Protein AF-A0A9E1IBL6-F1 (afdb_monomer)

Secondary structure (DSSP, 8-state):
-------------PEEEEESSS-HHHHHHHHHHHHT--GGGEEEEEHHHHHHHSPPEEETS-EEEE--S--B-HHHHHHHHHHHHHHHHTT-HHHHHHHHHHHHHHGGGBSSPPPTTHHHHHHHHHHHHHHHTT-HHHHHHHHHHHHHH-TTPPPPTTS-TTTHHHHHHT-S-PPPEEEEEES----EETTEE---EE-SEEEEEEETTTEEEEEEEPSSSEEEEE-GGG---GGG--TTSHHHHHHHHHHH-TT-EEEEEETTEEEEEETTSS--EEEE--------THHHHTSS-SS---------SSSTTTHHHHHHHHHHHHHTTTSTTTTTTSSS--SS--------------------------------------------

Foldseek 3Di:
DDDDPPPPPPPLQQFEEEEADDDQVVSLVLCCVQVVNDSVSYDYDYLVNLLVPFAWDKPPDWDKDADPDAADELVQLVVLLVVLLVCVVVVVLVSSVVSLVVSLNNLNRHQDQADLQRQLSSLQSQLLSCVVVVNNVSSLVSLLRSCQSPVPDDDDPSGDPVCVVSSVVSNDDAQKAQEAEPPDDQKDKSNHTDDRIGHAAWIWIDDPVRGIMIIRHHDDRYMYIANSNPPPDLVPLDCLDQNNLQSCCSRSNAQGWHWYHGPQWIWTDGRNDNRIDIDRRPPPPPVCPVVVCVVPPDDDDDDDDDDPDPCPVPVVVVVVVVVVVVVVPPVVVVVVVVPPPPPDDDDDDDDDDDDDDDDDDDDDDDDDDDDDDDDDDDDDDDDDDDDD

Nearest PDB structures (foldseek):
  4u1c-assembly1_A  TM=7.882E-01  e=8.160E-02  Saccharomyces cerevisiae S288C
  4uer-assembly1_a  TM=8.030E-01  e=2.248E-01  Lachancea kluyveri
  4u1d-assembly3_A  TM=7.664E-01  e=2.815E-01  Saccharomyces cerevisiae S288C
  4u1d-assembly1_C  TM=7.126E-01  e=3.333E-01  Saccharomyces cerevisiae S288C
  7v1k-assembly1_A-2  TM=4.783E-01  e=1.440E+00  Homo sapiens

Solvent-accessible surface area (backbone atoms only — not comparable to full-atom values): 23566 Å² total; per-residue (Å²): 138,84,84,82,78,79,76,76,75,77,74,76,80,51,35,44,33,36,28,72,63,84,55,60,67,60,52,41,51,51,48,20,68,76,67,76,43,66,56,88,50,47,37,70,41,53,41,69,59,50,31,69,71,42,74,63,49,47,50,71,75,38,52,75,44,67,53,88,69,75,73,36,50,66,67,62,37,50,49,27,48,54,50,20,54,50,22,55,77,73,68,38,50,72,60,18,50,50,30,48,49,54,33,57,63,43,54,17,19,30,62,58,85,55,58,62,66,52,61,27,48,50,26,42,52,50,12,47,48,29,43,74,74,67,36,55,68,60,12,33,55,24,26,29,50,13,35,68,75,30,80,81,69,72,88,62,84,91,44,64,78,82,51,48,65,46,50,58,61,31,75,59,91,72,70,60,16,35,45,44,61,24,64,83,70,82,38,23,47,60,53,35,76,75,63,54,61,42,56,58,42,85,43,42,40,32,42,86,87,58,48,32,29,31,34,34,39,44,81,55,73,55,34,41,36,38,38,41,76,64,62,76,56,78,86,70,77,48,52,67,41,68,52,44,11,45,51,41,12,77,71,79,40,68,75,34,63,35,34,36,39,46,95,68,29,38,34,41,31,36,24,61,40,70,68,48,42,82,46,71,63,74,66,78,74,73,72,65,67,64,76,61,51,78,78,75,65,86,87,79,87,90,85,84,85,90,88,85,79,83,62,75,76,61,52,55,61,53,50,53,50,53,52,56,57,62,54,69,71,59,65,70,65,61,66,65,61,72,72,74,72,81,83,75,82,89,85,90,88,85,88,90,84,84,92,82,92,83,90,87,88,84,89,90,89,88,83,90,87,86,88,89,87,85,91,82,90,80,84,89,85,88,87,82,88,85,88,132

Radius of gyration: 34.28 Å; Cα contacts (8 Å, |Δi|>4): 501; chains: 1; bounding box: 72×93×102 Å

Sequence (388 aa):
MQAIVLLSALAFATDPVVHGEGDAGAALQAVSTAMNVPADSLASEPLETLLTKTPLFLEGGGSITQCTASPVSNRTIEQKVEEAAGALVYQEFERGHQLLDEASDDLACLDELLQFDLLPQLHLLRGGLYFLDGHESDASTSFERALTLNGNLSWDEALPKKAKPIFEAAKGKMEEVELVVWPTDAYLLDGRLRVSRTTPGQHVLQHPHGQTWVLDVPDGPKATLVIPSLFTDKKTLEPTDMGTTSFLAATVGEGRLAYMVHKRTIWRGTTGRTDWEKERLRLPVLNLLGRHALAYGSVAALSGGVATAVLYGQTKSFADLASSTTTATHDDTEAEWATKAKQFKTVRWVPIGGTAVALVGGILMLQSPIKVAPLTQGRGIAVTVRTR

Mean predicted aligned error: 15.36 Å

pLDDT: mean 75.6, std 25.79, range [22.69, 98.5]

Structure (mmCIF, N/CA/C/O backbone):
data_AF-A0A9E1IBL6-F1
#
_entry.id   AF-A0A9E1IBL6-F1
#
loop_
_atom_site.group_PDB
_atom_site.id
_atom_site.type_symbol
_atom_site.label_atom_id
_atom_site.label_alt_id
_atom_site.label_comp_id
_atom_site.label_asym_id
_atom_site.label_entity_id
_atom_site.label_seq_id
_atom_site.pdbx_PDB_ins_code
_atom_site.Cartn_x
_atom_site.Cartn_y
_atom_site.Cartn_z
_atom_site.occupancy
_atom_site.B_iso_or_equiv
_atom_site.auth_seq_id
_atom_site.auth_comp_id
_atom_site.auth_asym_id
_atom_site.auth_atom_id
_atom_site.pdbx_PDB_model_num
ATOM 1 N N . MET A 1 1 ? -21.125 -31.666 -45.780 1.00 41.78 1 MET A N 1
ATOM 2 C CA . MET A 1 1 ? -20.470 -31.454 -44.471 1.00 41.78 1 MET A CA 1
ATOM 3 C C . MET A 1 1 ? -19.097 -30.852 -44.731 1.00 41.78 1 MET A C 1
ATOM 5 O O . MET A 1 1 ? -18.240 -31.553 -45.246 1.00 41.78 1 MET A O 1
ATOM 9 N N . GLN A 1 2 ? -18.926 -29.548 -44.502 1.00 41.72 2 GLN A N 1
ATOM 10 C CA . GLN A 1 2 ? -17.643 -28.845 -44.642 1.00 41.72 2 GLN A CA 1
ATOM 11 C C . GLN A 1 2 ? -16.982 -28.756 -43.264 1.00 41.72 2 GLN A C 1
ATOM 13 O O . GLN A 1 2 ? -17.597 -28.263 -42.322 1.00 41.72 2 GLN A O 1
ATOM 18 N N . ALA A 1 3 ? -15.754 -29.261 -43.150 1.00 41.88 3 ALA A N 1
ATOM 19 C CA . ALA A 1 3 ? -14.930 -29.110 -41.960 1.00 41.88 3 ALA A CA 1
ATOM 20 C C . ALA A 1 3 ? -14.307 -27.707 -41.966 1.00 41.88 3 ALA A C 1
ATOM 22 O O . ALA A 1 3 ? -13.481 -27.392 -42.822 1.00 41.88 3 ALA A O 1
ATOM 23 N N . ILE A 1 4 ? -14.730 -26.860 -41.028 1.00 49.25 4 ILE A N 1
ATOM 24 C CA . ILE A 1 4 ? -14.086 -25.576 -40.749 1.00 49.25 4 ILE A CA 1
ATOM 25 C C . ILE A 1 4 ? -12.827 -25.889 -39.937 1.00 49.25 4 ILE A C 1
ATOM 27 O O . ILE A 1 4 ? -12.904 -26.227 -38.758 1.00 49.25 4 ILE A O 1
ATOM 31 N N . VAL A 1 5 ? -11.666 -25.818 -40.587 1.00 49.16 5 VAL A N 1
ATOM 32 C CA . VAL A 1 5 ? -10.365 -25.838 -39.913 1.00 49.16 5 VAL A CA 1
ATOM 33 C C . VAL A 1 5 ? -10.129 -24.433 -39.362 1.00 49.16 5 VAL A C 1
ATOM 35 O O . VAL A 1 5 ? -9.732 -23.528 -40.093 1.00 49.16 5 VAL A O 1
ATOM 38 N N . LEU A 1 6 ? -10.411 -24.240 -38.075 1.00 50.19 6 LEU A N 1
ATOM 39 C CA . LEU A 1 6 ? -9.927 -23.088 -37.316 1.00 50.19 6 LEU A CA 1
ATOM 40 C C . LEU A 1 6 ? -8.406 -23.241 -37.173 1.00 50.19 6 LEU A C 1
ATOM 42 O O . LEU A 1 6 ? -7.926 -23.923 -36.271 1.00 50.19 6 LEU A O 1
ATOM 46 N N . LEU A 1 7 ? -7.641 -22.646 -38.095 1.00 45.66 7 LEU A N 1
ATOM 47 C CA . LEU A 1 7 ? -6.233 -22.354 -37.840 1.00 45.66 7 LEU A CA 1
ATOM 48 C C . LEU A 1 7 ? -6.195 -21.330 -36.705 1.00 45.66 7 LEU A C 1
ATOM 50 O O . LEU A 1 7 ? -6.381 -20.135 -36.930 1.00 45.66 7 LEU A O 1
ATOM 54 N N . SER A 1 8 ? -5.954 -21.801 -35.487 1.00 45.69 8 SER A N 1
ATOM 55 C CA . SER A 1 8 ? -5.432 -20.962 -34.418 1.00 45.69 8 SER A CA 1
ATOM 56 C C . SER A 1 8 ? -4.106 -20.400 -34.918 1.00 45.69 8 SER A C 1
ATOM 58 O O . SER A 1 8 ? -3.097 -21.106 -34.935 1.00 45.69 8 SER A O 1
ATOM 60 N N . ALA A 1 9 ? -4.115 -19.162 -35.413 1.00 45.25 9 ALA A N 1
ATOM 61 C CA . ALA A 1 9 ? -2.887 -18.431 -35.657 1.00 45.25 9 ALA A CA 1
ATOM 62 C C . ALA A 1 9 ? -2.143 -18.404 -34.321 1.00 45.25 9 ALA A C 1
ATOM 64 O O . ALA A 1 9 ? -2.599 -17.780 -33.364 1.00 45.25 9 ALA A O 1
ATOM 65 N N . LEU A 1 10 ? -1.046 -19.155 -34.238 1.00 43.22 10 LEU A N 1
ATOM 66 C CA . LEU A 1 10 ? -0.077 -19.009 -33.168 1.00 43.22 10 LEU A CA 1
ATOM 67 C C . LEU A 1 10 ? 0.410 -17.568 -33.282 1.00 43.22 10 LEU A C 1
ATOM 69 O O . LEU A 1 10 ? 1.212 -17.247 -34.158 1.00 43.22 10 LEU A O 1
ATOM 73 N N . ALA A 1 11 ? -0.159 -16.678 -32.472 1.00 50.00 11 ALA A N 1
ATOM 74 C CA . ALA A 1 11 ? 0.393 -15.357 -32.275 1.00 50.00 11 ALA A CA 1
ATOM 75 C C . ALA A 1 11 ? 1.778 -15.596 -31.678 1.00 50.00 11 ALA A C 1
ATOM 77 O O . ALA A 1 11 ? 1.900 -15.935 -30.502 1.00 50.00 11 ALA A O 1
ATOM 78 N N . PHE A 1 12 ? 2.813 -15.542 -32.518 1.00 53.41 12 PHE A N 1
ATOM 79 C CA . PHE A 1 12 ? 4.183 -15.547 -32.041 1.00 53.41 12 PHE A CA 1
ATOM 80 C C . PHE A 1 12 ? 4.298 -14.344 -31.116 1.00 53.41 12 PHE A C 1
ATOM 82 O O . PHE A 1 12 ? 4.162 -13.203 -31.556 1.00 53.41 12 PHE A O 1
ATOM 89 N N . ALA A 1 13 ? 4.428 -14.618 -29.822 1.00 64.81 13 ALA A N 1
ATOM 90 C CA . ALA A 1 13 ? 4.592 -13.586 -28.825 1.00 64.81 13 ALA A CA 1
ATOM 91 C C . ALA A 1 13 ? 5.932 -12.909 -29.120 1.00 64.81 13 ALA A C 1
ATOM 93 O O . ALA A 1 13 ? 6.982 -13.482 -28.856 1.00 64.81 13 ALA A O 1
ATOM 94 N N . THR A 1 14 ? 5.890 -11.731 -29.737 1.00 88.81 14 THR A N 1
ATOM 95 C CA . THR A 1 14 ? 7.077 -10.913 -29.995 1.00 88.81 14 THR A CA 1
ATOM 96 C C . THR A 1 14 ? 7.745 -10.584 -28.668 1.00 88.81 14 THR A C 1
ATOM 98 O O . THR A 1 14 ? 7.060 -10.137 -27.738 1.00 88.81 14 THR A O 1
ATOM 101 N N . ASP A 1 15 ? 9.052 -10.821 -28.568 1.00 93.56 15 ASP A N 1
ATOM 102 C CA . ASP A 1 15 ? 9.794 -10.611 -27.327 1.00 93.56 15 ASP A CA 1
ATOM 103 C C . ASP A 1 15 ? 9.865 -9.103 -27.026 1.00 93.56 15 ASP A C 1
ATOM 105 O O . ASP A 1 15 ? 10.272 -8.316 -27.892 1.00 93.56 15 ASP A O 1
ATOM 109 N N . PRO A 1 16 ? 9.443 -8.662 -25.829 1.00 95.94 16 PRO A N 1
ATOM 110 C CA . PRO A 1 16 ? 9.423 -7.251 -25.481 1.00 95.94 16 PRO A CA 1
ATOM 111 C C . PRO A 1 16 ? 10.842 -6.685 -25.325 1.00 95.94 16 PRO A C 1
ATOM 113 O O . PRO A 1 16 ? 11.716 -7.282 -24.693 1.00 95.94 16 PRO A O 1
ATOM 116 N N . VAL A 1 17 ? 11.041 -5.486 -25.864 1.00 96.00 17 VAL A N 1
ATOM 117 C CA . VAL A 1 17 ? 12.232 -4.648 -25.727 1.00 96.00 17 VAL A CA 1
ATOM 118 C C . VAL A 1 17 ? 11.829 -3.365 -25.010 1.00 96.00 17 VAL A C 1
ATOM 120 O O . VAL A 1 17 ? 11.302 -2.435 -25.619 1.00 96.00 17 VAL A O 1
ATOM 123 N N . VAL A 1 18 ? 12.087 -3.308 -23.707 1.00 94.56 18 VAL A N 1
ATOM 124 C CA . VAL A 1 18 ? 11.821 -2.129 -22.879 1.00 94.56 18 VAL A CA 1
ATOM 125 C C . VAL A 1 18 ? 12.977 -1.148 -23.008 1.00 94.56 18 VAL A C 1
ATOM 127 O O . VAL A 1 18 ? 14.121 -1.510 -22.744 1.00 94.56 18 VAL A O 1
ATOM 130 N N . HIS A 1 19 ? 12.721 0.102 -23.392 1.00 92.62 19 HIS A N 1
ATOM 131 C CA . HIS A 1 19 ? 13.790 1.089 -23.583 1.00 92.62 19 HIS A CA 1
ATOM 132 C C . HIS A 1 19 ? 13.576 2.367 -22.767 1.00 92.62 19 HIS A C 1
ATOM 134 O O . HIS A 1 19 ? 12.499 2.961 -22.768 1.00 92.62 19 HIS A O 1
ATOM 140 N N . GLY A 1 20 ? 14.620 2.797 -22.051 1.00 87.75 20 GLY A N 1
ATOM 141 C CA . GLY A 1 20 ? 14.581 4.010 -21.221 1.00 87.75 20 GLY A CA 1
ATOM 142 C C . GLY A 1 20 ? 14.919 5.308 -21.965 1.00 87.75 20 GLY A C 1
ATOM 143 O O . GLY A 1 20 ? 14.503 6.385 -21.538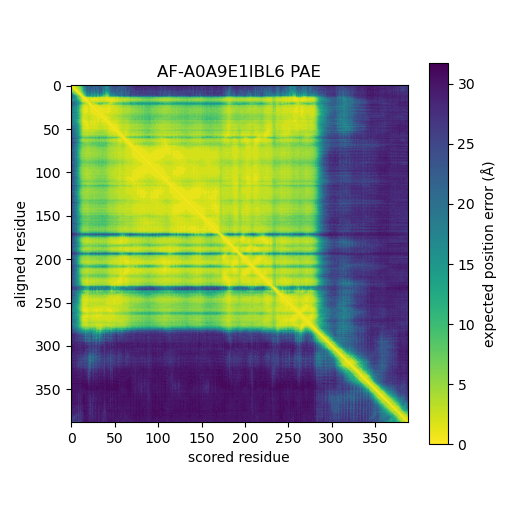 1.00 87.75 20 GLY A O 1
ATOM 144 N N . GLU A 1 21 ? 15.675 5.205 -23.060 1.00 83.88 21 GLU A N 1
ATOM 145 C CA . GLU A 1 21 ? 16.185 6.318 -23.871 1.00 83.88 21 GLU A CA 1
ATOM 146 C C . GLU A 1 21 ? 16.152 5.944 -25.363 1.00 83.88 21 GLU A C 1
ATOM 148 O O . GLU A 1 21 ? 16.167 4.761 -25.708 1.00 83.88 21 GLU A O 1
ATOM 1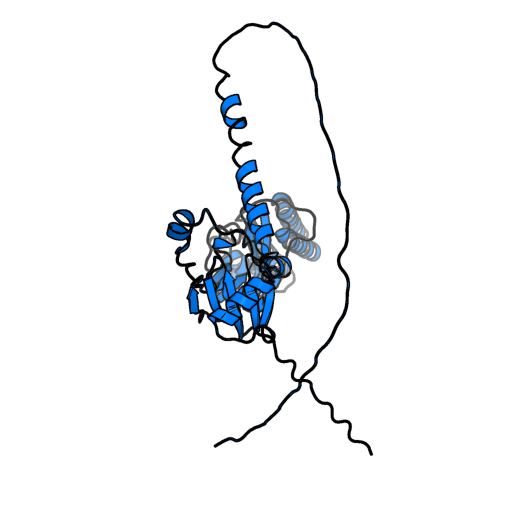53 N N . GLY A 1 22 ? 16.165 6.952 -26.242 1.00 82.94 22 GLY A N 1
ATOM 154 C CA . GLY A 1 22 ? 16.219 6.767 -27.697 1.00 82.94 22 GLY A CA 1
ATOM 155 C C . GLY A 1 22 ? 14.878 6.402 -28.342 1.00 82.94 22 GLY A C 1
ATOM 156 O O . GLY A 1 22 ? 13.867 6.216 -27.665 1.00 82.94 22 GLY A O 1
ATOM 157 N N . ASP A 1 23 ? 14.871 6.335 -29.675 1.00 90.50 23 ASP A N 1
ATOM 158 C CA . ASP A 1 23 ? 13.711 5.893 -30.445 1.00 90.50 23 ASP A CA 1
ATOM 159 C C . ASP A 1 23 ? 13.599 4.359 -30.481 1.00 90.50 23 ASP A C 1
ATOM 161 O O . ASP A 1 23 ? 14.589 3.633 -30.350 1.00 90.50 23 ASP A O 1
ATOM 165 N N . ALA A 1 24 ? 12.376 3.866 -30.688 1.00 93.88 24 ALA A N 1
ATOM 166 C CA . ALA A 1 24 ? 12.072 2.438 -30.751 1.00 93.88 24 ALA A CA 1
ATOM 167 C C . ALA A 1 24 ? 12.923 1.693 -31.797 1.00 93.88 24 ALA A C 1
ATOM 169 O O . ALA A 1 24 ? 13.406 0.593 -31.539 1.00 93.88 24 ALA A O 1
ATOM 170 N N . GLY A 1 25 ? 13.164 2.299 -32.966 1.00 94.25 25 GLY A N 1
ATOM 171 C CA . GLY A 1 25 ? 13.954 1.684 -34.033 1.00 94.25 25 GLY A CA 1
ATOM 172 C C . GLY A 1 25 ? 15.411 1.468 -33.623 1.00 94.25 25 GLY A C 1
ATOM 173 O O . GLY A 1 25 ? 15.962 0.387 -33.837 1.00 94.25 25 GLY A O 1
ATOM 174 N N . ALA A 1 26 ? 16.020 2.460 -32.972 1.00 92.88 26 ALA A N 1
ATOM 175 C CA . ALA A 1 26 ? 17.372 2.348 -32.435 1.00 92.88 26 ALA A CA 1
ATOM 176 C C . ALA A 1 26 ? 17.483 1.266 -31.350 1.00 92.88 26 ALA A C 1
ATOM 178 O O . ALA A 1 26 ? 18.454 0.505 -31.355 1.00 92.88 26 ALA A O 1
ATOM 179 N N . ALA A 1 27 ? 16.498 1.158 -30.451 1.00 94.06 27 ALA A N 1
ATOM 180 C CA . ALA A 1 27 ? 16.476 0.128 -29.413 1.00 94.06 27 ALA A CA 1
ATOM 181 C C . ALA A 1 27 ? 16.368 -1.288 -30.008 1.00 94.06 27 ALA A C 1
ATOM 183 O O . ALA A 1 27 ? 17.173 -2.160 -29.673 1.00 94.06 27 ALA A O 1
ATOM 184 N N . LEU A 1 28 ? 15.437 -1.498 -30.946 1.00 95.75 28 LEU A N 1
ATOM 185 C CA . LEU A 1 28 ? 15.257 -2.777 -31.641 1.00 95.75 28 LEU A CA 1
ATOM 186 C C . LEU A 1 28 ? 16.510 -3.178 -32.425 1.00 95.75 28 LEU A C 1
ATOM 188 O O . LEU A 1 28 ? 16.971 -4.313 -32.315 1.00 95.75 28 LEU A O 1
ATOM 192 N N . GLN A 1 29 ? 17.112 -2.244 -33.168 1.00 94.38 29 GLN A N 1
ATOM 193 C CA . GLN A 1 29 ? 18.341 -2.507 -33.918 1.00 94.38 29 GLN A CA 1
ATOM 194 C C . GLN A 1 29 ? 19.516 -2.840 -32.989 1.00 94.38 29 GLN A C 1
ATOM 196 O O . GLN A 1 29 ? 20.322 -3.721 -33.306 1.00 94.38 29 GLN A O 1
ATOM 201 N N . ALA A 1 30 ? 19.624 -2.155 -31.847 1.00 93.19 30 ALA A N 1
ATOM 202 C CA . ALA A 1 30 ? 20.661 -2.409 -30.853 1.00 93.19 30 ALA A CA 1
ATOM 203 C C . ALA A 1 30 ? 20.546 -3.826 -30.271 1.00 93.19 30 ALA A C 1
ATOM 205 O O . ALA A 1 30 ? 21.544 -4.547 -30.245 1.00 93.19 30 ALA A O 1
ATOM 206 N N . VAL A 1 31 ? 19.339 -4.246 -29.874 1.00 95.12 31 VAL A N 1
ATOM 207 C CA . VAL A 1 31 ? 19.079 -5.614 -29.393 1.00 95.12 31 VAL A CA 1
ATOM 208 C C . VAL A 1 31 ? 19.319 -6.634 -30.497 1.00 95.12 31 VAL A C 1
ATOM 210 O O . VAL A 1 31 ? 20.057 -7.589 -30.278 1.00 95.12 31 VAL A O 1
ATOM 213 N N . SER A 1 32 ? 18.780 -6.405 -31.696 1.00 95.75 32 SER A N 1
ATOM 214 C CA . SER A 1 32 ? 18.939 -7.313 -32.835 1.00 95.75 32 SER A CA 1
ATOM 215 C C . SER A 1 32 ? 20.412 -7.580 -33.155 1.00 95.75 32 SER A C 1
ATOM 217 O O . SER A 1 32 ? 20.825 -8.731 -33.297 1.00 95.75 32 SER A O 1
ATOM 219 N N . THR A 1 33 ? 21.227 -6.522 -33.174 1.00 93.62 33 THR A N 1
ATOM 220 C CA . THR A 1 33 ? 22.663 -6.612 -33.471 1.00 93.62 33 THR A CA 1
ATOM 221 C C . THR A 1 33 ? 23.441 -7.277 -32.334 1.00 93.62 33 THR A C 1
ATOM 223 O O . THR A 1 33 ? 24.289 -8.127 -32.594 1.00 93.62 33 THR A O 1
ATOM 226 N N . ALA A 1 34 ? 23.179 -6.895 -31.080 1.00 93.25 34 ALA A N 1
ATOM 227 C CA . ALA A 1 34 ? 23.931 -7.400 -29.930 1.00 93.25 34 ALA A CA 1
ATOM 228 C C . ALA A 1 34 ? 23.574 -8.850 -29.574 1.00 93.25 34 ALA A C 1
ATOM 230 O O . ALA A 1 34 ? 24.448 -9.618 -29.187 1.00 93.25 34 ALA A O 1
ATOM 231 N N . MET A 1 35 ? 22.300 -9.223 -29.720 1.00 94.06 35 MET A N 1
ATOM 232 C CA . MET A 1 35 ? 21.767 -10.523 -29.300 1.00 94.06 35 MET A CA 1
ATOM 233 C C . MET A 1 35 ? 21.589 -11.507 -30.460 1.00 94.06 35 MET A C 1
ATOM 235 O O . MET A 1 35 ? 21.222 -12.655 -30.223 1.00 94.06 35 MET A O 1
ATOM 239 N N . ASN A 1 36 ? 21.857 -11.078 -31.700 1.00 94.06 36 ASN A N 1
ATOM 240 C CA . ASN A 1 36 ? 21.654 -11.868 -32.916 1.00 94.06 36 ASN A CA 1
ATOM 241 C C . ASN A 1 36 ? 20.211 -12.405 -33.034 1.00 94.06 36 ASN A C 1
ATOM 243 O O . ASN A 1 36 ? 19.987 -13.578 -33.335 1.00 94.06 36 ASN A O 1
ATOM 247 N N . VAL A 1 37 ? 19.235 -11.531 -32.764 1.00 94.25 37 VAL A N 1
ATOM 248 C CA . VAL A 1 37 ? 17.792 -11.819 -32.837 1.00 94.25 37 VAL A CA 1
ATOM 249 C C . VAL A 1 37 ? 17.174 -11.003 -33.980 1.00 94.25 37 VAL A C 1
ATOM 251 O O . VAL A 1 37 ? 17.535 -9.834 -34.136 1.00 94.25 37 VAL A O 1
ATOM 254 N N . PRO A 1 38 ? 16.272 -11.564 -34.804 1.00 94.88 38 PRO A N 1
ATOM 255 C CA . PRO A 1 38 ? 15.606 -10.809 -35.864 1.00 94.88 38 PRO A CA 1
ATOM 256 C C . PRO A 1 38 ? 14.821 -9.607 -35.315 1.00 94.88 38 PRO A C 1
ATOM 258 O O . PRO A 1 38 ? 14.092 -9.724 -34.337 1.00 94.88 38 PRO A O 1
ATOM 261 N N . ALA A 1 39 ? 14.965 -8.427 -35.926 1.00 93.31 39 ALA A N 1
ATOM 262 C CA . ALA A 1 39 ? 14.290 -7.218 -35.440 1.00 93.31 39 ALA A CA 1
ATOM 263 C C . ALA A 1 39 ? 12.753 -7.298 -35.546 1.00 93.31 39 ALA A C 1
ATOM 265 O O . ALA A 1 39 ? 12.052 -6.641 -34.785 1.00 93.31 39 ALA A O 1
ATOM 266 N N . ASP A 1 40 ? 12.233 -8.109 -36.467 1.00 93.44 40 ASP A N 1
ATOM 267 C CA . ASP A 1 40 ? 10.807 -8.370 -36.676 1.00 93.44 40 ASP A CA 1
ATOM 268 C C . ASP A 1 40 ? 10.193 -9.320 -35.634 1.00 93.44 40 ASP A C 1
ATOM 270 O O . ASP A 1 40 ? 8.970 -9.374 -35.518 1.00 93.44 40 ASP A O 1
ATOM 274 N N . SER A 1 41 ? 11.008 -10.027 -34.840 1.00 94.69 41 SER A N 1
ATOM 275 C CA . SER A 1 41 ? 10.527 -10.830 -33.706 1.00 94.69 41 SER A CA 1
ATOM 276 C C . SER A 1 41 ? 10.476 -10.055 -32.384 1.00 94.69 41 SER A C 1
ATOM 278 O O . SER A 1 41 ? 10.121 -10.628 -31.354 1.00 94.69 41 SER A O 1
ATOM 280 N N . LEU A 1 42 ? 10.842 -8.772 -32.397 1.00 96.06 42 LEU A N 1
ATOM 281 C CA . LEU A 1 42 ? 10.945 -7.917 -31.219 1.00 96.06 42 LEU A CA 1
ATOM 282 C C . LEU A 1 42 ? 9.830 -6.861 -31.214 1.00 96.06 42 LEU A C 1
ATOM 284 O O . LEU A 1 42 ? 9.488 -6.299 -32.254 1.00 96.06 42 LEU A O 1
ATOM 288 N N . ALA A 1 43 ? 9.295 -6.547 -30.034 1.00 96.00 43 ALA A N 1
ATOM 289 C CA . ALA A 1 43 ? 8.319 -5.472 -29.844 1.00 96.00 43 ALA A CA 1
ATOM 290 C C . ALA A 1 43 ? 8.875 -4.405 -28.900 1.00 96.00 43 ALA A C 1
ATOM 292 O O . ALA A 1 43 ? 9.258 -4.712 -27.778 1.00 96.00 43 ALA A O 1
ATOM 293 N N . SER A 1 44 ? 8.936 -3.150 -29.347 1.00 95.31 44 SER A N 1
ATOM 294 C CA . SER A 1 44 ? 9.502 -2.054 -28.552 1.00 95.31 44 SER A CA 1
ATOM 295 C C . SER A 1 44 ? 8.456 -1.427 -27.638 1.00 95.31 44 SER A C 1
ATOM 297 O O . SER A 1 44 ? 7.408 -1.009 -28.121 1.00 95.31 44 SER A O 1
ATOM 299 N N . GLU A 1 45 ? 8.792 -1.263 -26.360 1.00 94.62 45 GLU A N 1
ATOM 300 C CA . GLU A 1 45 ? 7.956 -0.589 -25.363 1.00 94.62 45 GLU A CA 1
ATOM 301 C C . GLU A 1 45 ? 8.760 0.504 -24.634 1.00 94.62 45 GLU A C 1
ATOM 303 O O . GLU A 1 45 ? 9.777 0.210 -23.992 1.00 94.62 45 GLU A O 1
ATOM 308 N N . PRO A 1 46 ? 8.347 1.783 -24.697 1.00 93.44 46 PRO A N 1
ATOM 309 C CA . PRO A 1 46 ? 9.017 2.839 -23.950 1.00 93.44 46 PRO A CA 1
ATOM 310 C C . PRO A 1 46 ? 8.806 2.649 -22.446 1.00 93.44 46 PRO A C 1
ATOM 312 O O . PRO A 1 46 ? 7.671 2.594 -21.972 1.00 93.44 46 PRO A O 1
ATOM 315 N N . LEU A 1 47 ? 9.889 2.640 -21.668 1.00 91.38 47 LEU A N 1
ATOM 316 C CA . LEU A 1 47 ? 9.844 2.476 -20.210 1.00 91.38 47 LEU A CA 1
ATOM 317 C C . LEU A 1 47 ? 8.916 3.498 -19.543 1.00 91.38 47 LEU A C 1
ATOM 319 O O . LEU A 1 47 ? 8.143 3.154 -18.662 1.00 91.38 47 LEU A O 1
ATOM 323 N N . GLU A 1 48 ? 8.933 4.743 -20.010 1.00 90.12 48 GLU A N 1
ATOM 324 C CA . GLU A 1 48 ? 8.055 5.813 -19.519 1.00 90.12 48 GLU A CA 1
ATOM 325 C C . GLU A 1 48 ? 6.566 5.522 -19.757 1.00 90.12 48 GLU A C 1
ATOM 327 O O . GLU A 1 48 ? 5.721 5.824 -18.915 1.00 90.12 48 GLU A O 1
ATOM 332 N N . THR A 1 49 ? 6.237 4.874 -20.878 1.00 91.88 49 THR A N 1
ATOM 333 C CA . THR A 1 49 ? 4.868 4.421 -21.155 1.00 91.88 49 THR A CA 1
ATOM 334 C C . THR A 1 49 ? 4.458 3.309 -20.195 1.00 91.88 49 THR A C 1
ATOM 336 O O . THR A 1 49 ? 3.324 3.305 -19.723 1.00 91.88 49 THR A O 1
ATOM 339 N N . LEU A 1 50 ? 5.372 2.395 -19.859 1.00 92.38 50 LEU A N 1
ATOM 340 C CA . LEU A 1 50 ? 5.099 1.350 -18.874 1.00 92.38 50 LEU A CA 1
ATOM 341 C C . LEU A 1 50 ? 4.921 1.947 -17.471 1.00 92.38 50 LEU A C 1
ATOM 343 O O . LEU A 1 50 ? 3.918 1.668 -16.825 1.00 92.38 50 LEU A O 1
ATOM 347 N N . LEU A 1 51 ? 5.814 2.829 -17.018 1.00 91.25 51 LEU A N 1
ATOM 348 C CA . LEU A 1 51 ? 5.727 3.441 -15.682 1.00 91.25 51 LEU A CA 1
ATOM 349 C C . LEU A 1 51 ? 4.429 4.235 -15.466 1.00 91.25 51 LEU A C 1
ATOM 351 O O . LEU A 1 51 ? 3.921 4.287 -14.351 1.00 91.25 51 LEU A O 1
ATOM 355 N N . THR A 1 52 ? 3.881 4.836 -16.525 1.00 89.69 52 THR A N 1
ATOM 356 C CA . THR A 1 52 ? 2.646 5.636 -16.459 1.00 89.69 52 THR A CA 1
ATOM 357 C C . THR A 1 52 ? 1.370 4.811 -16.599 1.00 89.69 52 THR A C 1
ATOM 359 O O . THR A 1 52 ? 0.365 5.142 -15.975 1.00 89.69 52 THR A O 1
ATOM 362 N N . LYS A 1 53 ? 1.375 3.752 -17.418 1.00 91.69 53 LYS A N 1
ATOM 363 C CA . LYS A 1 53 ? 0.186 2.910 -17.638 1.00 91.69 53 LYS A CA 1
ATOM 364 C C . LYS A 1 53 ? -0.009 1.836 -16.578 1.00 91.69 53 LYS A C 1
ATOM 366 O O . LYS A 1 53 ? -1.111 1.307 -16.457 1.00 91.69 53 LYS A O 1
ATOM 371 N N . THR A 1 54 ? 1.051 1.478 -15.867 1.00 91.75 54 THR A N 1
ATOM 372 C CA . THR A 1 54 ? 1.010 0.366 -14.921 1.00 91.75 54 THR A CA 1
ATOM 373 C C . THR A 1 54 ? 0.493 0.869 -13.587 1.00 91.75 54 THR A C 1
ATOM 375 O O . THR A 1 54 ? 1.152 1.717 -12.978 1.00 91.75 54 THR A O 1
ATOM 378 N N . PRO A 1 55 ? -0.666 0.380 -13.117 1.00 92.00 55 PRO A N 1
ATOM 379 C CA . PRO A 1 55 ? -1.113 0.698 -11.773 1.00 92.00 55 PRO A CA 1
ATOM 380 C C . PRO A 1 55 ? -0.111 0.132 -10.764 1.00 92.00 55 PRO A C 1
ATOM 382 O O . PRO A 1 55 ? 0.592 -0.837 -11.044 1.00 92.00 55 PRO A O 1
ATOM 385 N N . LEU A 1 56 ? -0.043 0.730 -9.581 1.00 93.44 56 LEU A N 1
ATOM 386 C CA . LEU A 1 56 ? 0.688 0.118 -8.478 1.00 93.44 56 LEU A CA 1
ATOM 387 C C . LEU A 1 56 ? -0.006 -1.185 -8.042 1.00 93.44 56 LEU A C 1
ATOM 389 O O . LEU A 1 56 ? -1.223 -1.317 -8.177 1.00 93.44 56 LEU A O 1
ATOM 393 N N . PHE A 1 57 ? 0.764 -2.159 -7.569 1.00 94.12 57 PHE A N 1
ATOM 394 C CA . PHE A 1 57 ? 0.251 -3.501 -7.289 1.00 94.12 57 PHE A CA 1
ATOM 395 C C . PHE A 1 57 ? 1.009 -4.180 -6.151 1.00 94.12 57 PHE A C 1
ATOM 397 O O . PHE A 1 57 ? 2.171 -3.868 -5.888 1.00 94.12 57 PHE A O 1
ATOM 404 N N . LEU A 1 58 ? 0.336 -5.124 -5.491 1.00 94.25 58 LEU A N 1
ATOM 405 C CA . LEU A 1 58 ? 0.875 -5.917 -4.393 1.00 94.25 58 LEU A CA 1
ATOM 406 C C . LEU A 1 58 ? 0.967 -7.381 -4.829 1.00 94.25 58 LEU A C 1
ATOM 408 O O . LEU A 1 58 ? -0.044 -8.060 -5.009 1.00 94.25 58 LEU A O 1
ATOM 412 N N . GLU A 1 59 ? 2.186 -7.876 -5.010 1.00 90.69 59 GLU A N 1
ATOM 413 C CA . GLU A 1 59 ? 2.422 -9.293 -5.275 1.00 90.69 59 GLU A CA 1
ATOM 414 C C . GLU A 1 59 ? 2.083 -10.125 -4.035 1.00 90.69 59 GLU A C 1
ATOM 416 O O . GLU A 1 59 ? 2.461 -9.764 -2.918 1.00 90.69 59 GLU A O 1
ATOM 421 N N . GLY A 1 60 ? 1.392 -11.250 -4.241 1.00 83.75 60 GLY A N 1
ATOM 422 C CA . GLY A 1 60 ? 0.918 -12.131 -3.166 1.00 83.75 60 GLY A CA 1
ATOM 423 C C . GLY A 1 60 ? -0.600 -12.135 -2.959 1.00 83.75 60 GLY A C 1
ATOM 424 O O . GLY A 1 60 ? -1.085 -12.942 -2.178 1.00 83.75 60 GLY A O 1
ATOM 425 N N . GLY A 1 61 ? -1.362 -11.301 -3.682 1.00 83.12 61 GLY A N 1
ATOM 426 C CA . GLY A 1 61 ? -2.832 -11.380 -3.705 1.00 83.12 61 GLY A CA 1
ATOM 427 C C . GLY A 1 61 ? -3.570 -10.471 -2.718 1.00 83.12 61 GLY A C 1
ATOM 428 O O . GLY A 1 61 ? -4.722 -10.750 -2.402 1.00 83.12 61 GLY A O 1
ATOM 429 N N . GLY A 1 62 ? -2.931 -9.397 -2.248 1.00 91.25 62 GLY A N 1
ATOM 430 C CA . GLY A 1 62 ? -3.593 -8.356 -1.458 1.00 91.25 62 GLY A CA 1
ATOM 431 C C . GLY A 1 62 ? -4.237 -7.256 -2.304 1.00 91.25 62 GLY A C 1
ATOM 432 O O . GLY A 1 62 ? -4.221 -7.304 -3.538 1.00 91.25 62 GLY A O 1
ATOM 433 N N . SER A 1 63 ? -4.791 -6.243 -1.639 1.00 95.38 63 SER A N 1
ATOM 434 C CA . SER A 1 63 ? -5.457 -5.114 -2.298 1.00 95.38 63 SER A CA 1
ATOM 435 C C . SER A 1 63 ? -4.835 -3.776 -1.918 1.00 95.38 63 SER A C 1
ATOM 437 O O . SER A 1 63 ? -4.098 -3.664 -0.937 1.00 95.38 63 SER A O 1
ATOM 439 N N . ILE A 1 64 ? -5.080 -2.761 -2.747 1.00 96.50 64 ILE A N 1
ATOM 440 C CA . ILE A 1 64 ? -4.571 -1.416 -2.508 1.00 96.50 64 ILE A CA 1
ATOM 441 C C . ILE A 1 64 ? -5.660 -0.405 -2.810 1.00 96.50 64 ILE A C 1
ATOM 443 O O . ILE A 1 64 ? -6.184 -0.358 -3.924 1.00 96.50 64 ILE A O 1
ATOM 447 N N . THR A 1 65 ? -5.941 0.439 -1.830 1.00 96.44 65 THR A N 1
ATOM 448 C CA . THR A 1 65 ? -6.882 1.543 -1.948 1.00 96.44 65 THR A CA 1
ATOM 449 C C . THR A 1 65 ? -6.104 2.845 -2.068 1.00 96.44 65 THR A C 1
ATOM 451 O O . THR A 1 65 ? -5.263 3.179 -1.229 1.00 96.44 65 THR A O 1
ATOM 454 N N . GLN A 1 66 ? -6.380 3.578 -3.145 1.00 93.75 66 GLN A N 1
ATOM 455 C CA . GLN A 1 66 ? -5.881 4.933 -3.371 1.00 93.75 66 GLN A CA 1
ATOM 456 C C . GLN A 1 66 ? -6.959 5.945 -2.985 1.00 93.75 66 GLN A C 1
ATOM 458 O O . GLN A 1 66 ? -8.148 5.662 -3.130 1.00 93.75 66 GLN A O 1
ATOM 463 N N . CYS A 1 67 ? -6.555 7.147 -2.571 1.00 94.81 67 CYS A N 1
ATOM 464 C CA . CYS A 1 67 ? -7.512 8.227 -2.370 1.00 94.81 67 CYS A CA 1
ATOM 465 C C . CYS A 1 67 ? -8.236 8.588 -3.673 1.00 94.81 67 CYS A C 1
ATOM 467 O O . CYS A 1 67 ? -7.604 8.945 -4.669 1.00 94.81 67 CYS A O 1
ATOM 469 N N . THR A 1 68 ? -9.566 8.565 -3.639 1.00 93.12 68 THR A N 1
ATOM 470 C CA . THR A 1 68 ? -10.428 9.085 -4.713 1.00 93.12 68 THR A CA 1
ATOM 471 C C . THR A 1 68 ? -11.243 10.305 -4.283 1.00 93.12 68 THR A C 1
ATOM 473 O O . THR A 1 68 ? -11.992 10.852 -5.093 1.00 93.12 68 THR A O 1
ATOM 476 N N . ALA A 1 69 ? -11.135 10.712 -3.017 1.00 94.62 69 ALA A N 1
ATOM 477 C CA . ALA A 1 69 ? -11.905 11.795 -2.414 1.00 94.62 69 ALA A CA 1
ATOM 478 C C . ALA A 1 69 ? -11.037 13.035 -2.137 1.00 94.62 69 ALA A C 1
ATOM 480 O O . ALA A 1 69 ? -9.872 13.115 -2.531 1.00 94.62 69 ALA A O 1
ATOM 481 N N . SER A 1 70 ? -11.635 14.040 -1.496 1.00 95.25 70 SER A N 1
ATOM 482 C CA . SER A 1 70 ? -10.895 15.207 -1.016 1.00 95.25 70 SER A CA 1
ATOM 483 C C . SER A 1 70 ? -9.916 14.801 0.089 1.00 95.25 70 SER A C 1
ATOM 485 O O . SER A 1 70 ? -10.249 13.916 0.878 1.00 95.25 70 SER A O 1
ATOM 487 N N . PRO A 1 71 ? -8.750 15.459 0.190 1.00 96.56 71 PRO A N 1
ATOM 488 C CA . PRO A 1 71 ? -7.806 15.164 1.256 1.00 96.56 71 PRO A CA 1
ATOM 489 C C . PRO A 1 71 ? -8.398 15.446 2.646 1.00 96.56 71 PRO A C 1
ATOM 491 O O . PRO A 1 71 ? -9.195 16.377 2.808 1.00 96.56 71 PRO A O 1
ATOM 494 N N . VAL A 1 72 ? -8.005 14.642 3.634 1.00 97.25 72 VAL A N 1
ATOM 495 C CA . VAL A 1 72 ? -8.475 14.711 5.026 1.00 97.25 72 VAL A CA 1
ATOM 496 C C . VAL A 1 72 ? -7.302 14.794 5.998 1.00 97.25 72 VAL A C 1
ATOM 498 O O . VAL A 1 72 ? -6.223 14.275 5.730 1.00 97.25 72 VAL A O 1
ATOM 501 N N . SER A 1 73 ? -7.538 15.403 7.159 1.00 97.25 73 SER A N 1
ATOM 502 C CA . SER A 1 73 ? -6.563 15.485 8.251 1.00 97.25 73 SER A CA 1
ATOM 503 C C . SER A 1 73 ? -6.769 14.378 9.288 1.00 97.25 73 SER A C 1
ATOM 505 O O . SER A 1 73 ? -7.882 13.865 9.442 1.00 97.25 73 SER A O 1
ATOM 507 N N . ASN A 1 74 ? -5.747 14.086 10.099 1.00 97.31 74 ASN A N 1
ATOM 508 C CA . ASN A 1 74 ? -5.868 13.214 11.272 1.00 97.31 74 ASN A CA 1
ATOM 509 C C . ASN A 1 74 ? -7.007 13.675 12.182 1.00 97.31 74 ASN A C 1
ATOM 511 O O . ASN A 1 74 ? -7.771 12.845 12.659 1.00 97.31 74 ASN A O 1
ATOM 515 N N . ARG A 1 75 ? -7.184 14.994 12.368 1.00 97.94 75 ARG A N 1
ATOM 516 C CA . ARG A 1 75 ? -8.265 15.533 13.210 1.00 97.94 75 ARG A CA 1
ATOM 517 C C . ARG A 1 75 ? -9.651 15.105 12.725 1.00 97.94 75 ARG A C 1
ATOM 519 O O . ARG A 1 75 ? -10.534 14.886 13.546 1.00 97.94 75 ARG A O 1
ATOM 526 N N . THR A 1 76 ? -9.847 14.985 11.413 1.00 97.88 76 THR A N 1
ATOM 527 C CA . THR A 1 76 ? -11.125 14.543 10.831 1.00 97.88 76 THR A CA 1
ATOM 528 C C . THR A 1 76 ? -11.410 13.080 11.172 1.00 97.88 76 THR A C 1
ATOM 530 O O . THR A 1 76 ? -12.543 12.727 11.494 1.00 97.88 76 THR A O 1
ATOM 533 N N . ILE A 1 77 ? -10.378 12.237 11.146 1.00 97.88 77 ILE A N 1
ATOM 534 C CA . ILE A 1 77 ? -10.472 10.819 11.507 1.00 97.88 77 ILE A CA 1
ATOM 535 C C . ILE A 1 77 ? -10.650 10.666 13.026 1.00 97.88 77 ILE A C 1
ATOM 537 O O . ILE A 1 77 ? -11.535 9.940 13.468 1.00 97.88 77 ILE A O 1
ATOM 541 N N . GLU A 1 78 ? -9.885 11.410 13.831 1.00 98.19 78 GLU A N 1
ATOM 542 C CA . GLU A 1 78 ? -10.037 11.477 15.292 1.00 98.19 78 GLU A CA 1
ATOM 543 C C . GLU A 1 78 ? -11.466 11.846 15.697 1.00 98.19 78 GLU A C 1
ATOM 545 O O . GLU A 1 78 ? -12.029 11.202 16.573 1.00 98.19 78 GLU A O 1
ATOM 550 N N . GLN A 1 79 ? -12.081 12.839 15.042 1.00 98.38 79 GLN A N 1
ATOM 551 C CA . GLN A 1 79 ? -13.472 13.222 15.309 1.00 98.38 79 GLN A CA 1
ATOM 552 C C . GLN A 1 79 ? -14.437 12.058 15.091 1.00 98.38 79 GLN A C 1
ATOM 554 O O . GLN A 1 79 ? -15.297 11.823 15.934 1.00 98.38 79 GLN A O 1
ATOM 559 N N . LYS A 1 80 ? -14.277 11.289 14.009 1.00 98.44 80 LYS A N 1
ATOM 560 C CA . LYS A 1 80 ? -15.114 10.106 13.762 1.00 98.44 80 LYS A CA 1
ATOM 561 C C . LYS A 1 80 ? -14.910 9.026 14.824 1.00 98.44 80 LYS A C 1
ATOM 563 O O . LYS A 1 80 ? -15.884 8.430 15.273 1.00 98.44 80 LYS A O 1
ATOM 568 N N . VAL A 1 81 ? -13.670 8.806 15.267 1.00 98.12 81 VAL A N 1
ATOM 569 C CA . VAL A 1 81 ? -13.359 7.865 16.358 1.00 98.12 81 VAL A CA 1
ATOM 570 C C . VAL A 1 81 ? -13.970 8.338 17.687 1.00 98.12 81 VAL A C 1
ATOM 572 O O . VAL A 1 81 ? -14.584 7.540 18.396 1.00 98.12 81 VAL A O 1
ATOM 575 N N . GLU A 1 82 ? -13.879 9.632 18.007 1.00 97.81 82 GLU A N 1
ATOM 576 C CA . GLU A 1 82 ? -14.514 10.250 19.182 1.00 97.81 82 GLU A CA 1
ATOM 577 C C . GLU A 1 82 ? -16.048 10.120 19.131 1.00 97.81 82 GLU A C 1
ATOM 579 O O . GLU A 1 82 ? -16.682 9.752 20.124 1.00 97.81 82 GLU A O 1
ATOM 584 N N . GLU A 1 83 ? -16.661 10.379 17.973 1.00 98.25 83 GLU A N 1
ATOM 585 C CA . GLU A 1 83 ? -18.105 10.234 17.768 1.00 98.25 83 GLU A CA 1
ATOM 586 C C . GLU A 1 83 ? -18.556 8.771 17.861 1.00 98.25 83 GLU A C 1
ATOM 588 O O . GLU A 1 83 ? -19.594 8.493 18.465 1.00 98.25 83 GLU A O 1
ATOM 593 N N . ALA A 1 84 ? -17.767 7.826 17.342 1.00 98.06 84 ALA A N 1
ATOM 594 C CA . ALA A 1 84 ? -18.034 6.396 17.469 1.00 98.06 84 ALA A CA 1
ATOM 595 C C . ALA A 1 84 ? -17.953 5.933 18.933 1.00 98.06 84 ALA A C 1
ATOM 597 O O . ALA A 1 84 ? -18.774 5.128 19.380 1.00 98.06 84 ALA A O 1
ATOM 598 N N . ALA A 1 85 ? -17.017 6.480 19.717 1.00 97.25 85 ALA A N 1
ATOM 599 C CA . ALA A 1 85 ? -16.944 6.223 21.154 1.00 97.25 85 ALA A CA 1
ATOM 600 C C . ALA A 1 85 ? -18.187 6.772 21.873 1.00 97.25 85 ALA A C 1
ATOM 602 O O . ALA A 1 85 ? -18.751 6.113 22.748 1.00 97.25 85 ALA A O 1
ATOM 603 N N . GLY A 1 86 ? -18.668 7.950 21.462 1.00 96.88 86 GLY A N 1
ATOM 604 C CA . GLY A 1 86 ? -19.948 8.495 21.912 1.00 96.88 86 GLY A CA 1
ATOM 605 C C . GLY A 1 86 ? -21.130 7.583 21.570 1.00 96.88 86 GLY A C 1
ATOM 606 O O . GLY A 1 86 ? -21.959 7.307 22.438 1.00 96.88 86 GLY A O 1
ATOM 607 N N . ALA A 1 87 ? -21.182 7.058 20.344 1.00 96.50 87 ALA A N 1
ATOM 608 C CA . ALA A 1 87 ? -22.216 6.124 19.900 1.00 96.50 87 ALA A CA 1
ATOM 609 C C . ALA A 1 87 ? -22.251 4.852 20.768 1.00 96.50 87 ALA A C 1
ATOM 611 O O . ALA A 1 87 ? -23.330 4.399 21.150 1.00 96.50 87 ALA A O 1
ATOM 612 N N . LEU A 1 88 ? -21.087 4.336 21.186 1.00 94.31 88 LEU A N 1
ATOM 613 C CA . LEU A 1 88 ? -20.993 3.217 22.132 1.00 94.31 88 LEU A CA 1
ATOM 614 C C . LEU A 1 88 ? -21.657 3.538 23.484 1.00 94.31 88 LEU A C 1
ATOM 616 O O . LEU A 1 88 ? -22.388 2.703 24.019 1.00 94.31 88 LEU A O 1
ATOM 620 N N . VAL A 1 89 ? -21.461 4.748 24.022 1.00 94.56 89 VAL A N 1
ATOM 621 C CA . VAL A 1 89 ? -22.078 5.183 25.293 1.00 94.56 89 VAL A CA 1
ATOM 622 C C . VAL A 1 89 ? -23.605 5.241 25.194 1.00 94.56 89 VAL A C 1
ATOM 624 O O . VAL A 1 89 ? -24.298 4.867 26.143 1.00 94.56 89 VAL A O 1
ATOM 627 N N . TYR A 1 90 ? -24.135 5.675 24.049 1.00 95.50 90 TYR A N 1
ATOM 628 C CA . TYR A 1 90 ? -25.577 5.773 23.798 1.00 95.50 90 TYR A CA 1
ATOM 629 C C . TYR A 1 90 ? -26.200 4.498 23.209 1.00 95.50 90 TYR A C 1
ATOM 631 O O . TYR A 1 90 ? -27.394 4.494 22.921 1.00 95.50 90 TYR A O 1
ATOM 639 N N . GLN A 1 91 ? -25.431 3.409 23.092 1.00 95.25 91 GLN A N 1
ATOM 640 C CA . GLN A 1 91 ? -25.864 2.131 22.508 1.00 95.25 91 GLN A CA 1
ATOM 641 C C . GLN A 1 91 ? -26.308 2.241 21.033 1.00 95.25 91 GLN A C 1
ATOM 643 O O . GLN A 1 91 ? -27.124 1.457 20.557 1.00 95.25 91 GLN A O 1
ATOM 648 N N . GLU A 1 92 ? -25.758 3.208 20.294 1.00 96.69 92 GLU A N 1
ATOM 649 C CA . GLU A 1 92 ? -25.976 3.415 18.857 1.00 96.69 92 GLU A CA 1
ATOM 650 C C . GLU A 1 92 ? -24.940 2.612 18.035 1.00 96.69 92 GLU A C 1
ATOM 652 O O . GLU A 1 92 ? -24.133 3.185 17.304 1.00 96.69 92 GLU A O 1
ATOM 657 N N . PHE A 1 93 ? -24.908 1.280 18.176 1.00 95.69 93 PHE A N 1
ATOM 658 C CA . PHE A 1 93 ? -23.813 0.443 17.646 1.00 95.69 93 PHE A CA 1
ATOM 659 C C . PHE A 1 93 ? -23.657 0.504 16.121 1.00 95.69 93 PHE A C 1
ATOM 661 O O . PHE A 1 93 ? -22.541 0.678 15.637 1.00 95.69 93 PHE A O 1
ATOM 668 N N . GLU A 1 94 ? -24.764 0.479 15.369 1.00 96.69 94 GLU A N 1
ATOM 669 C CA . GLU A 1 94 ? -24.749 0.623 13.903 1.00 96.69 94 GLU A CA 1
ATOM 670 C C . GLU A 1 94 ? -24.083 1.935 13.467 1.00 96.69 94 GLU A C 1
ATOM 672 O O . GLU A 1 94 ? -23.255 1.954 12.556 1.00 96.69 94 GLU A O 1
ATOM 677 N N . ARG A 1 95 ? -24.391 3.035 14.165 1.00 97.94 95 ARG A N 1
ATOM 678 C CA . ARG A 1 95 ? -23.769 4.339 13.916 1.00 97.94 95 ARG A CA 1
ATOM 679 C C . ARG A 1 95 ? -22.283 4.318 14.265 1.00 97.94 95 ARG A C 1
ATOM 681 O O . ARG A 1 95 ? -21.483 4.894 13.536 1.00 97.94 95 ARG A O 1
ATOM 688 N N . GLY A 1 96 ? -21.916 3.661 15.366 1.00 97.94 96 GLY A N 1
ATOM 689 C CA . GLY A 1 96 ? -20.521 3.457 15.747 1.00 97.94 96 GLY A CA 1
ATOM 690 C C . GLY A 1 96 ? -19.735 2.738 14.650 1.00 97.94 96 GLY A C 1
ATOM 691 O O . GLY A 1 96 ? -18.677 3.214 14.252 1.00 97.94 96 GLY A O 1
ATOM 692 N N . HIS A 1 97 ? -20.278 1.644 14.111 1.00 97.81 97 HIS A N 1
ATOM 693 C CA . HIS A 1 97 ? -19.675 0.918 12.993 1.00 97.81 97 HIS A CA 1
ATOM 694 C C . HIS A 1 97 ? -19.534 1.792 11.746 1.00 97.81 97 HIS A C 1
ATOM 696 O O . HIS A 1 97 ? -18.433 1.895 11.210 1.00 97.81 97 HIS A O 1
ATOM 702 N N . GLN A 1 98 ? -20.601 2.493 11.353 1.00 98.25 98 GLN A N 1
ATOM 703 C CA . GLN A 1 98 ? -20.574 3.396 10.203 1.00 98.25 98 GLN A CA 1
ATOM 704 C C . GLN A 1 98 ? -19.477 4.465 10.335 1.00 98.25 98 GLN A C 1
ATOM 706 O O . GLN A 1 98 ? -18.701 4.665 9.406 1.00 98.25 98 GLN A O 1
ATOM 711 N N . LEU A 1 99 ? -19.371 5.124 11.492 1.00 98.50 99 LEU A N 1
ATOM 712 C CA . LEU A 1 99 ? -18.353 6.150 11.733 1.00 98.50 99 LEU A CA 1
ATOM 713 C C . LEU A 1 99 ? -16.928 5.590 11.645 1.00 98.50 99 LEU A C 1
ATOM 715 O O . LEU A 1 99 ? -16.036 6.266 11.136 1.00 98.50 99 LEU A O 1
ATOM 719 N N . LEU A 1 100 ? -16.700 4.364 12.127 1.00 98.19 100 LEU A N 1
ATOM 720 C CA . LEU A 1 100 ? -15.388 3.720 12.034 1.00 98.19 100 LEU A CA 1
ATOM 721 C C . LEU A 1 100 ? -15.062 3.231 10.623 1.00 98.19 100 LEU A C 1
ATOM 723 O O . LEU A 1 100 ? -13.885 3.197 10.275 1.00 98.19 100 LEU A O 1
ATOM 727 N N . ASP A 1 101 ? -16.057 2.843 9.828 1.00 97.38 101 ASP A N 1
ATOM 728 C CA . ASP A 1 101 ? -15.870 2.513 8.412 1.00 97.38 101 ASP A CA 1
ATOM 729 C C . ASP A 1 101 ? -15.546 3.768 7.600 1.00 97.38 101 ASP A C 1
ATOM 731 O O . ASP A 1 101 ? -14.549 3.783 6.886 1.00 97.38 101 ASP A O 1
ATOM 735 N N . GLU A 1 102 ? -16.279 4.863 7.814 1.00 97.31 102 GLU A N 1
ATOM 736 C CA . GLU A 1 102 ? -15.955 6.166 7.223 1.00 97.31 102 GLU A CA 1
ATOM 737 C C . GLU A 1 102 ? -14.551 6.645 7.634 1.00 97.31 102 GLU A C 1
ATOM 739 O O . GLU A 1 102 ? -13.802 7.165 6.811 1.00 97.31 102 GLU A O 1
ATOM 744 N N . ALA A 1 103 ? -14.159 6.442 8.898 1.00 97.69 103 ALA A N 1
ATOM 745 C CA . ALA A 1 103 ? -12.810 6.748 9.373 1.00 97.69 103 ALA A CA 1
ATOM 746 C C . ALA A 1 103 ? -11.736 5.894 8.679 1.00 97.69 103 ALA A C 1
ATOM 748 O O . ALA A 1 103 ? -10.659 6.406 8.379 1.00 97.69 103 ALA A O 1
ATOM 749 N N . SER A 1 104 ? -12.019 4.613 8.422 1.00 96.50 104 SER A N 1
ATOM 750 C CA . SER A 1 104 ? -11.126 3.706 7.694 1.00 96.50 104 SER A CA 1
ATOM 751 C C . SER A 1 104 ? -11.001 4.071 6.211 1.00 96.50 104 SER A C 1
ATOM 753 O O . SER A 1 104 ? -9.894 4.034 5.675 1.00 96.50 104 SER A O 1
ATOM 755 N N . ASP A 1 105 ? -12.097 4.461 5.560 1.00 96.00 105 ASP A N 1
ATOM 756 C CA . ASP A 1 105 ? -12.101 4.903 4.159 1.00 96.00 105 ASP A CA 1
ATOM 757 C C . ASP A 1 105 ? -11.299 6.202 3.975 1.00 96.00 105 ASP A C 1
ATOM 759 O O . ASP A 1 105 ? -10.528 6.351 3.021 1.00 96.00 105 ASP A O 1
ATOM 763 N N . ASP A 1 106 ? -11.408 7.113 4.943 1.00 97.31 106 ASP A N 1
ATOM 764 C CA . ASP A 1 106 ? -10.681 8.381 4.986 1.00 97.31 106 ASP A CA 1
ATOM 765 C C . ASP A 1 106 ? -9.153 8.207 5.090 1.00 97.31 106 ASP A C 1
ATOM 767 O O . ASP A 1 106 ? -8.406 9.084 4.646 1.00 97.31 106 ASP A O 1
ATOM 771 N N . LEU A 1 107 ? -8.654 7.076 5.611 1.00 97.25 107 LEU A N 1
ATOM 772 C CA . LEU A 1 107 ? -7.212 6.831 5.780 1.00 97.25 107 LEU A CA 1
ATOM 773 C C . LEU A 1 107 ? -6.438 6.943 4.466 1.00 97.25 107 LEU A C 1
ATOM 775 O O . LEU A 1 107 ? -5.323 7.465 4.456 1.00 97.25 107 LEU A O 1
ATOM 779 N N . ALA A 1 108 ? -7.015 6.483 3.352 1.00 97.00 108 ALA A N 1
ATOM 780 C CA . ALA A 1 108 ? -6.362 6.565 2.047 1.00 97.00 108 ALA A CA 1
ATOM 781 C C . ALA A 1 108 ? -6.156 8.019 1.598 1.00 97.00 108 ALA A C 1
ATOM 783 O O . ALA A 1 108 ? -5.234 8.292 0.833 1.00 97.00 108 ALA A O 1
ATOM 784 N N . CYS A 1 109 ? -6.989 8.941 2.088 1.00 97.19 109 CYS A N 1
ATOM 785 C CA . CYS A 1 109 ? -7.015 10.353 1.725 1.00 97.19 109 CYS A CA 1
ATOM 786 C C . CYS A 1 109 ? -6.280 11.276 2.703 1.00 97.19 109 CYS A C 1
ATOM 788 O O . CYS A 1 109 ? -6.398 12.495 2.577 1.00 97.19 109 CYS A O 1
ATOM 790 N N . LEU A 1 110 ? -5.503 10.732 3.644 1.00 96.44 110 LEU A N 1
ATOM 791 C CA . LEU A 1 110 ? -4.711 11.544 4.568 1.00 96.44 110 LEU A CA 1
ATOM 792 C C . LEU A 1 110 ? -3.697 12.433 3.834 1.00 96.44 110 LEU A C 1
ATOM 794 O O . LEU A 1 110 ? -2.860 11.927 3.078 1.00 96.44 110 LEU A O 1
ATOM 798 N N . ASP A 1 111 ? -3.750 13.741 4.104 1.00 95.00 111 ASP A N 1
ATOM 799 C CA . ASP A 1 111 ? -2.841 14.762 3.552 1.00 95.00 111 ASP A CA 1
ATOM 800 C C . ASP A 1 111 ? -1.644 15.096 4.451 1.00 95.00 111 ASP A C 1
ATOM 802 O O . ASP A 1 111 ? -0.727 15.821 4.057 1.00 95.00 111 ASP A O 1
ATOM 806 N N . GLU A 1 112 ? -1.625 14.517 5.645 1.00 94.94 112 GLU A N 1
ATOM 807 C CA . GLU A 1 112 ? -0.573 14.651 6.639 1.00 94.94 112 GLU A CA 1
ATOM 808 C C . GLU A 1 112 ? -0.120 13.281 7.157 1.00 94.94 112 GLU A C 1
ATOM 810 O O . GLU A 1 112 ? -0.744 12.247 6.907 1.00 94.94 112 GLU A O 1
ATOM 815 N N . LEU A 1 113 ? 1.009 13.252 7.869 1.00 94.56 113 LEU A N 1
ATOM 816 C CA . LEU A 1 113 ? 1.519 12.011 8.447 1.00 94.56 113 LEU A CA 1
ATOM 817 C C . LEU A 1 113 ? 0.530 11.469 9.481 1.00 94.56 113 LEU A C 1
ATOM 819 O O . LEU A 1 113 ? 0.097 12.200 10.372 1.00 94.56 113 LEU A O 1
ATOM 823 N N . LEU A 1 114 ? 0.215 10.184 9.369 1.00 95.56 114 LEU A N 1
ATOM 824 C CA . LEU A 1 114 ? -0.682 9.479 10.267 1.00 95.56 114 LEU A CA 1
ATOM 825 C C . LEU A 1 114 ? -0.137 9.529 11.697 1.00 95.56 114 LEU A C 1
ATOM 827 O O . LEU A 1 114 ? 1.010 9.150 11.960 1.00 95.56 114 LEU A O 1
ATOM 831 N N . GLN A 1 115 ? -0.984 9.948 12.633 1.00 94.50 115 GLN A N 1
ATOM 832 C CA . GLN A 1 115 ? -0.666 9.853 14.050 1.00 94.50 115 GLN A CA 1
ATOM 833 C C 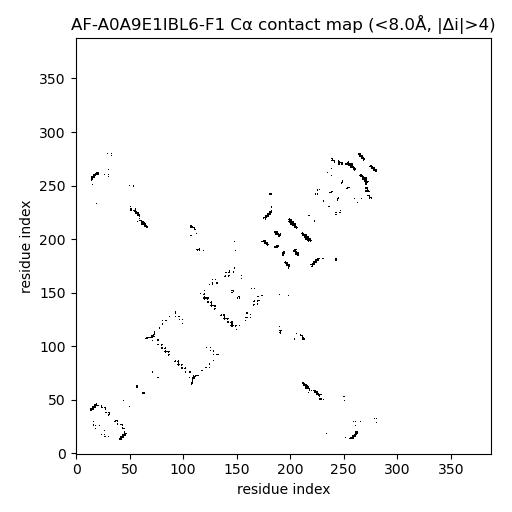. GLN A 1 115 ? -0.646 8.391 14.501 1.00 94.50 115 GLN A C 1
ATOM 835 O O . GLN A 1 115 ? -1.614 7.651 14.333 1.00 94.50 115 GLN A O 1
ATOM 840 N N . PHE A 1 116 ? 0.464 7.991 15.120 1.00 90.50 116 PHE A N 1
ATOM 841 C CA . PHE A 1 116 ? 0.751 6.600 15.470 1.00 90.50 116 PHE A CA 1
ATOM 842 C C . PHE A 1 116 ? -0.346 5.918 16.318 1.00 90.50 116 PHE A C 1
ATOM 844 O O . PHE A 1 116 ? -0.625 4.735 16.126 1.00 90.50 116 PHE A O 1
ATOM 851 N N . ASP A 1 117 ? -0.992 6.649 17.229 1.00 93.50 117 ASP A N 1
ATOM 852 C CA . ASP A 1 117 ? -1.987 6.076 18.145 1.00 93.50 117 ASP A CA 1
ATOM 853 C C . ASP A 1 117 ? -3.394 5.939 17.537 1.00 93.50 117 ASP A C 1
ATOM 855 O O . ASP A 1 117 ? -4.239 5.247 18.107 1.00 93.50 117 ASP A O 1
ATOM 859 N N . LEU A 1 118 ? -3.649 6.539 16.370 1.00 95.62 118 LEU A N 1
ATOM 860 C CA . LEU A 1 118 ? -4.991 6.639 15.798 1.00 95.62 118 LEU A CA 1
ATOM 861 C C . LEU A 1 118 ? -5.529 5.292 15.291 1.00 95.62 118 LEU A C 1
ATOM 863 O O . LEU A 1 118 ? -6.637 4.899 15.654 1.00 95.62 118 LEU A O 1
ATOM 867 N N . LEU A 1 119 ? -4.739 4.543 14.509 1.00 95.56 119 LEU A N 1
ATOM 868 C CA . LEU A 1 119 ? -5.148 3.217 14.020 1.00 95.56 119 LEU A CA 1
ATOM 869 C C . LEU A 1 119 ? -5.364 2.195 15.153 1.00 95.56 119 LEU A C 1
ATOM 871 O O . LEU A 1 119 ? -6.397 1.520 15.139 1.00 95.56 119 LEU A O 1
ATOM 875 N N . PRO A 1 120 ? -4.461 2.063 16.154 1.00 95.50 120 PRO A N 1
ATOM 876 C CA . PRO A 1 120 ? -4.723 1.213 17.312 1.00 95.50 120 PRO A CA 1
ATOM 877 C C . PRO A 1 120 ? -6.038 1.547 18.024 1.00 95.50 120 PRO A C 1
ATOM 879 O O . PRO A 1 120 ? -6.785 0.634 18.369 1.00 95.50 120 PRO A O 1
ATOM 882 N N . GLN A 1 121 ? -6.341 2.834 18.232 1.00 96.44 121 GLN A N 1
ATOM 883 C CA . GLN A 1 121 ? -7.577 3.263 18.896 1.00 96.44 121 GLN A CA 1
ATOM 884 C C . GLN A 1 121 ? -8.823 2.949 18.064 1.00 96.44 121 GLN A C 1
ATOM 886 O O . GLN A 1 121 ? -9.795 2.421 18.604 1.00 96.44 121 GLN A O 1
ATOM 891 N N . LEU A 1 122 ? -8.773 3.201 16.751 1.00 97.44 122 LEU A N 1
ATOM 892 C CA . LEU A 1 122 ? -9.841 2.847 15.815 1.00 97.44 122 LEU A CA 1
ATOM 893 C C . LEU A 1 122 ? -10.174 1.350 15.916 1.00 97.44 122 LEU A C 1
ATOM 895 O O . LEU A 1 122 ? -11.333 0.983 16.109 1.00 97.44 122 LEU A O 1
ATOM 899 N N . HIS A 1 123 ? -9.163 0.479 15.853 1.00 96.94 123 HIS A N 1
ATOM 900 C CA . HIS A 1 123 ? -9.364 -0.970 15.940 1.00 96.94 123 HIS A CA 1
ATOM 901 C C . HIS A 1 123 ? -9.790 -1.448 17.336 1.00 96.94 123 HIS A C 1
ATOM 903 O O . HIS A 1 123 ? -10.614 -2.357 17.441 1.00 96.94 123 HIS A O 1
ATOM 909 N N . LEU A 1 124 ? -9.288 -0.825 18.408 1.00 97.69 124 LEU A N 1
ATOM 910 C CA . LEU A 1 124 ? -9.717 -1.121 19.777 1.00 97.69 124 LEU A CA 1
ATOM 911 C C . LEU A 1 124 ? -11.215 -0.849 19.952 1.00 97.69 124 LEU A C 1
ATOM 913 O O . LEU A 1 124 ? -11.948 -1.697 20.462 1.00 97.69 124 LEU A O 1
ATOM 917 N N . LEU A 1 125 ? -11.681 0.310 19.485 1.00 98.00 125 LEU A N 1
ATOM 918 C CA . LEU A 1 125 ? -13.088 0.685 19.562 1.00 98.00 125 LEU A CA 1
ATOM 919 C C . LEU A 1 125 ? -13.963 -0.203 18.667 1.00 98.00 125 LEU A C 1
ATOM 921 O O . LEU A 1 125 ? -15.019 -0.658 19.108 1.00 98.00 125 LEU A O 1
ATOM 925 N N . ARG A 1 126 ? -13.491 -0.528 17.455 1.00 98.06 126 ARG A N 1
ATOM 926 C CA . ARG A 1 126 ? -14.156 -1.472 16.543 1.00 98.06 126 ARG A CA 1
ATOM 927 C C . ARG A 1 126 ? -14.355 -2.843 17.198 1.00 98.06 126 ARG A C 1
ATOM 929 O O . ARG A 1 126 ? -15.445 -3.401 17.119 1.00 98.06 126 ARG A O 1
ATOM 936 N N . GLY A 1 127 ? -13.345 -3.352 17.909 1.00 97.38 127 GLY A N 1
ATOM 937 C CA . GLY A 1 127 ? -13.461 -4.605 18.660 1.00 97.38 127 GLY A CA 1
ATOM 938 C C . GLY A 1 127 ? -14.479 -4.533 19.801 1.00 97.38 127 GLY A C 1
ATOM 939 O O . GLY A 1 127 ? -15.244 -5.473 20.017 1.00 97.38 127 GLY A O 1
ATOM 940 N N . GLY A 1 128 ? -14.545 -3.394 20.495 1.00 97.62 128 GLY A N 1
ATOM 941 C CA . GLY A 1 128 ? -15.559 -3.131 21.514 1.00 97.62 128 GLY A CA 1
ATOM 942 C C . GLY A 1 128 ? -16.992 -3.153 20.973 1.00 97.62 128 GLY A C 1
ATOM 943 O O . GLY A 1 128 ? -17.863 -3.761 21.597 1.00 97.62 128 GLY A O 1
ATOM 944 N N . LEU A 1 129 ? -17.223 -2.528 19.814 1.00 97.69 129 LEU A N 1
ATOM 945 C CA . LEU A 1 129 ? -18.526 -2.512 19.141 1.00 97.69 129 LEU A CA 1
ATOM 946 C C . LEU A 1 129 ? -18.937 -3.910 18.660 1.00 97.69 129 LEU A C 1
ATOM 948 O O . LEU A 1 129 ? -20.015 -4.374 19.025 1.00 97.69 129 LEU A O 1
ATOM 952 N N . TYR A 1 130 ? -18.046 -4.641 17.978 1.00 97.81 130 TYR A N 1
ATOM 953 C CA . TYR A 1 130 ? -18.334 -6.016 17.550 1.00 97.81 130 TYR A CA 1
ATOM 954 C C . TYR A 1 130 ? -18.701 -6.934 18.717 1.00 97.81 130 TYR A C 1
ATOM 956 O O . TYR A 1 130 ? -19.624 -7.740 18.610 1.00 97.81 130 TYR A O 1
ATOM 964 N N . PHE A 1 131 ? -18.016 -6.799 19.857 1.00 97.75 131 PHE A N 1
ATOM 965 C CA . PHE A 1 131 ? -18.347 -7.578 21.046 1.00 97.75 131 PHE A CA 1
ATOM 966 C C . PHE A 1 131 ? -19.760 -7.274 21.564 1.00 97.75 131 PHE A C 1
ATOM 968 O O . PHE A 1 131 ? -20.479 -8.189 21.966 1.00 97.75 131 PHE A O 1
ATOM 975 N N . LEU A 1 132 ? -20.159 -5.999 21.569 1.00 96.38 132 LEU A N 1
ATOM 976 C CA . LEU A 1 132 ? -21.487 -5.572 22.015 1.00 96.38 132 LEU A CA 1
ATOM 977 C C . LEU A 1 132 ? -22.605 -6.085 21.101 1.00 96.38 132 LEU A C 1
ATOM 979 O O . LEU A 1 132 ? -23.663 -6.454 21.611 1.00 96.38 132 LEU A O 1
ATOM 983 N N . ASP A 1 133 ? -22.330 -6.208 19.804 1.00 95.81 133 ASP A N 1
ATOM 984 C CA . ASP A 1 133 ? -23.238 -6.800 18.815 1.00 95.81 133 ASP A CA 1
ATOM 985 C C . ASP A 1 133 ? -23.224 -8.343 18.804 1.00 95.81 133 ASP A C 1
ATOM 987 O O . ASP A 1 133 ? -23.953 -8.974 18.040 1.00 95.81 133 ASP A O 1
ATOM 991 N N . GLY A 1 134 ? -22.430 -8.982 19.673 1.00 95.88 134 GLY A N 1
ATOM 992 C CA . GLY A 1 134 ? -22.343 -10.443 19.784 1.00 95.88 134 GLY A CA 1
ATOM 993 C C . GLY A 1 134 ? -21.423 -11.110 18.755 1.00 95.88 134 GLY A C 1
ATOM 994 O O . GLY A 1 134 ? -21.382 -12.340 18.675 1.00 95.88 134 GLY A O 1
ATOM 995 N N . HIS A 1 135 ? -20.650 -10.329 18.002 1.00 97.38 135 HIS A N 1
ATOM 996 C CA . HIS A 1 135 ? -19.667 -10.796 17.026 1.00 97.38 135 HIS A CA 1
ATOM 997 C C . HIS A 1 135 ? -18.290 -10.992 17.683 1.00 97.38 135 HIS A C 1
ATOM 999 O O . HIS A 1 135 ? -17.326 -10.283 17.398 1.00 97.38 135 HIS A O 1
ATOM 1005 N N . GLU A 1 136 ? -18.175 -11.963 18.597 1.00 96.12 136 GLU A N 1
ATOM 1006 C CA . GLU A 1 136 ? -16.937 -12.184 19.371 1.00 96.12 136 GLU A CA 1
ATOM 1007 C C . GLU A 1 136 ? -15.704 -12.486 18.496 1.00 96.12 136 GLU A C 1
ATOM 1009 O O . GLU A 1 136 ? -14.593 -12.089 18.848 1.00 96.12 136 GLU A O 1
ATOM 1014 N N . SER A 1 137 ? -15.887 -13.150 17.348 1.00 95.00 137 SER A N 1
ATOM 1015 C CA . SER A 1 137 ? -14.794 -13.430 16.403 1.00 95.00 137 SER A CA 1
ATOM 1016 C C . SER A 1 137 ? -14.232 -12.142 15.798 1.00 95.00 137 SER A C 1
ATOM 1018 O O . SER A 1 137 ? -13.024 -11.920 15.839 1.00 95.00 137 SER A O 1
ATOM 1020 N N . ASP A 1 138 ? -15.106 -11.265 15.301 1.00 95.69 138 ASP A N 1
ATOM 1021 C CA . ASP A 1 138 ? -14.711 -9.989 14.691 1.00 95.69 138 ASP A CA 1
ATOM 1022 C C . ASP A 1 138 ? -14.125 -9.028 15.735 1.00 95.69 138 ASP A C 1
ATOM 1024 O O . ASP A 1 138 ? -13.199 -8.255 15.454 1.00 95.69 138 ASP A O 1
ATOM 1028 N N . ALA A 1 139 ? -14.611 -9.128 16.978 1.00 96.44 139 ALA A N 1
ATOM 1029 C CA . ALA A 1 139 ? -14.027 -8.448 18.123 1.00 96.44 139 ALA A CA 1
ATOM 1030 C C . ALA A 1 139 ? -12.584 -8.905 18.378 1.00 96.44 139 ALA A C 1
ATOM 1032 O O . ALA A 1 139 ? -11.703 -8.055 18.513 1.00 96.44 139 ALA A O 1
ATOM 1033 N N . SER A 1 140 ? -12.329 -10.222 18.395 1.00 95.25 140 SER A N 1
ATOM 1034 C CA . SER A 1 140 ? -10.976 -10.781 18.545 1.00 95.25 140 SER A CA 1
ATOM 1035 C C . SER A 1 140 ? -10.047 -10.252 17.459 1.00 95.25 140 SER A C 1
ATOM 1037 O O . SER A 1 140 ? -9.041 -9.629 17.784 1.00 95.25 140 SER A O 1
ATOM 1039 N N . THR A 1 141 ? -10.425 -10.382 16.184 1.00 92.50 141 THR A N 1
ATOM 1040 C CA . THR A 1 141 ? -9.614 -9.902 15.053 1.00 92.50 141 THR A CA 1
ATOM 1041 C C . THR A 1 141 ? -9.313 -8.405 15.152 1.00 92.50 141 THR A C 1
ATOM 1043 O O . THR A 1 141 ? -8.184 -7.974 14.914 1.00 92.50 141 THR A O 1
ATOM 1046 N N . SER A 1 142 ? -10.290 -7.594 15.566 1.00 95.44 142 SER A N 1
ATOM 1047 C CA . SER A 1 142 ? -10.089 -6.151 15.749 1.00 95.44 142 SER A CA 1
ATOM 1048 C C . SER A 1 142 ? -9.139 -5.837 16.913 1.00 95.44 142 SER A C 1
ATOM 1050 O O . SER A 1 142 ? -8.252 -4.995 16.774 1.00 95.44 142 SER A O 1
ATOM 1052 N N . PHE A 1 143 ? -9.259 -6.531 18.049 1.00 96.25 143 PHE A N 1
ATOM 1053 C CA . PHE A 1 143 ? -8.335 -6.363 19.176 1.00 96.25 143 PHE A CA 1
ATOM 1054 C C . PHE A 1 143 ? -6.915 -6.826 18.846 1.00 96.25 143 PHE A C 1
ATOM 1056 O O . PHE A 1 143 ? -5.951 -6.142 19.191 1.00 96.25 143 PHE A O 1
ATOM 1063 N N . GLU A 1 144 ? -6.779 -7.952 18.151 1.00 93.38 144 GLU A N 1
ATOM 1064 C CA . GLU A 1 144 ? -5.499 -8.470 17.669 1.00 93.38 144 GLU A CA 1
ATOM 1065 C C . GLU A 1 144 ? -4.813 -7.452 16.747 1.00 93.38 144 GLU A C 1
ATOM 1067 O O . GLU A 1 144 ? -3.618 -7.172 16.893 1.00 93.38 144 GLU A O 1
ATOM 1072 N N . ARG A 1 145 ? -5.580 -6.817 15.854 1.00 92.25 145 ARG A N 1
ATOM 1073 C CA . ARG A 1 145 ? -5.089 -5.746 14.981 1.00 92.25 145 ARG A CA 1
ATOM 1074 C C . ARG A 1 145 ? -4.611 -4.529 15.775 1.00 92.25 145 ARG A C 1
ATOM 1076 O O . ARG A 1 145 ? -3.506 -4.038 15.541 1.00 92.25 145 ARG A O 1
ATOM 1083 N N . ALA A 1 146 ? -5.399 -4.076 16.750 1.00 94.75 146 ALA A N 1
ATOM 1084 C CA . ALA A 1 146 ? -5.039 -2.951 17.613 1.00 94.75 146 ALA A CA 1
ATOM 1085 C C . ALA A 1 146 ? -3.722 -3.202 18.375 1.00 94.75 146 ALA A C 1
ATOM 1087 O O . ALA A 1 146 ? -2.836 -2.345 18.405 1.00 94.75 146 ALA A O 1
ATOM 1088 N N . LEU A 1 147 ? -3.572 -4.403 18.942 1.00 93.25 147 LEU A N 1
ATOM 1089 C CA . LEU A 1 147 ? -2.377 -4.835 19.674 1.00 93.25 147 LEU A CA 1
ATOM 1090 C C . LEU A 1 147 ? -1.157 -5.034 18.775 1.00 93.25 147 LEU A C 1
ATOM 1092 O O . LEU A 1 147 ? -0.028 -4.826 19.206 1.00 93.25 147 LEU A O 1
ATOM 1096 N N . THR A 1 148 ? -1.363 -5.409 17.520 1.00 89.75 148 THR A N 1
ATOM 1097 C CA . THR A 1 148 ? -0.275 -5.543 16.550 1.00 89.75 148 THR A CA 1
ATOM 1098 C C . THR A 1 148 ? 0.305 -4.187 16.169 1.00 89.75 148 THR A C 1
ATOM 1100 O O . THR A 1 148 ? 1.524 -3.996 16.154 1.00 89.75 148 THR A O 1
ATOM 1103 N N . LEU A 1 149 ? -0.569 -3.210 15.927 1.00 90.19 149 LEU A N 1
ATOM 1104 C CA . LEU A 1 149 ? -0.165 -1.837 15.642 1.00 90.19 149 LEU A CA 1
ATOM 1105 C C . LEU A 1 149 ? 0.509 -1.204 16.870 1.00 90.19 149 LEU A C 1
ATOM 1107 O O . LEU A 1 149 ? 1.564 -0.573 16.754 1.00 90.19 149 LEU A O 1
ATOM 1111 N N . ASN A 1 150 ? -0.032 -1.436 18.070 1.00 91.81 150 ASN A N 1
ATOM 1112 C CA . ASN A 1 150 ? 0.552 -0.985 19.331 1.00 91.81 150 ASN A CA 1
ATOM 1113 C C . ASN A 1 150 ? 0.576 -2.100 20.392 1.00 91.81 150 ASN A C 1
ATOM 1115 O O . ASN A 1 150 ? -0.364 -2.271 21.165 1.00 91.81 150 ASN A O 1
ATOM 1119 N N . GLY A 1 151 ? 1.711 -2.801 20.503 1.00 88.81 151 GLY A N 1
ATOM 1120 C CA . GLY A 1 151 ? 1.890 -3.894 21.474 1.00 88.81 151 GLY A CA 1
ATOM 1121 C C . GLY A 1 151 ? 1.809 -3.478 22.947 1.00 88.81 151 GLY A C 1
ATOM 1122 O O . GLY A 1 151 ? 1.648 -4.332 23.817 1.00 88.81 151 GLY A O 1
ATOM 1123 N N . ASN A 1 152 ? 1.892 -2.176 23.234 1.00 91.06 152 ASN A N 1
ATOM 1124 C CA . ASN A 1 152 ? 1.756 -1.615 24.579 1.00 91.06 152 ASN A CA 1
ATOM 1125 C C . ASN A 1 152 ? 0.350 -1.055 24.846 1.00 91.06 152 ASN A C 1
ATOM 1127 O O . ASN A 1 152 ? 0.135 -0.414 25.879 1.00 91.06 152 ASN A O 1
ATOM 1131 N N . LEU A 1 153 ? -0.602 -1.273 23.933 1.00 93.75 153 LEU A N 1
ATOM 1132 C CA . LEU A 1 153 ? -1.970 -0.810 24.096 1.00 93.75 153 LEU A CA 1
ATOM 1133 C C . LEU A 1 153 ? -2.572 -1.398 25.378 1.00 93.75 153 LEU A C 1
ATOM 1135 O O . LEU A 1 153 ? -2.515 -2.604 25.645 1.00 93.75 153 LEU A O 1
ATOM 1139 N N . SER A 1 154 ? -3.114 -0.508 26.204 1.00 94.69 154 SER A N 1
ATOM 1140 C CA . SER A 1 154 ? -3.777 -0.864 27.454 1.00 94.69 154 SER A CA 1
ATOM 1141 C C . SER A 1 154 ? -5.274 -1.031 27.225 1.00 94.69 154 SER A C 1
ATOM 1143 O O . SER A 1 154 ? -5.837 -0.448 26.305 1.00 94.69 154 SER A O 1
ATOM 1145 N N . TRP A 1 155 ? -5.909 -1.835 28.076 1.00 96.19 155 TRP A N 1
ATOM 1146 C CA . TRP A 1 155 ? -7.362 -1.971 28.076 1.00 96.19 155 TRP A CA 1
ATOM 1147 C C . TRP A 1 155 ? -8.023 -0.622 28.390 1.00 96.19 155 TRP A C 1
ATOM 1149 O O . TRP A 1 155 ? -7.652 0.021 29.374 1.00 96.19 155 TRP A O 1
ATOM 1159 N N . ASP A 1 156 ? -9.005 -0.223 27.581 1.00 95.19 156 ASP A N 1
ATOM 1160 C CA . ASP A 1 156 ? -9.830 0.954 27.840 1.00 95.19 156 ASP A CA 1
ATOM 1161 C C . ASP A 1 156 ? -11.002 0.580 28.761 1.00 95.19 156 ASP A C 1
ATOM 1163 O O . ASP A 1 156 ? -11.858 -0.235 28.419 1.00 95.19 156 ASP A O 1
ATOM 1167 N N . GLU A 1 157 ? -11.048 1.181 29.950 1.00 95.25 157 GLU A N 1
ATOM 1168 C CA . GLU A 1 157 ? -12.098 0.935 30.944 1.00 95.25 157 GLU A CA 1
ATOM 1169 C C . GLU A 1 157 ? -13.477 1.485 30.527 1.00 95.25 157 GLU A C 1
ATOM 1171 O O . GLU A 1 157 ? -14.473 1.166 31.182 1.00 95.25 157 GLU A O 1
ATOM 1176 N N . ALA A 1 158 ? -13.564 2.270 29.444 1.00 91.88 158 ALA A N 1
ATOM 1177 C CA . ALA A 1 158 ? -14.832 2.641 28.816 1.00 91.88 158 ALA A CA 1
ATOM 1178 C C . ALA A 1 158 ? -15.496 1.462 28.081 1.00 91.88 158 ALA A C 1
ATOM 1180 O O . ALA A 1 158 ? -16.718 1.449 27.915 1.00 91.88 158 ALA A O 1
ATOM 1181 N N . LEU A 1 159 ? -14.721 0.451 27.671 1.00 95.56 159 LEU A N 1
ATOM 1182 C CA . LEU A 1 159 ? -15.242 -0.738 27.004 1.00 95.56 159 LEU A CA 1
ATOM 1183 C C . LEU A 1 159 ? -15.847 -1.747 28.002 1.00 95.56 159 LEU A C 1
ATOM 1185 O O . LEU A 1 159 ? -15.484 -1.786 29.185 1.00 95.56 159 LEU A O 1
ATOM 1189 N N . PRO A 1 160 ? -16.757 -2.634 27.554 1.00 94.25 160 PRO A N 1
ATOM 1190 C CA . PRO A 1 160 ? -17.373 -3.628 28.428 1.00 94.25 160 PRO A CA 1
ATOM 1191 C C . PRO A 1 160 ? -16.339 -4.554 29.075 1.00 94.25 160 PRO A C 1
ATOM 1193 O O . PRO A 1 160 ? -15.611 -5.267 28.392 1.00 94.25 160 PRO A O 1
ATOM 1196 N N . LYS A 1 161 ? -16.350 -4.660 30.410 1.00 96.62 161 LYS A N 1
ATOM 1197 C CA . LYS A 1 161 ? -15.419 -5.526 31.170 1.00 96.62 161 LYS A CA 1
ATOM 1198 C C . LYS A 1 161 ? -15.386 -6.988 30.707 1.00 96.62 161 LYS A C 1
ATOM 1200 O O . LYS A 1 161 ? -14.389 -7.668 30.920 1.00 96.62 161 LYS A O 1
ATOM 1205 N N . LYS A 1 162 ? -16.471 -7.478 30.098 1.00 97.19 162 LYS A N 1
ATOM 1206 C CA . LYS A 1 162 ? -16.563 -8.842 29.554 1.00 97.19 162 LYS A CA 1
ATOM 1207 C C . LYS A 1 162 ? -15.752 -9.053 28.268 1.00 97.19 162 LYS A C 1
ATOM 1209 O O . LYS A 1 162 ? -15.419 -10.195 27.993 1.00 97.19 162 LYS A O 1
ATOM 1214 N N . ALA A 1 163 ? -15.414 -7.996 27.530 1.00 96.81 163 ALA A N 1
ATOM 1215 C CA . ALA A 1 163 ? -14.547 -8.070 26.353 1.00 96.81 163 ALA A CA 1
ATOM 1216 C C . ALA A 1 163 ? -13.053 -8.109 26.720 1.00 96.81 163 ALA A C 1
ATOM 1218 O O . ALA A 1 163 ? -12.239 -8.579 25.929 1.00 96.81 163 ALA A O 1
ATOM 1219 N N . LYS A 1 164 ? -12.681 -7.683 27.937 1.00 97.62 164 LYS A N 1
ATOM 1220 C CA . LYS A 1 164 ? -11.285 -7.657 28.400 1.00 97.62 164 LYS A CA 1
ATOM 1221 C C . LYS A 1 164 ? -10.553 -9.001 28.255 1.00 97.62 164 LYS A C 1
ATOM 1223 O O . LYS A 1 164 ? -9.434 -8.981 27.754 1.00 97.62 164 LYS A O 1
ATOM 1228 N N . PRO A 1 165 ? -11.138 -10.163 28.612 1.00 96.75 165 PRO A N 1
ATOM 1229 C CA . PRO A 1 165 ? -10.487 -11.452 28.385 1.00 96.75 165 PRO A CA 1
ATOM 1230 C C . PRO A 1 165 ? -10.201 -11.747 26.905 1.00 96.75 165 PRO A C 1
ATOM 1232 O O . PRO A 1 165 ? -9.191 -12.377 26.614 1.00 96.75 165 PRO A O 1
ATOM 1235 N N . ILE A 1 166 ? -11.046 -11.278 25.977 1.00 96.00 166 ILE A N 1
ATOM 1236 C CA . ILE A 1 166 ? -10.839 -11.442 24.527 1.00 96.00 166 ILE A CA 1
ATOM 1237 C C . ILE A 1 166 ? -9.667 -10.565 24.075 1.00 96.00 166 ILE A C 1
ATOM 1239 O O . ILE A 1 166 ? -8.750 -11.052 23.424 1.00 96.00 166 ILE A O 1
ATOM 1243 N N . PHE A 1 167 ? -9.634 -9.300 24.503 1.00 96.12 167 PHE A N 1
ATOM 1244 C CA . PHE A 1 167 ? -8.497 -8.408 24.258 1.00 96.12 167 PHE A CA 1
ATOM 1245 C C . PHE A 1 167 ? -7.182 -8.950 24.843 1.00 96.12 167 PHE A C 1
ATOM 1247 O O . PHE A 1 167 ? -6.125 -8.852 24.228 1.00 96.12 167 PHE A O 1
ATOM 1254 N N . GLU A 1 168 ? -7.212 -9.540 26.038 1.00 94.62 168 GLU A N 1
ATOM 1255 C CA . GLU A 1 168 ? -6.023 -10.147 26.640 1.00 94.62 168 GLU A CA 1
ATOM 1256 C C . GLU A 1 168 ? -5.590 -11.424 25.906 1.00 94.62 168 GLU A C 1
ATOM 1258 O O . GLU A 1 168 ? -4.389 -11.644 25.750 1.00 94.62 168 GLU A O 1
ATOM 1263 N N . ALA A 1 169 ? -6.536 -12.231 25.416 1.00 93.06 169 ALA A N 1
ATOM 1264 C CA . ALA A 1 169 ? -6.255 -13.417 24.605 1.00 93.06 169 ALA A CA 1
ATOM 1265 C C . ALA A 1 169 ? -5.678 -13.064 23.223 1.00 93.06 169 ALA A C 1
ATOM 1267 O O . ALA A 1 169 ? -4.823 -13.791 22.719 1.00 93.06 169 ALA A O 1
ATOM 1268 N N . ALA A 1 170 ? -6.069 -11.915 22.667 1.00 90.88 170 ALA A N 1
ATOM 1269 C CA . ALA A 1 170 ? -5.540 -11.352 21.427 1.00 90.88 170 ALA A CA 1
ATOM 1270 C C . ALA A 1 170 ? -4.048 -10.959 21.504 1.00 90.88 170 ALA A C 1
ATOM 1272 O O . ALA A 1 170 ? -3.424 -10.670 20.483 1.00 90.88 170 ALA A O 1
ATOM 1273 N N . LYS A 1 171 ? -3.427 -10.985 22.696 1.00 82.19 171 LYS A N 1
ATOM 1274 C CA . LYS A 1 171 ? -1.969 -10.849 22.874 1.00 82.19 171 LYS A CA 1
ATOM 1275 C C . LYS A 1 171 ? -1.252 -12.143 22.456 1.00 82.19 171 LYS A C 1
ATOM 1277 O O . LYS A 1 171 ? -0.633 -12.823 23.273 1.00 82.19 171 LYS A O 1
ATOM 1282 N N . GLY A 1 172 ? -1.340 -12.496 21.177 1.00 70.31 172 GLY A N 1
ATOM 1283 C CA . GLY A 1 172 ? -0.746 -13.691 20.576 1.00 70.31 172 GLY A CA 1
ATOM 1284 C C . GLY A 1 172 ? 0.086 -13.344 19.343 1.00 70.31 172 GLY A C 1
ATOM 1285 O O . GLY A 1 172 ? -0.194 -12.374 18.651 1.00 70.31 172 GLY A O 1
ATOM 1286 N N . LYS A 1 173 ? 1.156 -14.110 19.090 1.00 59.62 173 LYS A N 1
ATOM 1287 C CA . LYS A 1 173 ? 2.098 -13.868 17.985 1.00 59.62 173 LYS A CA 1
ATOM 1288 C C . LYS A 1 173 ? 1.391 -14.023 16.638 1.00 59.62 173 LYS A C 1
ATOM 1290 O O . LYS A 1 173 ? 1.142 -15.152 16.223 1.00 59.62 173 LYS A O 1
ATOM 1295 N N . MET A 1 174 ? 1.127 -12.911 15.963 1.00 71.38 174 MET A N 1
ATOM 1296 C CA . MET A 1 174 ? 0.796 -12.941 14.545 1.00 71.38 174 MET A CA 1
ATOM 1297 C C . MET A 1 174 ? 2.007 -13.391 13.733 1.00 71.38 174 MET A C 1
ATOM 1299 O O . MET A 1 174 ? 3.156 -13.112 14.091 1.00 71.38 174 MET A O 1
ATOM 1303 N N . GLU A 1 175 ? 1.737 -14.106 12.646 1.00 84.50 175 GLU A N 1
ATOM 1304 C CA . GLU A 1 175 ? 2.753 -14.388 11.645 1.00 84.50 175 GLU A CA 1
ATOM 1305 C C . GLU A 1 175 ? 3.171 -13.066 10.992 1.00 84.50 175 GLU A C 1
ATOM 1307 O O . GLU A 1 175 ? 2.334 -12.284 10.543 1.00 84.50 175 GLU A O 1
ATOM 1312 N N . GLU A 1 176 ? 4.471 -12.780 11.015 1.00 90.81 176 GLU A N 1
ATOM 1313 C CA . GLU A 1 176 ? 5.008 -11.588 10.372 1.00 90.81 176 GLU A CA 1
ATOM 1314 C C . GLU A 1 176 ? 5.174 -11.844 8.870 1.00 90.81 176 GLU A C 1
ATOM 1316 O O . GLU A 1 176 ? 5.796 -12.826 8.463 1.00 90.81 176 GLU A O 1
ATOM 1321 N N . VAL A 1 177 ? 4.692 -10.907 8.062 1.00 92.88 177 VAL A N 1
ATOM 1322 C CA . VAL A 1 177 ? 4.890 -10.830 6.616 1.00 92.88 177 VAL A CA 1
ATOM 1323 C C . VAL A 1 177 ? 6.060 -9.892 6.338 1.00 92.88 177 VAL A C 1
ATOM 1325 O O . VAL A 1 177 ? 6.075 -8.750 6.804 1.00 92.88 177 VAL A O 1
ATOM 1328 N N . GLU A 1 178 ? 7.044 -10.328 5.553 1.00 93.69 178 GLU A N 1
ATOM 1329 C CA . GLU A 1 178 ? 8.054 -9.414 5.012 1.00 93.69 178 GLU A CA 1
ATOM 1330 C C . GLU A 1 178 ? 7.403 -8.504 3.955 1.00 93.69 178 GLU A C 1
ATOM 1332 O O . GLU A 1 178 ? 7.061 -8.968 2.868 1.00 93.69 178 GLU A O 1
ATOM 1337 N N . LEU A 1 179 ? 7.231 -7.214 4.254 1.00 93.31 179 LEU A N 1
ATOM 1338 C CA . LEU A 1 179 ? 6.725 -6.236 3.289 1.00 93.31 179 LEU A CA 1
ATOM 1339 C C . LEU A 1 179 ? 7.900 -5.525 2.620 1.00 93.31 179 LEU A C 1
ATOM 1341 O O . LEU A 1 179 ? 8.655 -4.793 3.264 1.00 93.31 179 LEU A O 1
ATOM 1345 N N . VAL A 1 180 ? 8.036 -5.717 1.310 1.00 92.56 180 VAL A N 1
ATOM 1346 C CA . VAL A 1 180 ? 9.058 -5.054 0.494 1.00 92.56 180 VAL A CA 1
ATOM 1347 C C . VAL A 1 180 ? 8.382 -4.042 -0.422 1.00 92.56 180 VAL A C 1
ATOM 1349 O O . VAL A 1 180 ? 7.511 -4.413 -1.201 1.00 92.56 180 VAL A O 1
ATOM 1352 N N . VAL A 1 181 ? 8.790 -2.774 -0.358 1.00 92.31 181 VAL A N 1
ATOM 1353 C CA . VAL A 1 181 ? 8.227 -1.697 -1.189 1.00 92.31 181 VAL A CA 1
ATOM 1354 C C . VAL A 1 181 ? 9.255 -1.231 -2.216 1.00 92.31 181 VAL A C 1
ATOM 1356 O O . VAL A 1 181 ? 10.379 -0.882 -1.853 1.00 92.31 181 VAL A O 1
ATOM 1359 N N . TRP A 1 182 ? 8.857 -1.205 -3.488 1.00 90.81 182 TRP A N 1
ATOM 1360 C CA . TRP A 1 182 ? 9.669 -0.766 -4.619 1.00 90.81 182 TRP A CA 1
ATOM 1361 C C . TRP A 1 182 ? 9.043 0.428 -5.354 1.00 90.81 182 TRP A C 1
ATOM 1363 O O . TRP A 1 182 ? 7.841 0.406 -5.618 1.00 90.81 182 TRP A O 1
ATOM 1373 N N . PRO A 1 183 ? 9.843 1.429 -5.762 1.00 88.69 183 PRO A N 1
ATOM 1374 C CA . PRO A 1 183 ? 11.274 1.563 -5.484 1.00 88.69 183 PRO A CA 1
ATOM 1375 C C . PRO A 1 183 ? 11.538 1.812 -3.994 1.00 88.69 183 PRO A C 1
ATOM 1377 O O . PRO A 1 183 ? 10.694 2.381 -3.306 1.00 88.69 183 PRO A O 1
ATOM 1380 N N . THR A 1 184 ? 12.700 1.375 -3.499 1.00 86.88 184 THR A N 1
ATOM 1381 C CA . THR A 1 184 ? 13.086 1.551 -2.093 1.00 86.88 184 THR A CA 1
ATOM 1382 C C . THR A 1 184 ? 13.230 3.035 -1.754 1.00 86.88 184 THR A C 1
ATOM 1384 O O . THR A 1 184 ? 14.105 3.709 -2.295 1.00 86.88 184 THR A O 1
ATOM 1387 N N . ASP A 1 185 ? 12.418 3.517 -0.816 1.00 85.06 185 ASP A N 1
ATOM 1388 C CA . ASP A 1 185 ? 12.411 4.899 -0.325 1.00 85.06 185 ASP A CA 1
ATOM 1389 C C . ASP A 1 185 ? 12.057 4.936 1.180 1.00 85.06 185 ASP A C 1
ATOM 1391 O O . ASP A 1 185 ? 11.865 3.899 1.825 1.00 85.06 185 ASP A O 1
ATOM 1395 N N . ALA A 1 186 ? 11.998 6.125 1.777 1.00 85.88 186 ALA A N 1
ATOM 1396 C CA . ALA A 1 186 ? 11.664 6.371 3.173 1.00 85.88 186 ALA A CA 1
ATOM 1397 C C . ALA A 1 186 ? 10.145 6.354 3.427 1.00 85.88 186 ALA A C 1
ATOM 1399 O O . ALA A 1 186 ? 9.583 7.328 3.920 1.00 85.88 186 ALA A O 1
ATOM 1400 N N . TYR A 1 187 ? 9.478 5.241 3.122 1.00 91.44 187 TYR A N 1
ATOM 1401 C CA . TYR A 1 187 ? 8.056 5.078 3.429 1.00 91.44 187 TYR A CA 1
ATOM 1402 C C . TYR A 1 187 ? 7.798 4.986 4.939 1.00 91.44 187 TYR A C 1
ATOM 1404 O O . TYR A 1 187 ? 8.615 4.452 5.706 1.00 91.44 187 TYR A O 1
ATOM 1412 N N . LEU A 1 188 ? 6.626 5.470 5.345 1.00 93.81 188 LEU A N 1
ATOM 1413 C CA . LEU A 1 188 ? 6.056 5.217 6.660 1.00 93.81 188 LEU A CA 1
ATOM 1414 C C . LEU A 1 188 ? 4.961 4.159 6.530 1.00 93.81 188 LEU A C 1
ATOM 1416 O O . LEU A 1 188 ? 4.091 4.290 5.677 1.00 93.81 188 LEU A O 1
ATOM 1420 N N . LEU A 1 189 ? 5.001 3.138 7.379 1.00 94.81 189 LEU A N 1
ATOM 1421 C CA . LEU A 1 189 ? 3.940 2.145 7.525 1.00 94.81 189 LEU A CA 1
ATOM 1422 C C . LEU A 1 189 ? 3.278 2.362 8.885 1.00 94.81 189 LEU A C 1
ATOM 1424 O O . LEU A 1 189 ? 3.967 2.347 9.905 1.00 94.81 189 LEU A O 1
ATOM 1428 N N . ASP A 1 190 ? 1.976 2.621 8.896 1.00 94.56 190 ASP A N 1
ATOM 1429 C CA . ASP A 1 190 ? 1.181 2.914 10.094 1.00 94.56 190 ASP A CA 1
ATOM 1430 C C . ASP A 1 190 ? 1.802 4.028 10.963 1.00 94.56 190 ASP A C 1
ATOM 1432 O O . ASP A 1 190 ? 1.911 3.925 12.186 1.00 94.56 190 ASP A O 1
ATOM 1436 N N . GLY A 1 191 ? 2.308 5.081 10.312 1.00 91.56 191 GLY A N 1
ATOM 1437 C CA . GLY A 1 191 ? 2.983 6.202 10.976 1.00 91.56 191 GLY A CA 1
ATOM 1438 C C . GLY A 1 191 ? 4.409 5.903 11.471 1.00 91.56 191 GLY A C 1
ATOM 1439 O O . GLY A 1 191 ? 5.018 6.747 12.130 1.00 91.56 191 GLY A O 1
ATOM 1440 N N . ARG A 1 192 ? 4.988 4.733 11.159 1.00 90.00 192 ARG A N 1
ATOM 1441 C CA . ARG A 1 192 ? 6.353 4.338 11.559 1.00 90.00 192 ARG A CA 1
ATOM 1442 C C . ARG A 1 192 ? 7.309 4.258 10.372 1.00 90.00 192 ARG A C 1
ATOM 1444 O O . ARG A 1 192 ? 7.005 3.659 9.348 1.00 90.00 192 ARG A O 1
ATOM 1451 N N . LEU A 1 193 ? 8.516 4.801 10.529 1.00 86.12 193 LEU A N 1
ATOM 1452 C CA . LEU A 1 193 ? 9.573 4.708 9.516 1.00 86.12 193 LEU A CA 1
ATOM 1453 C C . LEU A 1 193 ? 10.165 3.293 9.431 1.00 86.12 193 LEU A C 1
ATOM 1455 O O . LEU A 1 193 ? 10.496 2.699 10.455 1.00 86.12 193 LEU A O 1
ATOM 1459 N N . ARG A 1 194 ? 10.437 2.835 8.199 1.00 69.44 194 ARG A N 1
ATOM 1460 C CA . ARG A 1 194 ? 11.279 1.656 7.895 1.00 69.44 194 ARG A CA 1
ATOM 1461 C C . ARG A 1 194 ? 10.815 0.349 8.545 1.00 69.44 194 ARG A C 1
ATOM 1463 O O . ARG A 1 194 ? 11.585 -0.330 9.226 1.00 69.44 194 ARG A O 1
ATOM 1470 N N . VAL A 1 195 ? 9.575 -0.035 8.279 1.00 72.69 195 VAL A N 1
ATOM 1471 C CA . VAL A 1 195 ? 9.038 -1.326 8.709 1.00 72.69 195 VAL A CA 1
ATOM 1472 C C . VAL A 1 195 ? 9.210 -2.339 7.572 1.00 72.69 195 VAL A C 1
ATOM 1474 O O . VAL A 1 195 ? 8.544 -2.238 6.551 1.00 72.69 195 VAL A O 1
ATOM 1477 N N . SER A 1 196 ? 10.140 -3.289 7.723 1.00 81.62 196 SER A N 1
ATOM 1478 C CA . SER A 1 196 ? 10.338 -4.394 6.763 1.00 81.62 196 SER A CA 1
ATOM 1479 C C . SER A 1 196 ? 9.458 -5.609 7.055 1.00 81.62 196 SER A C 1
ATOM 1481 O O . SER A 1 196 ? 9.398 -6.542 6.257 1.00 81.62 196 SER A O 1
ATOM 1483 N N . ARG A 1 197 ? 8.809 -5.624 8.221 1.00 90.12 197 ARG A N 1
ATOM 1484 C CA . ARG A 1 197 ? 7.958 -6.714 8.681 1.00 90.12 197 ARG A CA 1
ATOM 1485 C C . ARG A 1 197 ? 6.672 -6.173 9.245 1.00 90.12 197 ARG A C 1
ATOM 1487 O O . ARG A 1 197 ? 6.695 -5.310 10.115 1.00 90.12 197 ARG A O 1
ATOM 1494 N N . THR A 1 198 ? 5.579 -6.710 8.755 1.00 91.50 198 THR A N 1
ATOM 1495 C CA . THR A 1 198 ? 4.235 -6.313 9.129 1.00 91.50 198 THR A CA 1
ATOM 1496 C C . THR A 1 198 ? 3.412 -7.557 9.421 1.00 91.50 198 THR A C 1
ATOM 1498 O O . THR A 1 198 ? 3.952 -8.657 9.431 1.00 91.50 198 THR A O 1
ATOM 1501 N N . THR A 1 199 ? 2.124 -7.417 9.672 1.00 91.81 199 THR A N 1
ATOM 1502 C CA . THR A 1 199 ? 1.203 -8.553 9.760 1.00 91.81 199 THR A CA 1
ATOM 1503 C C . THR A 1 199 ? 0.252 -8.554 8.571 1.00 91.81 199 THR A C 1
ATOM 1505 O O . THR A 1 199 ? 0.172 -7.561 7.851 1.00 91.81 199 THR A O 1
ATOM 1508 N N . PRO A 1 200 ? -0.505 -9.632 8.353 1.00 91.75 200 PRO A N 1
ATOM 1509 C CA . PRO A 1 200 ? -1.610 -9.601 7.409 1.00 91.75 200 PRO A CA 1
ATOM 1510 C C . PRO A 1 200 ? -2.673 -8.563 7.817 1.00 91.75 200 PRO A C 1
ATOM 1512 O O . PRO A 1 200 ? -2.835 -8.246 9.005 1.00 91.75 200 PRO A O 1
ATOM 1515 N N . GLY A 1 201 ? -3.393 -8.027 6.832 1.00 91.50 201 GLY A N 1
ATOM 1516 C CA . GLY A 1 201 ? -4.500 -7.080 6.989 1.00 91.50 201 GLY A CA 1
ATOM 1517 C C . GLY A 1 201 ? -4.190 -5.631 6.588 1.00 91.50 201 GLY A C 1
ATOM 1518 O O . GLY A 1 201 ? -3.201 -5.337 5.917 1.00 91.50 201 GLY A O 1
ATOM 1519 N N . GLN A 1 202 ? -5.058 -4.709 7.016 1.00 93.44 202 GLN A N 1
ATOM 1520 C CA . GLN A 1 202 ? -5.125 -3.328 6.516 1.00 93.44 202 GLN A CA 1
ATOM 1521 C C . GLN A 1 202 ? -4.086 -2.366 7.125 1.00 93.44 202 GLN A C 1
ATOM 1523 O O . GLN A 1 202 ? -4.270 -1.882 8.242 1.00 93.44 202 GLN A O 1
ATOM 1528 N N . HIS A 1 203 ? -3.034 -2.023 6.388 1.00 95.50 203 HIS A N 1
ATOM 1529 C CA . HIS A 1 203 ? -1.986 -1.071 6.770 1.00 95.50 203 HIS A CA 1
ATOM 1530 C C . HIS A 1 203 ? -2.080 0.253 6.008 1.00 95.50 203 HIS A C 1
ATOM 1532 O O . HIS A 1 203 ? -2.510 0.287 4.859 1.00 95.50 203 HIS A O 1
ATOM 1538 N N . VAL A 1 204 ? -1.604 1.342 6.607 1.00 96.69 204 VAL A N 1
ATOM 1539 C CA . VAL A 1 204 ? -1.489 2.649 5.944 1.00 96.69 204 VAL A CA 1
ATOM 1540 C C . VAL A 1 204 ? -0.040 2.876 5.537 1.00 96.69 204 VAL A C 1
ATOM 1542 O O . VAL A 1 204 ? 0.842 2.980 6.386 1.00 96.69 204 VAL A O 1
ATOM 1545 N N . LEU A 1 205 ? 0.220 2.983 4.236 1.00 96.12 205 LEU A N 1
ATOM 1546 C CA . LEU A 1 205 ? 1.527 3.337 3.697 1.00 96.12 205 LEU A CA 1
ATOM 1547 C C . LEU A 1 205 ? 1.534 4.802 3.265 1.00 96.12 205 LEU A C 1
ATOM 1549 O O . LEU A 1 205 ? 0.702 5.217 2.463 1.00 96.12 205 LEU A O 1
ATOM 1553 N N . GLN A 1 206 ? 2.513 5.571 3.733 1.00 95.25 206 GLN A N 1
ATOM 1554 C CA . GLN A 1 206 ? 2.683 6.971 3.359 1.00 95.25 206 GLN A CA 1
ATOM 1555 C C . GLN A 1 206 ? 4.048 7.220 2.726 1.00 95.25 206 GLN A C 1
ATOM 1557 O O . GLN A 1 206 ? 5.092 6.825 3.255 1.00 95.25 206 GLN A O 1
ATOM 1562 N N . HIS A 1 207 ? 4.033 7.919 1.595 1.00 92.00 207 HIS A N 1
ATOM 1563 C CA . HIS A 1 207 ? 5.218 8.477 0.966 1.00 92.00 207 HIS A CA 1
ATOM 1564 C C . HIS A 1 207 ? 5.554 9.848 1.574 1.00 92.00 207 HIS A C 1
ATOM 1566 O O . HIS A 1 207 ? 4.650 10.675 1.720 1.00 92.00 207 HIS A O 1
ATOM 1572 N N . PRO A 1 208 ? 6.838 10.183 1.804 1.00 84.50 208 PRO A N 1
ATOM 1573 C CA . PRO A 1 208 ? 7.253 11.508 2.286 1.00 84.50 208 PRO A CA 1
ATOM 1574 C C . PRO A 1 208 ? 6.814 12.696 1.417 1.00 84.50 208 PRO A C 1
ATOM 1576 O O . PRO A 1 208 ? 6.861 13.838 1.866 1.00 84.50 208 PRO A O 1
ATOM 1579 N N . HIS A 1 209 ? 6.415 12.451 0.167 1.00 83.25 209 HIS A N 1
ATOM 1580 C CA . HIS A 1 209 ? 5.899 13.477 -0.749 1.00 83.25 209 HIS A CA 1
ATOM 1581 C C . HIS A 1 209 ? 4.366 13.619 -0.723 1.00 83.25 209 HIS A C 1
ATOM 1583 O O . HIS A 1 209 ? 3.805 14.210 -1.641 1.00 83.25 209 HIS A O 1
ATOM 1589 N N . GLY A 1 210 ? 3.696 13.095 0.308 1.00 83.75 210 GLY A N 1
ATOM 1590 C CA . GLY A 1 210 ? 2.272 13.343 0.565 1.00 83.75 210 GLY A CA 1
ATOM 1591 C C . GLY A 1 210 ? 1.307 12.404 -0.159 1.00 83.75 210 GLY A C 1
ATOM 1592 O O . GLY A 1 210 ? 0.149 12.753 -0.350 1.00 83.75 210 GLY A O 1
ATOM 1593 N N . GLN A 1 211 ? 1.769 11.229 -0.593 1.00 91.69 211 GLN A N 1
ATOM 1594 C CA . GLN A 1 211 ? 0.884 10.185 -1.114 1.00 91.69 211 GLN A CA 1
ATOM 1595 C C . GLN A 1 211 ? 0.590 9.175 -0.009 1.00 91.69 211 GLN A C 1
ATOM 1597 O O . GLN A 1 211 ? 1.523 8.696 0.635 1.00 91.69 211 GLN A O 1
ATOM 1602 N N . THR A 1 212 ? -0.684 8.838 0.173 1.00 95.94 212 THR A N 1
ATOM 1603 C CA . THR A 1 212 ? -1.136 7.834 1.137 1.00 95.94 212 THR A CA 1
ATOM 1604 C C . THR A 1 212 ? -1.863 6.709 0.400 1.00 95.94 212 THR A C 1
ATOM 1606 O O . THR A 1 212 ? -2.619 6.945 -0.545 1.00 95.94 212 THR A O 1
ATOM 1609 N N . TRP A 1 213 ? -1.607 5.474 0.824 1.00 96.19 213 TRP A N 1
ATOM 1610 C CA . TRP A 1 213 ? -2.277 4.269 0.351 1.00 96.19 213 TRP A CA 1
ATOM 1611 C C . TRP A 1 213 ? -2.707 3.430 1.538 1.00 96.19 213 TRP A C 1
ATOM 1613 O O . TRP A 1 213 ? -1.992 3.344 2.536 1.00 96.19 213 TRP A O 1
ATOM 1623 N N . VAL A 1 214 ? -3.836 2.751 1.395 1.00 97.19 214 VAL A N 1
ATOM 1624 C CA . VAL A 1 214 ? -4.229 1.688 2.318 1.00 97.19 214 VAL A CA 1
ATOM 1625 C C . VAL A 1 214 ? -3.942 0.358 1.636 1.00 97.19 214 VAL A C 1
ATOM 1627 O O . VAL A 1 214 ? -4.432 0.101 0.539 1.00 97.19 214 VAL A O 1
ATOM 1630 N N . LEU A 1 215 ? -3.103 -0.458 2.260 1.00 96.38 215 LEU A N 1
ATOM 1631 C CA . LEU A 1 215 ? -2.697 -1.775 1.787 1.00 96.38 215 LEU A CA 1
ATOM 1632 C C . LEU A 1 215 ? -3.453 -2.833 2.576 1.00 96.38 215 LEU A C 1
ATOM 1634 O O . LEU A 1 215 ? -3.395 -2.821 3.798 1.00 96.38 215 LEU A O 1
ATOM 1638 N N . ASP A 1 216 ? -4.080 -3.785 1.907 1.00 95.81 216 ASP A N 1
ATOM 1639 C CA . ASP A 1 216 ? -4.514 -5.025 2.542 1.00 95.81 216 ASP A CA 1
ATOM 1640 C C . ASP A 1 216 ? -3.453 -6.095 2.278 1.00 95.81 216 ASP A C 1
ATOM 1642 O O . ASP A 1 216 ? -3.347 -6.624 1.168 1.00 95.81 216 ASP A O 1
ATOM 1646 N N . VAL A 1 217 ? -2.587 -6.324 3.266 1.00 95.12 217 VAL A N 1
ATOM 1647 C CA . VAL A 1 217 ? -1.443 -7.233 3.147 1.00 95.12 217 VAL A CA 1
ATOM 1648 C C . VAL A 1 217 ? -1.938 -8.675 3.294 1.00 95.12 217 VAL A C 1
ATOM 1650 O O . VAL A 1 217 ? -2.550 -8.992 4.314 1.00 95.12 217 VAL A O 1
ATOM 1653 N N . PRO A 1 218 ? -1.683 -9.561 2.316 1.00 93.94 218 PRO A N 1
ATOM 1654 C CA . PRO A 1 218 ? -2.168 -10.934 2.370 1.00 93.94 218 PRO A CA 1
ATOM 1655 C C . PRO A 1 218 ? -1.393 -11.760 3.403 1.00 93.94 218 PRO A C 1
ATOM 1657 O O . PRO A 1 218 ? -0.273 -11.414 3.789 1.00 93.94 218 PRO A O 1
ATOM 1660 N N . ASP A 1 219 ? -1.964 -12.898 3.794 1.00 92.12 219 ASP A N 1
ATOM 1661 C CA . ASP A 1 219 ? -1.240 -13.917 4.550 1.00 92.12 219 ASP A CA 1
ATOM 1662 C C . ASP A 1 219 ? -0.045 -14.460 3.751 1.00 92.12 219 ASP A C 1
ATOM 1664 O O . ASP A 1 219 ? -0.110 -14.648 2.532 1.00 92.12 219 ASP A O 1
ATOM 1668 N N . GLY A 1 220 ? 1.045 -14.778 4.451 1.00 91.81 220 GLY A N 1
ATOM 1669 C CA . GLY A 1 220 ? 2.205 -15.450 3.874 1.00 91.81 220 GLY A CA 1
ATOM 1670 C C . GLY A 1 220 ? 3.541 -14.887 4.350 1.00 91.81 220 GLY A C 1
ATOM 1671 O O . GLY A 1 220 ? 3.602 -13.923 5.105 1.00 91.81 220 GLY A O 1
ATOM 1672 N N . PRO A 1 221 ? 4.660 -15.466 3.889 1.00 92.88 221 PRO A N 1
ATOM 1673 C CA . PRO A 1 221 ? 5.976 -15.067 4.375 1.00 92.88 221 PRO A CA 1
ATOM 1674 C C . PRO A 1 221 ? 6.428 -13.703 3.834 1.00 92.88 221 PRO A C 1
ATOM 1676 O O . PRO A 1 221 ? 7.352 -13.106 4.387 1.00 92.88 221 PRO A O 1
ATOM 1679 N N . LYS A 1 222 ? 5.836 -13.227 2.727 1.00 93.06 222 LYS A N 1
ATOM 1680 C CA . LYS A 1 222 ? 6.290 -12.032 2.014 1.00 93.06 222 LYS A CA 1
ATOM 1681 C C . LYS A 1 222 ? 5.215 -11.434 1.109 1.00 93.06 222 LYS A C 1
ATOM 1683 O O . LYS A 1 222 ? 4.557 -12.167 0.377 1.00 93.06 222 LYS A O 1
ATOM 1688 N N . ALA A 1 223 ? 5.157 -10.106 1.074 1.00 93.81 223 ALA A N 1
ATOM 1689 C CA . ALA A 1 223 ? 4.392 -9.316 0.118 1.00 93.81 223 ALA A CA 1
ATOM 1690 C C . ALA A 1 223 ? 5.303 -8.257 -0.528 1.00 93.81 223 ALA A C 1
ATOM 1692 O O . ALA A 1 223 ? 6.125 -7.636 0.151 1.00 93.81 223 ALA A O 1
ATOM 1693 N N . THR A 1 224 ? 5.180 -8.053 -1.842 1.00 93.44 224 THR A N 1
ATOM 1694 C CA . THR A 1 224 ? 6.001 -7.067 -2.571 1.00 93.44 224 THR A CA 1
ATOM 1695 C C . THR A 1 224 ? 5.109 -6.015 -3.207 1.00 93.44 224 THR A C 1
ATOM 1697 O O . THR A 1 224 ? 4.363 -6.305 -4.136 1.00 93.44 224 THR A O 1
ATOM 1700 N N . LEU A 1 225 ? 5.178 -4.789 -2.697 1.00 94.38 225 LEU A N 1
ATOM 1701 C CA . LEU A 1 225 ? 4.492 -3.637 -3.260 1.00 94.38 225 LEU A CA 1
ATOM 1702 C C . LEU A 1 225 ? 5.381 -2.989 -4.314 1.00 94.38 225 LEU A C 1
ATOM 1704 O O . LEU A 1 225 ? 6.516 -2.613 -4.028 1.00 94.38 225 LEU A O 1
ATOM 1708 N N . VAL A 1 226 ? 4.848 -2.801 -5.513 1.00 93.38 226 VAL A N 1
ATOM 1709 C CA . VAL A 1 226 ? 5.516 -2.075 -6.590 1.00 93.38 226 VAL A CA 1
ATOM 1710 C C . VAL A 1 226 ? 4.703 -0.829 -6.911 1.00 93.38 226 VAL A C 1
ATOM 1712 O O . VAL A 1 226 ? 3.506 -0.918 -7.183 1.00 93.38 226 VAL A O 1
ATOM 1715 N N . ILE A 1 227 ? 5.360 0.333 -6.900 1.00 92.56 227 ILE A N 1
ATOM 1716 C CA . ILE A 1 227 ? 4.775 1.648 -7.182 1.00 92.56 227 ILE A CA 1
ATOM 1717 C C . ILE A 1 227 ? 5.455 2.236 -8.433 1.00 92.56 227 ILE A C 1
ATOM 1719 O O . ILE A 1 227 ? 6.411 3.010 -8.320 1.00 92.56 227 ILE A O 1
ATOM 1723 N N . PRO A 1 228 ? 4.987 1.883 -9.650 1.00 91.62 228 PRO A N 1
ATOM 1724 C CA . PRO A 1 228 ? 5.617 2.280 -10.913 1.00 91.62 228 PRO A CA 1
ATOM 1725 C C . PRO A 1 228 ? 5.823 3.792 -11.065 1.00 91.62 228 PRO A C 1
ATOM 1727 O O . PRO A 1 228 ? 6.861 4.241 -11.545 1.00 91.62 228 PRO A O 1
ATOM 1730 N N . SER A 1 229 ? 4.877 4.603 -10.594 1.00 88.44 229 SER A N 1
ATOM 1731 C CA . SER A 1 229 ? 4.957 6.064 -10.701 1.00 88.44 229 SER A CA 1
ATOM 1732 C C . SER A 1 229 ? 6.116 6.688 -9.916 1.00 88.44 229 SER A C 1
ATOM 1734 O O . SER A 1 229 ? 6.482 7.829 -10.191 1.00 88.44 229 SER A O 1
ATOM 1736 N N . LEU A 1 230 ? 6.685 5.974 -8.937 1.00 88.62 230 LEU A N 1
ATOM 1737 C CA . LEU A 1 230 ? 7.766 6.475 -8.085 1.00 88.62 230 LEU A CA 1
ATOM 1738 C C . LEU A 1 230 ? 9.167 6.141 -8.597 1.00 88.62 230 LEU A C 1
ATOM 1740 O O . LEU A 1 230 ? 10.149 6.596 -8.009 1.00 88.62 230 LEU A O 1
ATOM 1744 N N . PHE A 1 231 ? 9.300 5.408 -9.705 1.00 86.25 231 PHE A N 1
ATOM 1745 C CA . PHE A 1 231 ? 10.590 5.240 -10.375 1.00 86.25 231 PHE A CA 1
ATOM 1746 C C . PHE A 1 231 ? 10.983 6.553 -11.082 1.00 86.25 231 PHE A C 1
ATOM 1748 O O . PHE A 1 231 ? 10.896 6.700 -12.300 1.00 86.25 231 PHE A O 1
ATOM 1755 N N . THR A 1 232 ? 11.367 7.546 -10.279 1.00 69.50 232 THR A N 1
ATOM 1756 C CA . THR A 1 232 ? 11.640 8.933 -10.685 1.00 69.50 232 THR A CA 1
ATOM 1757 C C . THR A 1 232 ? 12.995 9.082 -11.359 1.00 69.50 232 THR A C 1
ATOM 1759 O O . THR A 1 232 ? 13.143 9.862 -12.301 1.00 69.50 232 THR A O 1
ATOM 1762 N N . ASP A 1 233 ? 13.986 8.306 -10.922 1.00 64.12 233 ASP A N 1
ATOM 1763 C CA . ASP A 1 233 ? 15.284 8.266 -11.568 1.00 64.12 233 ASP A CA 1
ATOM 1764 C C . ASP A 1 233 ? 15.331 7.074 -12.522 1.00 64.12 233 ASP A C 1
ATOM 1766 O O . ASP A 1 233 ? 15.516 5.928 -12.108 1.00 64.12 233 ASP A O 1
ATOM 1770 N N . LYS A 1 234 ? 15.238 7.344 -13.835 1.00 59.72 234 LYS A N 1
ATOM 1771 C CA . LYS A 1 234 ? 15.514 6.333 -14.872 1.00 59.72 234 LYS A CA 1
ATOM 1772 C C . LYS A 1 234 ? 16.836 5.610 -14.566 1.00 59.72 234 LYS A C 1
ATOM 1774 O O . LYS A 1 234 ? 16.990 4.466 -14.965 1.00 59.72 234 LYS A O 1
ATOM 1779 N N . LYS A 1 235 ? 17.765 6.232 -13.816 1.00 54.47 235 LYS A N 1
ATOM 1780 C CA . LYS A 1 235 ? 19.064 5.669 -13.453 1.00 54.47 235 LYS A CA 1
ATOM 1781 C C . LYS A 1 235 ? 19.056 4.418 -12.573 1.00 54.47 235 LYS A C 1
ATOM 1783 O O . LYS A 1 235 ? 20.104 3.766 -12.589 1.00 54.47 235 LYS A O 1
ATOM 1788 N N . THR A 1 236 ? 17.998 4.102 -11.832 1.00 59.69 236 THR A N 1
ATOM 1789 C CA . THR A 1 236 ? 18.003 3.001 -10.846 1.00 59.69 236 THR A CA 1
ATOM 1790 C C . THR A 1 236 ? 17.247 1.750 -11.277 1.00 59.69 236 THR A C 1
ATOM 1792 O O . THR A 1 236 ? 17.334 0.753 -10.572 1.00 59.69 236 THR A O 1
ATOM 1795 N N . LEU A 1 237 ? 16.578 1.753 -12.436 1.00 74.19 237 LEU A N 1
ATOM 1796 C CA . LEU A 1 237 ? 15.986 0.539 -13.004 1.00 74.19 237 LEU A CA 1
ATOM 1797 C C . LEU A 1 237 ? 17.091 -0.355 -13.585 1.00 74.19 237 LEU A C 1
ATOM 1799 O O . LEU A 1 237 ? 17.427 -0.287 -14.771 1.00 74.19 237 LEU A O 1
ATOM 1803 N N . GLU A 1 238 ? 17.692 -1.175 -12.727 1.00 81.94 238 GLU A N 1
ATOM 1804 C CA . GLU A 1 238 ? 18.514 -2.307 -13.140 1.00 81.94 238 GLU A CA 1
ATOM 1805 C C . GLU A 1 238 ? 17.694 -3.583 -12.930 1.00 81.94 238 GLU A C 1
ATOM 1807 O O . GLU A 1 238 ? 17.349 -3.903 -11.798 1.00 81.94 238 GLU A O 1
ATOM 1812 N N . PRO A 1 239 ? 17.405 -4.375 -13.975 1.00 78.12 239 PRO A N 1
ATOM 1813 C CA . PRO A 1 239 ? 16.491 -5.513 -13.868 1.0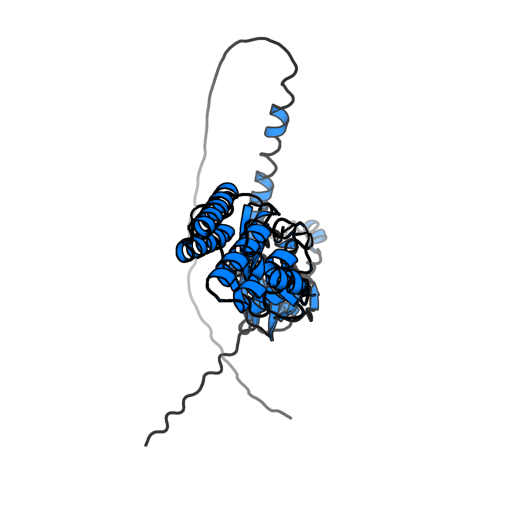0 78.12 239 PRO A CA 1
ATOM 1814 C C . PRO A 1 239 ? 17.037 -6.689 -13.041 1.00 78.12 239 PRO A C 1
ATOM 1816 O O . PRO A 1 239 ? 16.428 -7.748 -12.965 1.00 78.12 239 PRO A O 1
ATOM 1819 N N . THR A 1 240 ? 18.177 -6.505 -12.383 1.00 79.31 240 THR A N 1
ATOM 1820 C CA . THR A 1 240 ? 18.696 -7.397 -11.346 1.00 79.31 240 THR A CA 1
ATOM 1821 C C . THR A 1 240 ? 17.978 -7.251 -10.010 1.00 79.31 240 THR A C 1
ATOM 1823 O O . THR A 1 240 ? 18.063 -8.160 -9.185 1.00 79.31 240 THR A O 1
ATOM 1826 N N . ASP A 1 241 ? 17.319 -6.117 -9.761 1.00 83.88 241 ASP A N 1
ATOM 1827 C CA . ASP A 1 241 ? 16.521 -5.945 -8.555 1.00 83.88 241 ASP A CA 1
ATOM 1828 C C . ASP A 1 241 ? 15.131 -6.588 -8.709 1.00 83.88 241 ASP A C 1
ATOM 1830 O O . ASP A 1 241 ? 14.555 -6.677 -9.798 1.00 83.88 241 ASP A O 1
ATOM 1834 N N . MET A 1 242 ? 14.611 -7.092 -7.593 1.00 83.94 242 MET A N 1
ATOM 1835 C CA . MET A 1 242 ? 13.347 -7.820 -7.573 1.00 83.94 242 MET A CA 1
ATOM 1836 C C . MET A 1 242 ? 12.162 -6.913 -7.929 1.00 83.94 242 MET A C 1
ATOM 1838 O O . MET A 1 242 ? 11.254 -7.357 -8.614 1.00 83.94 242 MET A O 1
ATOM 1842 N N . GLY A 1 243 ? 12.192 -5.634 -7.543 1.00 85.81 243 GLY A N 1
ATOM 1843 C CA . GLY A 1 243 ? 11.129 -4.684 -7.871 1.00 85.81 243 GLY A CA 1
ATOM 1844 C C . GLY A 1 243 ? 11.001 -4.437 -9.369 1.00 85.81 243 GLY A C 1
ATOM 1845 O O . GLY A 1 243 ? 9.897 -4.434 -9.905 1.00 85.81 243 GLY A O 1
ATOM 1846 N N . THR A 1 244 ? 12.128 -4.289 -10.061 1.00 88.44 244 THR A N 1
ATOM 1847 C CA . THR A 1 244 ? 12.189 -4.106 -11.507 1.00 88.44 244 THR A CA 1
ATOM 1848 C C . THR A 1 244 ? 11.726 -5.366 -12.231 1.00 88.44 244 THR A C 1
ATOM 1850 O O . THR A 1 244 ? 10.952 -5.259 -13.179 1.00 88.44 244 THR A O 1
ATOM 1853 N N . THR A 1 245 ? 12.143 -6.566 -11.810 1.00 91.00 245 THR A N 1
ATOM 1854 C CA . THR A 1 245 ? 11.688 -7.792 -12.493 1.00 91.00 245 THR A CA 1
ATOM 1855 C C . THR A 1 245 ? 10.196 -8.064 -12.276 1.00 91.00 245 THR A C 1
ATOM 1857 O O . THR A 1 245 ? 9.512 -8.452 -13.224 1.00 91.00 245 THR A O 1
ATOM 1860 N N . SER A 1 246 ? 9.680 -7.784 -11.075 1.00 91.00 246 SER A N 1
ATOM 1861 C CA . SER A 1 246 ? 8.253 -7.807 -10.734 1.00 91.00 246 SER A CA 1
ATOM 1862 C C . SER A 1 246 ? 7.459 -6.798 -11.566 1.00 91.00 246 SER A C 1
ATOM 1864 O O . SER A 1 246 ? 6.465 -7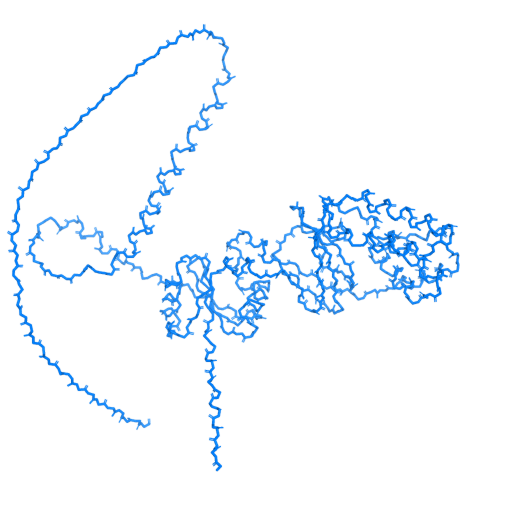.143 -12.206 1.00 91.00 246 SER A O 1
ATOM 1866 N N . PHE A 1 247 ? 7.948 -5.558 -11.663 1.00 92.69 247 PHE A N 1
ATOM 1867 C CA . PHE A 1 247 ? 7.387 -4.533 -12.545 1.00 92.69 247 PHE A CA 1
ATOM 1868 C C . PHE A 1 247 ? 7.340 -5.000 -14.006 1.00 92.69 247 PHE A C 1
ATOM 1870 O O . PHE A 1 247 ? 6.310 -4.889 -14.668 1.00 92.69 247 PHE A O 1
ATOM 1877 N N . LEU A 1 248 ? 8.429 -5.570 -14.524 1.00 93.00 248 LEU A N 1
ATOM 1878 C CA . LEU A 1 248 ? 8.465 -6.082 -15.893 1.00 93.00 248 LEU A CA 1
ATOM 1879 C C . LEU A 1 248 ? 7.490 -7.256 -16.087 1.00 93.00 248 LEU A C 1
ATOM 1881 O O . LEU A 1 248 ? 6.788 -7.295 -17.094 1.00 93.00 248 LEU A O 1
ATOM 1885 N N . ALA A 1 249 ? 7.369 -8.173 -15.126 1.00 93.50 249 ALA A N 1
ATOM 1886 C CA . ALA A 1 249 ? 6.385 -9.258 -15.186 1.00 93.50 249 ALA A CA 1
ATOM 1887 C C . ALA A 1 249 ? 4.948 -8.737 -15.270 1.00 93.50 249 ALA A C 1
ATOM 1889 O O . ALA A 1 249 ? 4.192 -9.166 -16.142 1.00 93.50 249 ALA A O 1
ATOM 1890 N N . ALA A 1 250 ? 4.594 -7.767 -14.426 1.00 91.69 250 ALA A N 1
ATOM 1891 C CA . ALA A 1 250 ? 3.262 -7.173 -14.415 1.00 91.69 250 ALA A CA 1
ATOM 1892 C C . ALA A 1 250 ? 2.930 -6.406 -15.708 1.00 91.69 250 ALA A C 1
ATOM 1894 O O . ALA A 1 250 ? 1.764 -6.298 -16.080 1.00 91.69 250 ALA A O 1
ATOM 1895 N N . THR A 1 251 ? 3.941 -5.877 -16.404 1.00 92.38 251 THR A N 1
ATOM 1896 C CA . THR A 1 251 ? 3.741 -4.988 -17.560 1.00 92.38 251 THR A CA 1
ATOM 1897 C C . THR A 1 251 ? 3.831 -5.672 -18.907 1.00 92.38 251 THR A C 1
ATOM 1899 O O . THR A 1 251 ? 2.989 -5.439 -19.772 1.00 92.38 251 THR A O 1
ATOM 1902 N N . VAL A 1 252 ? 4.850 -6.505 -19.107 1.00 92.75 252 VAL A N 1
ATOM 1903 C CA . VAL A 1 252 ? 5.083 -7.176 -20.390 1.00 92.75 252 VAL A CA 1
ATOM 1904 C C . VAL A 1 252 ? 4.675 -8.652 -20.366 1.00 92.75 252 VAL A C 1
ATOM 1906 O O . VAL A 1 252 ? 4.650 -9.295 -21.419 1.00 92.75 252 VAL A O 1
ATOM 1909 N N . GLY A 1 253 ? 4.282 -9.170 -19.199 1.00 92.62 253 GLY A N 1
ATOM 1910 C CA . GLY A 1 253 ? 3.817 -10.536 -18.956 1.00 92.62 253 GLY A CA 1
ATOM 1911 C C . GLY A 1 253 ? 4.849 -11.359 -18.186 1.00 92.62 253 GLY A C 1
ATOM 1912 O O . GLY A 1 253 ? 6.047 -11.207 -18.413 1.00 92.62 253 GLY A O 1
ATOM 1913 N N . GLU A 1 254 ? 4.387 -12.234 -17.294 1.00 92.69 254 GLU A N 1
ATOM 1914 C CA . GLU A 1 254 ? 5.218 -13.082 -16.427 1.00 92.69 254 GLU A CA 1
ATOM 1915 C C . GLU A 1 254 ? 5.915 -14.218 -17.197 1.00 92.69 254 GLU A C 1
ATOM 1917 O O . GLU A 1 254 ? 5.342 -14.807 -18.117 1.00 92.69 254 GLU A O 1
ATOM 1922 N N . GLY A 1 255 ? 7.158 -14.544 -16.821 1.00 94.44 255 GLY A N 1
ATOM 1923 C CA . GLY A 1 255 ? 7.879 -15.699 -17.362 1.00 94.44 255 GLY A CA 1
ATOM 1924 C C . GLY A 1 255 ? 8.327 -15.547 -18.819 1.00 94.44 255 GLY A C 1
ATOM 1925 O O . GLY A 1 255 ? 8.642 -16.542 -19.473 1.00 94.44 255 GLY A O 1
ATOM 1926 N N . ARG A 1 256 ? 8.350 -14.321 -19.351 1.00 93.94 256 ARG A N 1
ATOM 1927 C CA . ARG A 1 256 ? 8.694 -14.039 -20.749 1.00 93.94 256 ARG A CA 1
ATOM 1928 C C . ARG A 1 256 ? 10.157 -13.660 -20.885 1.00 93.94 256 ARG A C 1
ATOM 1930 O O . ARG A 1 256 ? 10.686 -12.923 -20.057 1.00 93.94 256 ARG A O 1
ATOM 1937 N N . LEU A 1 257 ? 10.792 -14.110 -21.967 1.00 94.88 257 LEU A N 1
ATOM 1938 C CA . LEU A 1 257 ? 12.085 -13.568 -22.367 1.00 94.88 257 LEU A CA 1
ATOM 1939 C C . LEU A 1 257 ? 11.895 -12.094 -22.735 1.00 94.88 257 LEU A C 1
ATOM 1941 O O . LEU A 1 257 ? 11.044 -11.767 -23.556 1.00 94.88 257 LEU A O 1
ATOM 1945 N N . ALA A 1 258 ? 12.672 -11.214 -22.118 1.00 95.88 258 ALA A N 1
ATOM 1946 C CA . ALA A 1 258 ? 12.591 -9.782 -22.340 1.00 95.88 258 ALA A CA 1
ATOM 1947 C C . ALA A 1 258 ? 13.985 -9.170 -22.451 1.00 95.88 258 ALA A C 1
ATOM 1949 O O . ALA A 1 258 ? 14.976 -9.681 -21.916 1.00 95.88 258 ALA A O 1
ATOM 1950 N N . TYR A 1 259 ? 14.041 -8.035 -23.137 1.00 95.69 259 TYR A N 1
ATOM 1951 C CA . TYR A 1 259 ? 15.238 -7.224 -23.265 1.00 95.69 259 TYR A CA 1
ATOM 1952 C C . TYR A 1 259 ? 14.978 -5.847 -22.669 1.00 95.69 259 TYR A C 1
ATOM 1954 O O . TYR A 1 259 ? 13.921 -5.262 -22.893 1.00 95.69 259 TYR A O 1
ATOM 1962 N N . MET A 1 260 ? 15.951 -5.300 -21.945 1.00 94.38 260 MET A N 1
ATOM 1963 C CA . MET A 1 260 ? 15.883 -3.931 -21.442 1.00 94.38 260 MET A CA 1
ATOM 1964 C C . MET A 1 260 ? 17.088 -3.133 -21.926 1.00 94.38 260 MET A C 1
ATOM 1966 O O . MET A 1 260 ? 18.231 -3.470 -21.622 1.00 94.38 260 MET A O 1
ATOM 1970 N N . VAL A 1 261 ? 16.843 -2.055 -22.665 1.00 92.88 261 VAL A N 1
ATOM 1971 C CA . VAL A 1 261 ? 17.870 -1.129 -23.145 1.00 92.88 261 VAL A CA 1
ATOM 1972 C C . VAL A 1 261 ? 17.869 0.117 -22.267 1.00 92.88 261 VAL A C 1
ATOM 1974 O O . VAL A 1 261 ? 16.958 0.947 -22.324 1.00 92.88 261 VAL A O 1
ATOM 1977 N N . HIS A 1 262 ? 18.910 0.277 -21.455 1.00 88.69 262 HIS A N 1
ATOM 1978 C CA . HIS A 1 262 ? 19.044 1.427 -20.565 1.00 88.69 262 HIS A CA 1
ATOM 1979 C C . HIS A 1 262 ? 20.515 1.827 -20.389 1.00 88.69 262 HIS A C 1
ATOM 1981 O O . HIS A 1 262 ? 21.377 0.965 -20.224 1.00 88.69 262 HIS A O 1
ATOM 1987 N N . LYS A 1 263 ? 20.838 3.130 -20.462 1.00 84.50 263 LYS A N 1
ATOM 1988 C CA . LYS A 1 263 ? 22.215 3.667 -20.339 1.00 84.50 263 LYS A CA 1
ATOM 1989 C C . LYS A 1 263 ? 23.269 2.896 -21.146 1.00 84.50 263 LYS A C 1
ATOM 1991 O O . LYS A 1 263 ? 24.321 2.514 -20.626 1.00 84.50 263 LYS A O 1
ATOM 1996 N N . ARG A 1 264 ? 22.994 2.632 -22.428 1.00 84.88 264 ARG A N 1
ATOM 1997 C CA . ARG A 1 264 ? 23.891 1.868 -23.330 1.00 84.88 264 ARG A CA 1
ATOM 1998 C C . ARG A 1 264 ? 24.209 0.443 -22.847 1.00 84.88 264 ARG A C 1
ATOM 2000 O O . ARG A 1 264 ? 25.203 -0.155 -23.253 1.00 84.88 264 ARG A O 1
ATOM 2007 N N . THR A 1 265 ? 23.383 -0.100 -21.970 1.00 90.25 265 THR A N 1
ATOM 2008 C CA . THR A 1 265 ? 23.429 -1.493 -21.547 1.00 90.25 265 THR A CA 1
ATOM 2009 C C . THR A 1 265 ? 22.195 -2.180 -22.100 1.00 90.25 265 THR A C 1
ATOM 2011 O O . THR A 1 265 ? 21.108 -1.603 -22.064 1.00 90.25 265 THR A O 1
ATOM 2014 N N . ILE A 1 266 ? 22.374 -3.391 -22.615 1.00 93.06 266 ILE A N 1
ATOM 2015 C CA . ILE A 1 266 ? 21.266 -4.288 -22.905 1.00 93.06 266 ILE A CA 1
ATOM 2016 C C . ILE A 1 266 ? 21.268 -5.345 -21.818 1.00 93.06 266 ILE A C 1
ATOM 2018 O O . ILE A 1 266 ? 22.267 -6.026 -21.597 1.00 93.06 266 ILE A O 1
ATOM 2022 N N . TRP A 1 267 ? 20.144 -5.470 -21.143 1.00 95.00 267 TRP A N 1
ATOM 2023 C CA . TRP A 1 267 ? 19.877 -6.578 -20.252 1.00 95.00 267 TRP A CA 1
ATOM 2024 C C . TRP A 1 267 ? 19.002 -7.589 -20.972 1.00 95.00 267 TRP A C 1
ATOM 2026 O O . TRP A 1 267 ? 18.121 -7.204 -21.743 1.00 95.00 267 TRP A O 1
ATOM 2036 N N . ARG A 1 268 ? 19.247 -8.869 -20.721 1.00 95.38 268 ARG A N 1
ATOM 2037 C CA . ARG A 1 268 ? 18.445 -9.982 -21.223 1.00 95.38 268 ARG A CA 1
ATOM 2038 C C . ARG A 1 268 ? 18.094 -10.879 -20.050 1.00 95.38 268 ARG A C 1
ATOM 2040 O O . ARG A 1 268 ? 18.993 -11.273 -19.322 1.00 95.38 268 ARG A O 1
ATOM 2047 N N . GLY A 1 269 ? 16.831 -11.231 -19.889 1.00 95.00 269 GLY A N 1
ATOM 2048 C CA . GLY A 1 269 ? 16.415 -12.112 -18.803 1.00 95.00 269 GLY A CA 1
ATOM 2049 C C . GLY A 1 269 ? 14.975 -12.558 -18.957 1.00 95.00 269 GLY A C 1
ATOM 2050 O O . GLY A 1 269 ? 14.328 -12.266 -19.967 1.00 95.00 269 GLY A O 1
ATOM 2051 N N . THR A 1 270 ? 14.482 -13.273 -17.954 1.00 95.00 270 THR A N 1
ATOM 2052 C CA . THR A 1 270 ? 13.082 -13.674 -17.879 1.00 95.00 270 THR A CA 1
ATOM 2053 C C . THR A 1 270 ? 12.345 -12.748 -16.910 1.00 95.00 270 THR A C 1
ATOM 2055 O O . THR A 1 270 ? 12.774 -12.562 -15.771 1.00 95.00 270 THR A O 1
ATOM 2058 N N . THR A 1 271 ? 11.218 -12.172 -17.324 1.00 93.12 271 THR A N 1
ATOM 2059 C CA . THR A 1 271 ? 10.392 -11.340 -16.439 1.00 93.12 271 THR A CA 1
ATOM 2060 C C . THR A 1 271 ? 9.904 -12.120 -15.218 1.00 93.12 271 THR A C 1
ATOM 2062 O O . THR A 1 271 ? 9.542 -13.295 -15.317 1.00 93.12 271 THR A O 1
ATOM 2065 N N . GLY A 1 272 ? 9.925 -11.477 -14.048 1.00 90.31 272 GLY A N 1
ATOM 2066 C CA . GLY A 1 272 ? 9.585 -12.108 -12.766 1.00 90.31 272 GLY A CA 1
ATOM 2067 C C . GLY A 1 272 ? 10.712 -12.964 -12.178 1.00 90.31 272 GLY A C 1
ATOM 2068 O O . GLY A 1 272 ? 10.551 -13.566 -11.120 1.00 90.31 272 GLY A O 1
ATOM 2069 N N . ARG A 1 273 ? 11.876 -13.036 -12.839 1.00 92.62 273 ARG A N 1
ATOM 2070 C CA . ARG A 1 273 ? 13.059 -13.771 -12.369 1.00 92.62 273 ARG A CA 1
ATOM 2071 C C . ARG A 1 273 ? 14.263 -12.841 -12.255 1.00 92.62 273 ARG A C 1
ATOM 2073 O O . ARG A 1 273 ? 14.288 -11.758 -12.829 1.00 92.62 273 ARG A O 1
ATOM 2080 N N . THR A 1 274 ? 15.270 -13.255 -11.495 1.00 89.81 274 THR A N 1
ATOM 2081 C CA . THR A 1 274 ? 16.516 -12.497 -11.282 1.00 89.81 274 THR A CA 1
ATOM 2082 C C . THR A 1 274 ? 17.658 -12.975 -12.188 1.00 89.81 274 THR A C 1
ATOM 2084 O O . THR A 1 274 ? 18.822 -12.676 -11.935 1.00 89.81 274 THR A O 1
ATOM 2087 N N . ASP A 1 275 ? 17.346 -13.711 -13.260 1.00 92.56 275 ASP A N 1
ATOM 2088 C CA . ASP A 1 275 ? 18.297 -14.311 -14.208 1.00 92.56 275 ASP A CA 1
ATOM 2089 C C . ASP A 1 275 ? 18.768 -13.332 -15.301 1.00 92.56 275 ASP A C 1
ATOM 2091 O O . ASP A 1 275 ? 19.062 -13.731 -16.427 1.00 92.56 275 ASP A O 1
ATOM 2095 N N . TRP A 1 276 ? 18.837 -12.039 -14.977 1.00 93.44 276 TRP A N 1
ATOM 2096 C CA . TRP A 1 276 ? 19.167 -10.992 -15.937 1.00 93.44 276 TRP A CA 1
ATOM 2097 C C . TRP A 1 276 ? 20.670 -10.908 -16.208 1.00 93.44 276 TRP A C 1
ATOM 2099 O O . TRP A 1 276 ? 21.479 -10.588 -15.336 1.00 93.44 276 TRP A O 1
ATOM 2109 N N . GLU A 1 277 ? 21.035 -11.138 -17.464 1.00 93.88 277 GLU A N 1
ATOM 2110 C CA . GLU A 1 277 ? 22.387 -11.034 -17.989 1.00 93.88 277 GLU A CA 1
ATOM 2111 C C . GLU A 1 277 ? 22.631 -9.654 -18.600 1.00 93.88 277 GLU A C 1
ATOM 2113 O O . GLU A 1 277 ? 21.781 -9.084 -19.292 1.00 93.88 277 GLU A O 1
ATOM 2118 N N . LYS A 1 278 ? 23.825 -9.112 -18.354 1.00 93.06 278 LYS A N 1
ATOM 2119 C CA . LYS A 1 278 ? 24.233 -7.781 -18.804 1.00 93.06 278 LYS A CA 1
ATOM 2120 C C . LYS A 1 278 ? 25.143 -7.878 -20.022 1.00 93.06 278 LYS A C 1
ATOM 2122 O O . LYS A 1 278 ? 26.302 -8.261 -19.887 1.00 93.06 278 LYS A O 1
ATOM 2127 N N . GLU A 1 279 ? 24.677 -7.393 -21.165 1.00 88.19 279 GLU A N 1
ATOM 2128 C CA . GLU A 1 279 ? 25.501 -7.180 -22.353 1.00 88.19 279 GLU A CA 1
ATOM 2129 C C . GLU A 1 279 ? 25.772 -5.680 -22.512 1.00 88.19 279 GLU A C 1
ATOM 2131 O O . GLU A 1 279 ? 24.873 -4.852 -22.701 1.00 88.19 279 GLU A O 1
ATOM 2136 N N . ARG A 1 280 ? 27.043 -5.281 -22.413 1.00 80.12 280 ARG A N 1
ATOM 2137 C CA . ARG A 1 280 ? 27.412 -3.890 -22.701 1.00 80.12 280 ARG A CA 1
ATOM 2138 C C . ARG A 1 280 ? 27.387 -3.694 -24.205 1.00 80.12 280 ARG A C 1
ATOM 2140 O O . ARG A 1 280 ? 28.118 -4.384 -24.912 1.00 80.12 280 ARG A O 1
ATOM 2147 N N . LEU A 1 281 ? 26.641 -2.693 -24.680 1.00 74.25 281 LEU A N 1
ATOM 2148 C CA . LEU A 1 281 ? 26.722 -2.296 -26.079 1.00 74.25 281 LEU A CA 1
ATOM 2149 C C . LEU A 1 281 ? 28.155 -1.876 -26.380 1.00 74.25 281 LEU A C 1
ATOM 2151 O O . LEU A 1 281 ? 28.615 -0.796 -25.996 1.00 74.25 281 LEU A O 1
ATOM 2155 N N . ARG A 1 282 ? 28.864 -2.744 -27.099 1.00 69.81 282 ARG A N 1
ATOM 2156 C CA . ARG A 1 282 ? 30.070 -2.358 -27.810 1.00 69.81 282 ARG A CA 1
ATOM 2157 C C . ARG A 1 282 ? 29.589 -1.491 -28.954 1.00 69.81 282 ARG A C 1
ATOM 2159 O O . ARG A 1 282 ? 29.324 -1.984 -30.046 1.00 69.81 282 ARG A O 1
ATOM 2166 N N . LEU A 1 283 ? 29.433 -0.193 -28.688 1.00 58.12 283 LEU A N 1
ATOM 2167 C CA . LEU A 1 283 ? 29.397 0.766 -29.779 1.00 58.12 283 LEU A CA 1
ATOM 2168 C C . LEU A 1 283 ? 30.615 0.431 -30.636 1.00 58.12 283 LEU A C 1
ATOM 2170 O O . LEU A 1 283 ? 31.702 0.290 -30.056 1.00 58.12 283 LEU A O 1
ATOM 2174 N N . PRO A 1 284 ? 30.458 0.228 -31.958 1.00 55.53 284 PRO A N 1
ATOM 2175 C CA . PRO A 1 284 ? 31.617 0.133 -32.815 1.00 55.53 284 PRO A CA 1
ATOM 2176 C C . PRO A 1 284 ? 32.418 1.380 -32.485 1.00 55.53 284 PRO A C 1
ATOM 2178 O O . PRO A 1 284 ? 31.938 2.500 -32.676 1.00 55.53 284 PRO A O 1
ATOM 2181 N N . VAL A 1 285 ? 33.581 1.188 -31.856 1.00 45.66 285 VAL A N 1
ATOM 2182 C CA . VAL A 1 285 ? 34.542 2.262 -31.707 1.00 45.66 285 VAL A CA 1
ATOM 2183 C C . VAL A 1 285 ? 34.757 2.646 -33.151 1.00 45.66 285 VAL A C 1
ATOM 2185 O O . VAL A 1 285 ? 35.325 1.868 -33.919 1.00 45.66 285 VAL A O 1
ATOM 2188 N N . LEU A 1 286 ? 34.178 3.775 -33.555 1.00 44.59 286 LEU A N 1
ATOM 2189 C CA . LEU A 1 286 ? 34.578 4.482 -34.747 1.00 44.59 286 LEU A CA 1
ATOM 2190 C C . LEU A 1 286 ? 36.047 4.747 -34.476 1.00 44.59 286 LEU A C 1
ATOM 2192 O O . LEU A 1 286 ? 36.402 5.724 -33.821 1.00 44.59 286 LEU A O 1
ATOM 2196 N N . ASN A 1 287 ? 36.881 3.771 -34.848 1.00 41.00 287 ASN A N 1
ATOM 2197 C CA . ASN A 1 287 ? 38.313 3.874 -34.804 1.00 41.00 287 ASN A CA 1
ATOM 2198 C C . ASN A 1 287 ? 38.559 5.137 -35.584 1.00 41.00 287 ASN A C 1
ATOM 2200 O O . ASN A 1 287 ? 38.243 5.235 -36.772 1.00 41.00 287 ASN A O 1
ATOM 2204 N N . LEU A 1 288 ? 38.990 6.135 -34.829 1.00 44.84 288 LEU A N 1
ATOM 2205 C CA . LEU A 1 288 ? 39.122 7.512 -35.222 1.00 44.84 288 LEU A CA 1
ATOM 2206 C C . LEU A 1 288 ? 40.345 7.620 -36.145 1.00 44.84 288 LEU A C 1
ATOM 2208 O O . LEU A 1 288 ? 41.242 8.422 -35.925 1.00 44.84 288 LEU A O 1
ATOM 2212 N N . LEU A 1 289 ? 40.363 6.835 -37.227 1.00 45.59 289 LEU A N 1
ATOM 2213 C CA . LEU A 1 289 ? 41.166 7.058 -38.426 1.00 45.59 289 LEU A CA 1
ATOM 2214 C C . LEU A 1 289 ? 40.810 8.410 -39.080 1.00 45.59 289 LEU A C 1
ATOM 2216 O O . LEU A 1 289 ? 41.498 8.865 -39.985 1.00 45.59 289 LEU A O 1
ATOM 2220 N N . GLY A 1 290 ? 39.807 9.121 -38.553 1.00 45.16 290 GLY A N 1
ATOM 2221 C CA . GLY A 1 290 ? 39.533 10.526 -38.834 1.00 45.16 290 GLY A CA 1
ATOM 2222 C C . GLY A 1 290 ? 40.495 11.540 -38.196 1.00 45.16 290 GLY A C 1
ATOM 2223 O O . GLY A 1 290 ? 40.431 12.705 -38.574 1.00 45.16 290 GLY A O 1
ATOM 2224 N N . ARG A 1 291 ? 41.413 11.165 -37.283 1.00 43.81 291 ARG A N 1
ATOM 2225 C CA . ARG A 1 291 ? 42.439 12.120 -36.793 1.00 43.81 291 ARG A CA 1
ATOM 2226 C C . ARG A 1 291 ? 43.637 12.293 -37.732 1.00 43.81 291 ARG A C 1
ATOM 2228 O O . ARG A 1 291 ? 44.350 13.280 -37.597 1.00 43.81 291 ARG A O 1
ATOM 2235 N N . HIS A 1 292 ? 43.818 11.413 -38.719 1.00 47.03 292 HIS A N 1
ATOM 2236 C CA . HIS A 1 292 ? 44.827 11.596 -39.773 1.00 47.03 292 HIS A CA 1
ATOM 2237 C C . HIS A 1 292 ? 44.240 11.983 -41.138 1.00 47.03 292 HIS A C 1
ATOM 2239 O O . HIS A 1 292 ? 44.965 12.524 -41.968 1.00 47.03 292 HIS A O 1
ATOM 2245 N N . ALA A 1 293 ? 42.929 11.824 -41.357 1.00 45.12 293 ALA A N 1
ATOM 2246 C CA . ALA A 1 293 ? 42.282 12.266 -42.597 1.00 45.12 293 ALA A CA 1
ATOM 2247 C C . ALA A 1 293 ? 42.121 13.801 -42.705 1.00 45.12 293 ALA A C 1
ATOM 2249 O O . ALA A 1 293 ? 42.004 14.322 -43.809 1.00 45.12 293 ALA A O 1
ATOM 2250 N N . LEU A 1 294 ? 42.189 14.545 -41.592 1.00 44.72 294 LEU A N 1
ATOM 2251 C CA . LEU A 1 294 ? 42.160 16.019 -41.600 1.00 44.72 294 LEU A CA 1
ATOM 2252 C C . LEU A 1 294 ? 43.545 16.678 -41.761 1.00 44.72 294 LEU A C 1
ATOM 2254 O O . LEU A 1 294 ? 43.625 17.900 -41.818 1.00 44.72 294 LEU A O 1
ATOM 2258 N N . ALA A 1 295 ? 44.625 15.896 -41.885 1.00 43.22 295 ALA A N 1
ATOM 2259 C CA . ALA A 1 295 ? 45.968 16.420 -42.166 1.00 43.22 295 ALA A CA 1
ATOM 2260 C C . ALA A 1 295 ? 46.396 16.284 -43.645 1.00 43.22 295 ALA A C 1
ATOM 2262 O O . ALA A 1 295 ? 47.395 16.877 -44.034 1.00 43.22 295 ALA A O 1
ATOM 2263 N N . TYR A 1 296 ? 45.645 15.549 -44.479 1.00 44.72 296 TYR A N 1
ATOM 2264 C CA . TYR A 1 296 ? 45.998 15.283 -45.888 1.00 44.72 296 TYR A CA 1
ATOM 2265 C C . TYR A 1 296 ? 44.800 15.355 -46.855 1.00 44.72 296 TYR A C 1
ATOM 2267 O O . TYR A 1 296 ? 44.750 14.641 -47.851 1.00 44.72 296 TYR A O 1
ATOM 2275 N N . GLY A 1 297 ? 43.812 16.205 -46.562 1.00 40.72 297 GLY A N 1
ATOM 2276 C CA . GLY A 1 297 ? 42.542 16.249 -47.299 1.00 40.72 297 GLY A CA 1
ATOM 2277 C C . GLY A 1 297 ? 42.177 17.591 -47.927 1.00 40.72 297 GLY A C 1
ATOM 2278 O O . GLY A 1 297 ? 41.012 17.798 -48.246 1.00 40.72 297 GLY A O 1
ATOM 2279 N N . SER A 1 298 ? 43.126 18.510 -48.099 1.00 43.47 298 SER A N 1
ATOM 2280 C CA . SER A 1 298 ? 42.952 19.646 -49.009 1.00 43.47 298 SER A CA 1
ATOM 2281 C C . SER A 1 298 ? 43.467 19.210 -50.378 1.00 43.47 298 SER A C 1
ATOM 2283 O O . SER A 1 298 ? 44.657 18.949 -50.504 1.00 43.47 298 SER A O 1
ATOM 2285 N N . VAL A 1 299 ? 42.579 19.177 -51.378 1.00 46.25 299 VAL A N 1
ATOM 2286 C CA . VAL A 1 299 ? 42.790 18.826 -52.803 1.00 46.25 299 VAL A CA 1
ATOM 2287 C C . VAL A 1 299 ? 42.327 17.408 -53.175 1.00 46.25 299 VAL A C 1
ATOM 2289 O O . VAL A 1 299 ? 43.126 16.500 -53.350 1.00 46.25 299 VAL A O 1
ATOM 2292 N N . ALA A 1 300 ? 41.013 17.250 -53.359 1.00 37.00 300 ALA A N 1
ATOM 2293 C CA . ALA A 1 300 ? 40.419 16.535 -54.499 1.00 37.00 300 ALA A CA 1
ATOM 2294 C C . ALA A 1 300 ? 38.889 16.672 -54.439 1.00 37.00 300 ALA A C 1
ATOM 2296 O O . ALA A 1 300 ? 38.171 15.816 -53.928 1.00 37.00 300 ALA A O 1
ATOM 2297 N N . ALA A 1 301 ? 38.389 17.790 -54.957 1.00 43.16 301 ALA A N 1
ATOM 2298 C CA . ALA A 1 301 ? 37.024 17.854 -55.451 1.00 43.16 301 ALA A CA 1
ATOM 2299 C C . ALA A 1 301 ? 36.939 17.105 -56.796 1.00 43.16 301 ALA A C 1
ATOM 2301 O O . ALA A 1 301 ? 37.906 17.113 -57.555 1.00 43.16 301 ALA A O 1
ATOM 2302 N N . LEU A 1 302 ? 35.741 16.589 -57.103 1.00 43.62 302 LEU A N 1
ATOM 2303 C CA . LEU A 1 302 ? 35.242 16.142 -58.419 1.00 43.62 302 LEU A CA 1
ATOM 2304 C C . LEU A 1 302 ? 35.370 14.646 -58.768 1.00 43.62 302 LEU A C 1
ATOM 2306 O O . LEU A 1 302 ? 36.197 14.228 -59.570 1.00 43.62 302 LEU A O 1
ATOM 2310 N N . SER A 1 303 ? 34.448 13.854 -58.220 1.00 35.22 303 SER A N 1
ATOM 2311 C CA . SER A 1 303 ? 33.645 12.793 -58.878 1.00 35.22 303 SER A CA 1
ATOM 2312 C C . SER A 1 303 ? 32.979 12.017 -57.732 1.00 35.22 303 SER A C 1
ATOM 2314 O O . SER A 1 303 ? 33.654 11.539 -56.839 1.00 35.22 303 SER A O 1
ATOM 2316 N N . GLY A 1 304 ? 31.670 11.987 -57.519 1.00 31.77 304 GLY A N 1
ATOM 2317 C CA . GLY A 1 304 ? 30.567 11.801 -58.443 1.00 31.77 304 GLY A CA 1
ATOM 2318 C C . GLY A 1 304 ? 29.788 10.581 -57.932 1.00 31.77 304 GLY A C 1
ATOM 2319 O O . GLY A 1 304 ? 30.258 9.465 -58.093 1.00 31.77 304 GLY A O 1
ATOM 2320 N N . GLY A 1 305 ? 28.614 10.795 -57.328 1.00 34.94 305 GLY A N 1
ATOM 2321 C CA . GLY A 1 305 ? 27.568 9.767 -57.221 1.00 34.94 305 GLY A CA 1
ATOM 2322 C C . GLY A 1 305 ? 27.398 9.016 -55.889 1.00 34.94 305 GLY A C 1
ATOM 2323 O O . GLY A 1 305 ? 28.207 8.182 -55.517 1.00 34.94 305 GLY A O 1
ATOM 2324 N N . VAL A 1 306 ? 26.225 9.240 -55.280 1.00 40.47 306 VAL A N 1
ATOM 2325 C CA . VAL A 1 306 ? 25.403 8.270 -54.521 1.00 40.47 306 VAL A CA 1
ATOM 2326 C C . VAL A 1 306 ? 26.000 7.677 -53.231 1.00 40.47 306 VAL A C 1
ATOM 2328 O O . VAL A 1 306 ? 26.402 6.521 -53.194 1.00 40.47 306 VAL A O 1
ATOM 2331 N N . ALA A 1 307 ? 25.934 8.430 -52.125 1.00 32.97 307 ALA A N 1
ATOM 2332 C CA . ALA A 1 307 ? 26.013 7.869 -50.764 1.00 32.97 307 ALA A CA 1
ATOM 2333 C C . ALA A 1 307 ? 25.366 8.775 -49.690 1.00 32.97 307 ALA A C 1
ATOM 2335 O O . ALA A 1 307 ? 25.897 8.936 -48.595 1.00 32.97 307 ALA A O 1
ATOM 2336 N N . THR A 1 308 ? 24.220 9.400 -49.976 1.00 38.97 308 THR A N 1
ATOM 2337 C CA . THR A 1 308 ? 23.545 10.318 -49.035 1.00 38.97 308 THR A CA 1
ATOM 2338 C C . THR A 1 308 ? 22.060 9.998 -48.886 1.00 38.97 308 THR A C 1
ATOM 2340 O O . THR A 1 308 ? 21.198 10.738 -49.344 1.00 38.97 308 THR A O 1
ATOM 2343 N N . ALA A 1 309 ? 21.756 8.890 -48.205 1.00 36.91 309 ALA A N 1
ATOM 2344 C CA . ALA A 1 309 ? 20.411 8.655 -47.663 1.00 36.91 309 ALA A CA 1
ATOM 2345 C C . ALA A 1 309 ? 20.375 8.005 -46.263 1.00 36.91 309 ALA A C 1
ATOM 2347 O O . ALA A 1 309 ? 19.322 8.001 -45.642 1.00 36.91 309 ALA A O 1
ATOM 2348 N N . VAL A 1 310 ? 21.497 7.529 -45.702 1.00 39.66 310 VAL A N 1
ATOM 2349 C CA . VAL A 1 310 ? 21.498 6.852 -44.379 1.00 39.66 310 VAL A CA 1
ATOM 2350 C C . VAL A 1 310 ? 21.959 7.762 -43.222 1.00 39.66 310 VAL A C 1
ATOM 2352 O O . VAL A 1 310 ? 21.820 7.412 -42.058 1.00 39.66 310 VAL A O 1
ATOM 2355 N N . LEU A 1 311 ? 22.426 8.984 -43.499 1.00 37.38 311 LEU A N 1
ATOM 2356 C CA . LEU A 1 311 ? 22.926 9.906 -42.461 1.00 37.38 311 LEU A CA 1
ATOM 2357 C C . LEU A 1 311 ? 21.930 10.991 -42.017 1.00 37.38 311 LEU A C 1
ATOM 2359 O O . LEU A 1 311 ? 22.223 11.731 -41.083 1.00 37.38 311 LEU A O 1
ATOM 2363 N N . TYR A 1 312 ? 20.742 11.081 -42.623 1.00 38.00 312 TYR A N 1
ATOM 2364 C CA . TYR A 1 312 ? 19.781 12.146 -42.293 1.00 38.00 312 TYR A CA 1
ATOM 2365 C C . TYR A 1 312 ? 19.012 11.906 -40.978 1.00 38.00 312 TYR A C 1
ATOM 2367 O O . TYR A 1 312 ? 18.431 12.836 -40.427 1.00 38.00 312 TYR A O 1
ATOM 2375 N N . GLY A 1 313 ? 19.031 10.678 -40.443 1.00 36.59 313 GLY A N 1
ATOM 2376 C CA . GLY A 1 313 ? 18.391 10.348 -39.162 1.00 36.59 313 GLY A CA 1
ATOM 2377 C C . GLY A 1 313 ? 19.236 10.682 -37.928 1.00 36.59 313 GLY A C 1
ATOM 2378 O O . GLY A 1 313 ? 18.685 10.948 -36.867 1.00 36.59 313 GLY A O 1
ATOM 2379 N N . GLN A 1 314 ? 20.569 10.718 -38.056 1.00 43.25 314 GLN A N 1
ATOM 2380 C CA . GLN A 1 314 ? 21.468 10.935 -36.913 1.00 43.25 314 GLN A CA 1
ATOM 2381 C C . GLN A 1 314 ? 21.901 12.392 -36.727 1.00 43.25 314 GLN A C 1
ATOM 2383 O O . GLN A 1 314 ? 22.381 12.746 -35.660 1.00 43.25 314 GLN A O 1
ATOM 2388 N N . THR A 1 315 ? 21.715 13.277 -37.708 1.00 42.03 315 THR A N 1
ATOM 2389 C CA . THR A 1 315 ? 22.102 14.691 -37.553 1.00 42.03 315 THR A CA 1
ATOM 2390 C C . THR A 1 315 ? 21.106 15.498 -36.723 1.00 42.03 315 THR A C 1
ATOM 2392 O O . THR A 1 315 ? 21.500 16.491 -36.116 1.00 42.03 315 THR A O 1
ATOM 2395 N N . LYS A 1 316 ? 19.841 15.063 -36.630 1.00 44.94 316 LYS A N 1
ATOM 2396 C CA . LYS A 1 316 ? 18.818 15.759 -35.836 1.00 44.94 316 LYS A CA 1
ATOM 2397 C C . LYS A 1 316 ? 19.067 15.630 -34.329 1.00 44.94 316 LYS A C 1
ATOM 2399 O O . LYS A 1 316 ? 19.001 16.627 -33.626 1.00 44.94 316 LYS A O 1
ATOM 2404 N N . SER A 1 317 ? 19.491 14.455 -33.857 1.00 48.81 317 SER A N 1
ATOM 2405 C CA . SER A 1 317 ? 19.833 14.246 -32.443 1.00 48.81 317 SER A CA 1
ATOM 2406 C C . SER A 1 317 ? 21.096 14.996 -32.013 1.00 48.81 317 SER A C 1
ATOM 2408 O O . SER A 1 317 ? 21.163 15.454 -30.879 1.00 48.81 317 SER A O 1
ATOM 2410 N N . PHE A 1 318 ? 22.070 15.199 -32.910 1.00 41.28 318 PHE A N 1
ATOM 2411 C CA . PHE A 1 318 ? 23.237 16.048 -32.633 1.00 41.28 318 PHE A CA 1
ATOM 2412 C C . PHE A 1 318 ? 22.928 17.548 -32.708 1.00 41.28 318 PHE A C 1
ATOM 2414 O O . PHE A 1 318 ? 23.530 18.311 -31.957 1.00 41.28 318 PHE A O 1
ATOM 2421 N N . ALA A 1 319 ? 22.001 17.979 -33.570 1.00 44.81 319 ALA A N 1
ATOM 2422 C CA . ALA A 1 319 ? 21.531 19.365 -33.602 1.00 44.81 319 ALA A CA 1
ATOM 2423 C C . ALA A 1 319 ? 20.725 19.715 -32.337 1.00 44.81 319 ALA A C 1
ATOM 2425 O O . ALA A 1 319 ? 20.957 20.769 -31.746 1.00 44.81 319 ALA A O 1
ATOM 2426 N N . ASP A 1 320 ? 19.874 18.798 -31.867 1.00 46.56 320 ASP A N 1
ATOM 2427 C CA . ASP A 1 320 ? 19.121 18.966 -30.621 1.00 46.56 320 ASP A CA 1
ATOM 2428 C C . ASP A 1 320 ? 20.066 18.963 -29.402 1.00 46.56 320 ASP A C 1
ATOM 2430 O O . ASP A 1 320 ? 19.970 19.861 -28.567 1.00 46.56 320 ASP A O 1
ATOM 2434 N N . LEU A 1 321 ? 21.077 18.078 -29.358 1.00 41.41 321 LEU A N 1
ATOM 2435 C CA . LEU A 1 321 ? 22.115 18.096 -28.311 1.00 41.41 321 LEU A CA 1
ATOM 2436 C C . LEU A 1 321 ? 22.981 19.368 -28.361 1.00 41.41 321 LEU A C 1
ATOM 2438 O O . LEU A 1 321 ? 23.346 19.920 -27.325 1.00 41.41 321 LEU A O 1
ATOM 2442 N N . ALA A 1 322 ? 23.324 19.864 -29.552 1.00 42.09 322 ALA A N 1
ATOM 2443 C CA . ALA A 1 322 ? 24.107 21.089 -29.699 1.00 42.09 322 ALA A CA 1
ATOM 2444 C C . ALA A 1 322 ? 23.309 22.328 -29.263 1.00 42.09 322 ALA A C 1
ATOM 2446 O O . ALA A 1 322 ? 23.876 23.200 -28.604 1.00 42.09 322 ALA A O 1
ATOM 2447 N N . SER A 1 323 ? 22.002 22.375 -29.553 1.00 45.78 323 SER A N 1
ATOM 2448 C CA . SER A 1 323 ? 21.113 23.460 -29.116 1.00 45.78 323 SER A CA 1
ATOM 2449 C C . SER A 1 323 ? 20.819 23.438 -27.612 1.00 45.78 323 SER A C 1
ATOM 2451 O O . SER A 1 323 ? 20.780 24.505 -27.001 1.00 45.78 323 SER A O 1
ATOM 2453 N N . SER A 1 324 ? 20.714 22.257 -26.986 1.00 43.31 324 SER A N 1
ATOM 2454 C CA . SER A 1 324 ? 20.493 22.141 -25.537 1.00 43.31 324 SER A CA 1
ATOM 2455 C C . SER A 1 324 ? 21.749 22.468 -24.728 1.00 43.31 324 SER A C 1
ATOM 2457 O O . SER A 1 324 ? 21.656 22.943 -23.601 1.00 43.31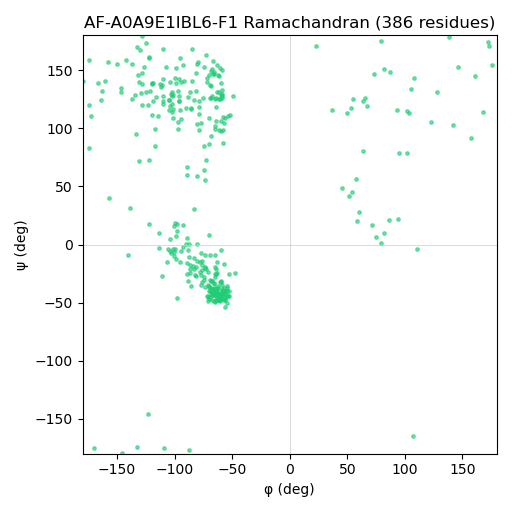 324 SER A O 1
ATOM 2459 N N . THR A 1 325 ? 22.939 22.257 -25.301 1.00 40.06 325 THR A N 1
ATOM 2460 C CA . THR A 1 325 ? 24.207 22.575 -24.622 1.00 40.06 325 THR A CA 1
ATOM 2461 C C . THR A 1 325 ? 24.569 24.061 -24.732 1.00 40.06 325 THR A C 1
ATOM 2463 O O . THR A 1 325 ? 25.227 24.589 -23.840 1.00 40.06 325 THR A O 1
ATOM 2466 N N . THR A 1 326 ? 24.115 24.762 -25.782 1.00 39.56 326 THR A N 1
ATOM 2467 C CA . THR A 1 326 ? 24.368 26.209 -25.957 1.00 39.56 326 THR A CA 1
ATOM 2468 C C . THR A 1 326 ? 23.352 27.113 -25.259 1.00 39.56 326 THR A C 1
ATOM 2470 O O . THR A 1 326 ? 23.694 28.250 -24.956 1.00 39.56 326 THR A O 1
ATOM 2473 N N . THR A 1 327 ? 22.148 26.630 -24.939 1.00 40.56 327 THR A N 1
ATOM 2474 C CA . THR A 1 327 ? 21.177 27.391 -24.125 1.00 40.56 327 THR A CA 1
ATOM 2475 C C . THR A 1 327 ? 21.359 27.167 -22.621 1.00 40.56 327 THR A C 1
ATOM 2477 O O . THR A 1 327 ? 21.219 28.108 -21.850 1.00 40.56 327 THR A O 1
ATOM 2480 N N . ALA A 1 328 ? 21.807 25.984 -22.184 1.00 39.16 328 ALA A N 1
ATOM 2481 C CA . ALA A 1 328 ? 22.016 25.693 -20.759 1.00 39.16 328 ALA A CA 1
ATOM 2482 C C . ALA A 1 328 ? 23.294 26.307 -20.141 1.00 39.16 328 ALA A C 1
ATOM 2484 O O . ALA A 1 328 ? 23.491 26.217 -18.937 1.00 39.16 328 ALA A O 1
ATOM 2485 N N . THR A 1 329 ? 24.179 26.923 -20.934 1.00 38.69 329 THR A N 1
ATOM 2486 C CA . THR A 1 329 ? 25.403 27.581 -20.423 1.00 38.69 329 THR A CA 1
ATOM 2487 C C . THR A 1 329 ? 25.416 29.100 -20.597 1.00 38.69 329 THR A C 1
ATOM 2489 O O . THR A 1 329 ? 26.437 29.730 -20.328 1.00 38.69 329 THR A O 1
ATOM 2492 N N . HIS A 1 330 ? 24.290 29.706 -20.994 1.00 37.28 330 HIS A N 1
ATOM 2493 C CA . HIS A 1 330 ? 24.159 31.166 -21.041 1.00 37.28 330 HIS A CA 1
ATOM 2494 C C . HIS A 1 330 ? 23.191 31.733 -19.990 1.00 37.28 330 HIS A C 1
ATOM 2496 O O . HIS A 1 330 ? 23.443 32.829 -19.497 1.00 37.28 330 HIS A O 1
ATOM 2502 N N . ASP A 1 331 ? 22.191 30.964 -19.546 1.00 40.97 331 ASP A N 1
ATOM 2503 C CA . ASP A 1 331 ? 21.197 31.452 -18.574 1.00 40.97 331 ASP A CA 1
ATOM 2504 C C . ASP A 1 331 ? 21.609 31.282 -17.093 1.00 40.97 331 ASP A C 1
ATOM 2506 O O . ASP A 1 331 ? 21.107 32.002 -16.230 1.00 40.97 331 ASP A O 1
ATOM 2510 N N . ASP A 1 332 ? 22.592 30.430 -16.775 1.00 39.41 332 ASP A N 1
ATOM 2511 C CA . ASP A 1 332 ? 23.016 30.184 -15.379 1.00 39.41 332 ASP A CA 1
ATOM 2512 C C . ASP A 1 332 ? 24.100 31.146 -14.853 1.00 39.41 332 ASP A C 1
ATOM 2514 O O . ASP A 1 332 ? 24.426 31.134 -13.667 1.00 39.41 332 ASP A O 1
ATOM 2518 N N . THR A 1 333 ? 24.631 32.047 -15.687 1.00 40.56 333 THR A N 1
ATOM 2519 C CA . THR A 1 333 ? 25.634 33.043 -15.253 1.00 40.56 333 THR A CA 1
ATOM 2520 C C . THR A 1 333 ? 25.097 34.462 -15.053 1.00 40.56 333 THR A C 1
ATOM 2522 O O . THR A 1 333 ? 25.815 35.291 -14.494 1.00 40.56 333 THR A O 1
ATOM 2525 N N . GLU A 1 334 ? 23.841 34.759 -15.406 1.00 39.19 334 GLU A N 1
ATOM 2526 C CA . GLU A 1 334 ? 23.214 36.058 -15.086 1.00 39.19 334 GLU A CA 1
ATOM 2527 C C . GLU A 1 334 ? 22.508 36.074 -13.717 1.00 39.19 334 GLU A C 1
ATOM 2529 O O . GLU A 1 334 ? 22.449 37.121 -13.066 1.00 39.19 334 GLU A O 1
ATOM 2534 N N . ALA A 1 335 ? 22.058 34.923 -13.204 1.00 41.66 335 ALA A N 1
ATOM 2535 C CA . ALA A 1 335 ? 21.392 34.842 -11.900 1.00 41.66 335 ALA A CA 1
ATOM 2536 C C . ALA A 1 335 ? 22.363 34.923 -10.700 1.00 41.66 335 ALA A C 1
ATOM 2538 O O . ALA A 1 335 ? 21.987 35.395 -9.625 1.00 41.66 335 ALA A O 1
ATOM 2539 N N . GLU A 1 336 ? 23.631 34.530 -10.869 1.00 39.19 336 GLU A N 1
ATOM 2540 C CA . GLU A 1 336 ? 24.614 34.504 -9.771 1.00 39.19 336 GLU A CA 1
ATOM 2541 C C . GLU A 1 336 ? 25.295 35.869 -9.521 1.00 39.19 336 GLU A C 1
ATOM 2543 O O . GLU A 1 336 ? 25.789 36.144 -8.423 1.00 39.19 336 GLU A O 1
ATOM 2548 N N . TRP A 1 337 ? 25.243 36.790 -10.492 1.00 37.94 337 TRP A N 1
ATOM 2549 C CA . TRP A 1 337 ? 25.809 38.142 -10.360 1.00 37.94 337 TRP A CA 1
ATOM 2550 C C . TRP A 1 337 ? 24.831 39.176 -9.778 1.00 37.94 337 TRP A C 1
ATOM 2552 O O . TRP A 1 337 ? 25.265 40.208 -9.259 1.00 37.94 337 TRP A O 1
ATOM 2562 N N . ALA A 1 338 ? 23.528 38.882 -9.744 1.00 39.41 338 ALA A N 1
ATOM 2563 C CA . ALA A 1 338 ? 22.520 39.757 -9.136 1.00 39.41 338 ALA A CA 1
ATOM 2564 C C . ALA A 1 338 ? 22.515 39.718 -7.590 1.00 39.41 338 ALA A C 1
ATOM 2566 O O . ALA A 1 338 ? 22.010 40.638 -6.939 1.00 39.41 338 ALA A O 1
ATOM 2567 N N . THR A 1 339 ? 23.120 38.698 -6.973 1.00 40.28 339 THR A N 1
ATOM 2568 C CA . THR A 1 339 ? 23.016 38.454 -5.519 1.00 40.28 339 THR A CA 1
ATOM 2569 C C . THR A 1 339 ? 24.219 38.967 -4.717 1.00 40.28 339 THR A C 1
ATOM 2571 O O . THR A 1 339 ? 24.130 39.095 -3.495 1.00 40.28 339 THR A O 1
ATOM 2574 N N . LYS A 1 340 ? 25.330 39.347 -5.371 1.00 36.75 340 LYS A N 1
ATOM 2575 C CA . LYS A 1 340 ? 26.546 39.866 -4.700 1.00 36.75 340 LYS A CA 1
ATOM 2576 C C . LYS A 1 340 ? 26.760 41.383 -4.782 1.00 36.75 340 LYS A C 1
ATOM 2578 O O . LYS A 1 340 ? 27.736 41.884 -4.235 1.00 36.75 340 LYS A O 1
ATOM 2583 N N . ALA A 1 341 ? 25.817 42.141 -5.342 1.00 34.22 341 ALA A N 1
ATOM 2584 C CA . ALA A 1 341 ? 25.883 43.609 -5.407 1.00 34.22 341 ALA A CA 1
ATOM 2585 C C . ALA A 1 341 ? 25.048 44.340 -4.325 1.00 34.22 341 ALA A C 1
ATOM 2587 O O . ALA A 1 341 ? 24.753 45.525 -4.464 1.00 34.22 341 ALA A O 1
ATOM 2588 N N . LYS A 1 342 ? 24.656 43.666 -3.229 1.00 31.50 342 LYS A N 1
ATOM 2589 C CA . LYS A 1 342 ? 23.808 44.238 -2.154 1.00 31.50 342 LYS A CA 1
ATOM 2590 C C . LYS A 1 342 ? 24.546 44.696 -0.888 1.00 31.50 342 LYS A C 1
ATOM 2592 O O . LYS A 1 342 ? 23.914 44.973 0.128 1.00 31.50 342 LYS A O 1
ATOM 2597 N N . GLN A 1 343 ? 25.865 44.851 -0.950 1.00 35.75 343 GLN A N 1
ATOM 2598 C CA . GLN A 1 343 ? 26.645 45.524 0.090 1.00 35.75 343 GLN A CA 1
ATOM 2599 C C . GLN A 1 343 ? 27.415 46.699 -0.510 1.00 35.75 343 GLN A C 1
ATOM 2601 O O . GLN A 1 343 ? 28.613 46.596 -0.673 1.00 35.75 343 GLN A O 1
ATOM 2606 N N . PHE A 1 344 ? 26.744 47.800 -0.856 1.00 28.66 344 PHE A N 1
ATOM 2607 C CA . PHE A 1 344 ? 27.266 49.162 -0.669 1.00 28.66 344 PHE A CA 1
ATOM 2608 C C . PHE A 1 344 ? 26.129 50.184 -0.843 1.00 28.66 344 PHE A C 1
ATOM 2610 O O . PHE A 1 344 ? 25.223 50.044 -1.660 1.00 28.66 344 PHE A O 1
ATOM 2617 N N . LYS A 1 345 ? 26.157 51.178 0.040 1.00 27.64 345 LYS A N 1
ATOM 2618 C CA . LYS A 1 345 ? 25.169 52.232 0.291 1.00 27.64 345 LYS A CA 1
ATOM 2619 C C . LYS A 1 345 ? 25.081 53.258 -0.856 1.00 27.64 345 LYS A C 1
ATOM 2621 O O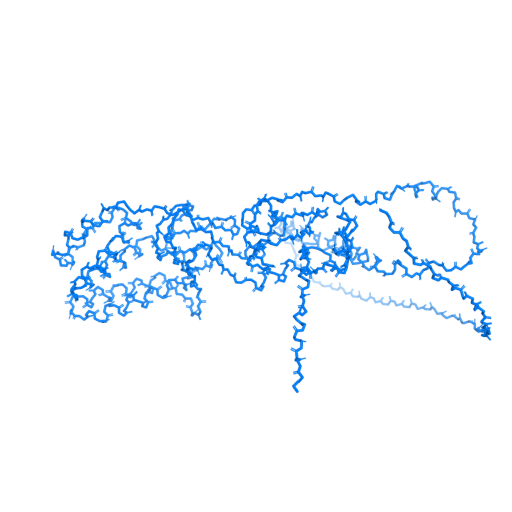 . LYS A 1 345 ? 26.111 53.669 -1.369 1.00 27.64 345 LYS A O 1
ATOM 2626 N N . THR A 1 346 ? 23.862 53.772 -1.082 1.00 28.00 346 THR A N 1
ATOM 2627 C CA . THR A 1 346 ? 23.494 55.119 -1.602 1.00 28.00 346 THR A CA 1
ATOM 2628 C C . THR A 1 346 ? 24.113 55.614 -2.919 1.00 28.00 346 THR A C 1
ATOM 2630 O O . THR A 1 346 ? 25.282 55.959 -2.961 1.00 28.00 346 THR A O 1
ATOM 2633 N N . VAL A 1 347 ? 23.277 55.853 -3.938 1.00 25.95 347 VAL A N 1
ATOM 2634 C CA . VAL A 1 347 ? 22.816 57.183 -4.414 1.00 25.95 347 VAL A CA 1
ATOM 2635 C C . VAL A 1 347 ? 21.861 56.966 -5.600 1.00 25.95 347 VAL A C 1
ATOM 2637 O O . VAL A 1 347 ? 22.034 56.073 -6.420 1.00 25.95 347 VAL A O 1
ATOM 2640 N N . ARG A 1 348 ? 20.807 57.778 -5.634 1.00 27.95 348 ARG A N 1
ATOM 2641 C CA . ARG A 1 348 ? 19.678 57.782 -6.569 1.00 27.95 348 ARG A CA 1
ATOM 2642 C C . ARG A 1 348 ? 19.947 58.801 -7.680 1.00 27.95 348 ARG A C 1
ATOM 2644 O O . ARG A 1 348 ? 20.106 59.957 -7.320 1.00 27.95 348 ARG A O 1
ATOM 2651 N N . TRP A 1 349 ? 19.928 58.405 -8.958 1.00 24.64 349 TRP A N 1
ATOM 2652 C CA . TRP A 1 349 ? 19.626 59.248 -10.136 1.00 24.64 349 TRP A CA 1
ATOM 2653 C C . TRP A 1 349 ? 19.166 58.369 -11.327 1.00 24.64 349 TRP A C 1
ATOM 2655 O O . TRP A 1 349 ? 19.407 57.168 -11.356 1.00 24.64 349 TRP A O 1
ATOM 2665 N N . VAL A 1 350 ? 18.437 58.994 -12.253 1.00 23.98 350 VAL A N 1
ATOM 2666 C CA . VAL A 1 350 ? 17.604 58.514 -13.390 1.00 23.98 350 VAL A CA 1
ATOM 2667 C C . VAL A 1 350 ? 18.144 59.224 -14.670 1.00 23.98 350 VAL A C 1
ATOM 2669 O O . VAL A 1 350 ? 18.814 60.240 -14.466 1.00 23.98 350 VAL A O 1
ATOM 2672 N N . PRO A 1 351 ? 17.747 58.966 -15.947 1.00 52.44 351 PRO A N 1
ATOM 2673 C CA . PRO A 1 351 ? 17.607 57.779 -16.830 1.00 52.44 351 PRO A CA 1
ATOM 2674 C C . PRO A 1 351 ? 18.452 57.941 -18.153 1.00 52.44 351 PRO A C 1
ATOM 2676 O O . PRO A 1 351 ? 19.450 58.652 -18.128 1.00 52.44 351 PRO A O 1
ATOM 2679 N N . ILE A 1 352 ? 17.968 57.400 -19.305 1.00 27.59 352 ILE A N 1
ATOM 2680 C CA . ILE A 1 352 ? 18.337 57.590 -20.754 1.00 27.59 352 ILE A CA 1
ATOM 2681 C C . ILE A 1 352 ? 19.135 56.385 -21.321 1.00 27.59 352 ILE A C 1
ATOM 2683 O O . ILE A 1 352 ? 20.060 55.939 -20.665 1.00 27.59 352 ILE A O 1
ATOM 2687 N N . GLY A 1 353 ? 18.909 55.766 -22.495 1.00 23.97 353 GLY A N 1
ATOM 2688 C CA . GLY A 1 353 ? 18.064 55.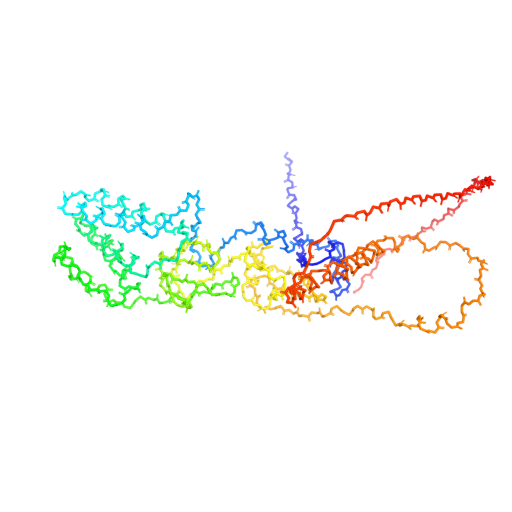970 -23.688 1.00 23.97 353 GLY A CA 1
ATOM 2689 C C . GLY A 1 353 ? 18.814 55.464 -24.956 1.00 23.97 353 GLY A C 1
ATOM 2690 O O . GLY A 1 353 ? 20.038 55.504 -24.965 1.00 23.97 353 GLY A O 1
ATOM 2691 N N . GLY A 1 354 ? 18.097 55.043 -26.020 1.00 23.02 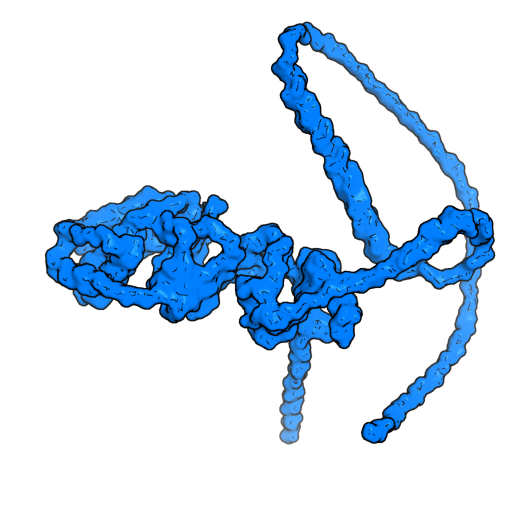354 GLY A N 1
ATOM 2692 C CA . GLY A 1 354 ? 18.588 54.941 -27.427 1.00 23.02 354 GLY A CA 1
ATOM 2693 C C . GLY A 1 354 ? 18.924 53.531 -27.977 1.00 23.02 354 GLY A C 1
ATOM 2694 O O . GLY A 1 354 ? 19.769 52.858 -27.408 1.00 23.02 354 GLY A O 1
ATOM 2695 N N . THR A 1 355 ? 18.190 52.973 -28.969 1.00 29.11 355 THR A N 1
ATOM 2696 C CA . THR A 1 355 ? 18.329 53.067 -30.469 1.00 29.11 355 THR A CA 1
ATOM 2697 C C . THR A 1 355 ? 19.522 52.285 -31.061 1.00 29.11 355 THR A C 1
ATOM 2699 O O . THR A 1 355 ? 20.581 52.328 -30.463 1.00 29.11 355 THR A O 1
ATOM 2702 N N . ALA A 1 356 ? 19.560 51.679 -32.262 1.00 27.36 356 ALA A N 1
ATOM 2703 C CA . ALA A 1 356 ? 18.655 51.230 -33.341 1.00 27.36 356 ALA A CA 1
ATOM 2704 C C . ALA A 1 356 ? 19.557 50.736 -34.529 1.00 27.36 356 ALA A C 1
ATOM 2706 O O . ALA A 1 356 ? 20.738 51.073 -34.547 1.00 27.36 356 ALA A O 1
ATOM 2707 N N . VAL A 1 357 ? 18.961 50.097 -35.563 1.00 28.17 357 VAL A N 1
ATOM 2708 C CA . VAL A 1 357 ? 19.424 49.967 -36.989 1.00 28.17 357 VAL A CA 1
ATOM 2709 C C . VAL A 1 357 ? 20.477 48.874 -37.314 1.00 28.17 357 VAL A C 1
ATOM 2711 O O . VAL A 1 357 ? 21.379 48.662 -36.522 1.00 28.17 357 VAL A O 1
ATOM 2714 N N . ALA A 1 358 ? 20.592 48.241 -38.498 1.00 31.52 358 ALA A N 1
ATOM 2715 C CA . ALA A 1 358 ? 19.756 47.663 -39.582 1.00 31.52 358 ALA A CA 1
ATOM 2716 C C . ALA A 1 358 ? 20.720 47.264 -40.747 1.00 31.52 358 ALA A C 1
ATOM 2718 O O . ALA A 1 358 ? 21.875 47.681 -40.734 1.00 31.52 358 ALA A O 1
ATOM 2719 N N . LEU A 1 359 ? 20.175 46.607 -41.793 1.00 28.11 359 LEU A N 1
ATOM 2720 C CA . LEU A 1 359 ? 20.673 46.422 -43.187 1.00 28.11 359 LEU A CA 1
ATOM 2721 C C . LEU A 1 359 ? 21.612 45.227 -43.473 1.00 28.11 359 LEU A C 1
ATOM 2723 O O . LEU A 1 359 ? 22.484 44.937 -42.670 1.00 28.11 359 LEU A O 1
ATOM 2727 N N . VAL A 1 360 ? 21.650 44.567 -44.646 1.00 29.89 360 VAL A N 1
ATOM 2728 C CA . VAL A 1 360 ? 20.775 44.212 -45.806 1.00 29.89 360 VAL A CA 1
ATOM 2729 C C . VAL A 1 360 ? 21.731 43.843 -46.959 1.00 29.89 360 VAL A C 1
ATOM 2731 O O . VAL A 1 360 ? 22.754 44.499 -47.132 1.00 29.89 360 VAL A O 1
ATOM 2734 N N . GLY A 1 361 ? 21.343 42.872 -47.798 1.00 22.69 361 GLY A N 1
ATOM 2735 C CA . GLY A 1 361 ? 21.845 42.666 -49.172 1.00 22.69 361 GLY A CA 1
ATOM 2736 C C . GLY A 1 361 ? 22.333 41.229 -49.416 1.00 22.69 361 GLY A C 1
ATOM 2737 O O . GLY A 1 361 ? 23.083 40.708 -48.610 1.00 22.69 361 GLY A O 1
ATOM 2738 N N . GLY A 1 362 ? 21.977 40.480 -50.463 1.00 27.00 362 GLY A N 1
ATOM 2739 C CA . GLY A 1 362 ? 21.206 40.760 -51.674 1.00 27.00 362 GLY A CA 1
ATOM 2740 C C . GLY A 1 362 ? 21.811 40.035 -52.897 1.00 27.00 362 GLY A C 1
ATOM 2741 O O . GLY A 1 362 ? 22.786 40.526 -53.438 1.00 27.00 362 GLY A O 1
ATOM 2742 N N . ILE A 1 363 ? 21.180 38.923 -53.322 1.00 31.25 363 ILE A N 1
ATOM 2743 C CA . ILE A 1 363 ? 20.828 38.531 -54.718 1.00 31.25 363 ILE A CA 1
ATOM 2744 C C . ILE A 1 363 ? 21.949 38.236 -55.769 1.00 31.25 363 ILE A C 1
ATOM 2746 O O . ILE A 1 363 ? 22.714 39.130 -56.100 1.00 31.25 363 ILE A O 1
ATOM 2750 N N . LEU A 1 364 ? 21.937 37.050 -56.434 1.00 27.69 364 LEU A N 1
ATOM 2751 C CA . LEU A 1 364 ? 21.498 36.813 -57.851 1.00 27.69 364 LEU A CA 1
ATOM 2752 C C . LEU A 1 364 ? 21.693 35.355 -58.365 1.00 27.69 364 LEU A C 1
ATOM 2754 O O . LEU A 1 364 ? 22.531 34.605 -57.880 1.00 27.69 364 LEU A O 1
ATOM 2758 N N . MET A 1 365 ? 20.857 34.994 -59.353 1.00 29.94 365 MET A N 1
ATOM 2759 C CA . MET A 1 365 ? 20.551 33.683 -59.975 1.00 29.94 365 MET A CA 1
ATOM 2760 C C . MET A 1 365 ? 21.488 33.214 -61.116 1.00 29.94 365 MET A C 1
ATOM 2762 O O . MET A 1 365 ? 22.136 34.063 -61.714 1.00 29.94 365 MET A O 1
ATOM 2766 N N . LEU A 1 366 ? 21.391 31.927 -61.543 1.00 25.91 366 LEU A N 1
ATOM 2767 C CA . LEU A 1 366 ? 21.205 31.504 -62.967 1.00 25.91 366 LEU A CA 1
ATOM 2768 C C . LEU A 1 366 ? 20.976 29.968 -63.202 1.00 25.91 366 LEU A C 1
ATOM 2770 O O . LEU A 1 366 ? 21.809 29.143 -62.854 1.00 25.91 366 LEU A O 1
ATOM 2774 N N . GLN A 1 367 ? 19.811 29.648 -63.801 1.00 27.11 367 GLN A N 1
ATOM 2775 C CA . GLN A 1 367 ? 19.389 28.664 -64.849 1.00 27.11 367 GLN A CA 1
ATOM 2776 C C . GLN A 1 367 ? 19.959 27.210 -65.031 1.00 27.11 367 GLN A C 1
ATOM 2778 O O . GLN A 1 367 ? 21.088 27.028 -65.460 1.00 27.11 367 GLN A O 1
ATOM 2783 N N . SER A 1 368 ? 19.064 26.207 -64.824 1.00 28.48 368 SER A N 1
ATOM 2784 C CA . SER A 1 368 ? 18.580 25.024 -65.639 1.00 28.48 368 SER A CA 1
ATOM 2785 C C . SER A 1 368 ? 19.392 24.373 -66.800 1.00 28.48 368 SER A C 1
ATOM 2787 O O . SER A 1 368 ? 20.199 25.066 -67.404 1.00 28.48 368 SER A O 1
ATOM 2789 N N . PRO A 1 369 ? 18.998 23.194 -67.377 1.00 44.78 369 PRO A N 1
ATOM 2790 C CA . PRO A 1 369 ? 18.395 21.931 -66.869 1.00 44.78 369 PRO A CA 1
ATOM 2791 C C . PRO A 1 369 ? 19.110 20.643 -67.411 1.00 44.78 369 PRO A C 1
ATOM 2793 O O . PRO A 1 369 ? 19.870 20.716 -68.374 1.00 44.78 369 PRO A O 1
ATOM 2796 N N . ILE A 1 370 ? 18.829 19.430 -66.892 1.00 30.42 370 ILE A N 1
ATOM 2797 C CA . ILE A 1 370 ? 19.298 18.156 -67.509 1.00 30.42 370 ILE A CA 1
ATOM 2798 C C . ILE A 1 370 ? 18.166 17.121 -67.673 1.00 30.42 370 ILE A C 1
ATOM 2800 O O . ILE A 1 370 ? 17.286 16.981 -66.830 1.00 30.42 370 ILE A O 1
ATOM 2804 N N . LYS A 1 371 ? 18.231 16.447 -68.831 1.00 28.06 371 LYS A N 1
ATOM 2805 C CA . LYS A 1 371 ? 17.322 15.490 -69.485 1.00 28.06 371 LYS A CA 1
ATOM 2806 C C . LYS A 1 371 ? 17.149 14.143 -68.759 1.00 28.06 371 LYS A C 1
ATOM 2808 O O . LYS A 1 371 ? 18.044 13.678 -68.066 1.00 28.06 371 LYS A O 1
ATOM 2813 N N . VAL A 1 372 ? 16.029 13.480 -69.065 1.00 32.62 372 VAL A N 1
ATOM 2814 C CA . VAL A 1 372 ? 15.672 12.091 -68.709 1.00 32.62 372 VAL A CA 1
ATOM 2815 C C . VAL A 1 372 ? 15.826 11.173 -69.934 1.00 32.62 372 VAL A C 1
ATOM 2817 O O . VAL A 1 372 ? 15.416 11.581 -71.020 1.00 32.62 372 VAL A O 1
ATOM 2820 N N . ALA A 1 373 ? 16.352 9.949 -69.757 1.00 32.91 373 ALA A N 1
ATOM 2821 C CA . ALA A 1 373 ? 16.136 8.748 -70.597 1.00 32.91 373 ALA A CA 1
ATOM 2822 C C . ALA A 1 373 ? 16.816 7.488 -69.972 1.00 32.91 373 ALA A C 1
ATOM 2824 O O . ALA A 1 373 ? 17.696 7.662 -69.133 1.00 32.91 373 ALA A O 1
ATOM 2825 N N . PRO A 1 374 ? 16.408 6.240 -70.318 1.00 42.59 374 PRO A N 1
ATOM 2826 C CA . PRO A 1 374 ? 16.152 5.185 -69.318 1.00 42.59 374 PRO A CA 1
ATOM 2827 C C . PRO A 1 374 ? 16.853 3.808 -69.528 1.00 42.59 374 PRO A C 1
ATOM 2829 O O . PRO A 1 374 ? 17.489 3.580 -70.547 1.00 42.59 374 PRO A O 1
ATOM 2832 N N . LEU A 1 375 ? 16.590 2.886 -68.575 1.00 31.33 375 LEU A N 1
ATOM 2833 C CA . LEU A 1 375 ? 16.419 1.409 -68.675 1.00 31.33 375 LEU A CA 1
ATOM 2834 C C . LEU A 1 375 ? 17.565 0.471 -69.131 1.00 31.33 375 LEU A C 1
ATOM 2836 O O . LEU A 1 375 ? 17.958 0.503 -70.285 1.00 31.33 375 LEU A O 1
ATOM 2840 N N . THR A 1 376 ? 17.884 -0.516 -68.270 1.00 34.62 376 THR A N 1
ATOM 2841 C CA . THR A 1 376 ? 18.129 -1.971 -68.538 1.00 34.62 376 THR A CA 1
ATOM 2842 C C . THR A 1 376 ? 18.278 -2.664 -67.164 1.00 34.62 376 THR A C 1
ATOM 2844 O O . THR A 1 376 ? 19.125 -2.238 -66.390 1.00 34.62 376 THR A O 1
ATOM 2847 N N . GLN A 1 377 ? 17.394 -3.525 -66.637 1.00 35.34 377 GLN A N 1
ATOM 2848 C CA . GLN A 1 377 ? 16.919 -4.879 -66.998 1.00 35.34 377 GLN A CA 1
ATOM 2849 C C . GLN A 1 377 ? 17.968 -6.014 -66.870 1.00 35.34 377 GLN A C 1
ATOM 2851 O O . GLN A 1 377 ? 18.956 -6.027 -67.591 1.00 35.34 377 GLN A O 1
ATOM 2856 N N . GLY A 1 378 ? 17.684 -7.004 -66.002 1.00 32.62 378 GLY A N 1
ATOM 2857 C CA . GLY A 1 378 ? 18.345 -8.326 -65.933 1.00 32.62 378 GLY A CA 1
ATOM 2858 C C . GLY A 1 378 ? 18.209 -9.004 -64.553 1.00 32.62 378 GLY A C 1
ATOM 2859 O O . GLY A 1 378 ? 18.916 -8.626 -63.632 1.00 32.62 378 GLY A O 1
ATOM 2860 N N . ARG A 1 379 ? 17.168 -9.832 -64.319 1.00 34.88 379 ARG A N 1
ATOM 2861 C CA . ARG A 1 379 ? 17.218 -11.319 -64.158 1.00 34.88 379 ARG A CA 1
ATOM 2862 C C . ARG A 1 379 ? 18.297 -11.786 -63.154 1.00 34.88 379 ARG A C 1
ATOM 2864 O O . ARG A 1 379 ? 19.469 -11.598 -63.419 1.00 34.88 379 ARG A O 1
ATOM 2871 N N . GLY A 1 380 ? 18.011 -12.371 -61.988 1.00 34.62 380 GLY A N 1
ATOM 2872 C CA . GLY A 1 380 ? 17.067 -13.447 -61.671 1.00 34.62 380 GLY A CA 1
ATOM 2873 C C . GLY A 1 380 ? 17.801 -14.794 -61.717 1.00 34.62 380 GLY A C 1
ATOM 2874 O O . GLY A 1 380 ? 18.250 -15.144 -62.796 1.00 34.62 380 GLY A O 1
ATOM 2875 N N . ILE A 1 381 ? 17.909 -15.512 -60.588 1.00 34.03 381 ILE A N 1
ATOM 2876 C CA . ILE A 1 381 ? 17.961 -16.987 -60.461 1.00 34.03 381 ILE A CA 1
ATOM 2877 C C . ILE A 1 381 ? 17.679 -17.336 -58.990 1.00 34.03 381 ILE A C 1
ATOM 2879 O O . ILE A 1 381 ? 18.353 -16.867 -58.077 1.00 34.03 381 ILE A O 1
ATOM 2883 N N . ALA A 1 382 ? 16.667 -18.177 -58.797 1.00 37.84 382 ALA A N 1
ATOM 2884 C CA . ALA A 1 382 ? 16.416 -18.955 -57.594 1.00 37.84 382 ALA A CA 1
ATOM 2885 C C . ALA A 1 382 ? 17.096 -20.320 -57.744 1.00 37.84 382 ALA A C 1
ATOM 2887 O O . ALA A 1 382 ? 16.984 -20.899 -58.821 1.00 37.84 382 ALA A O 1
ATOM 2888 N N . VAL A 1 383 ? 17.702 -20.868 -56.685 1.00 34.00 383 VAL A N 1
ATOM 2889 C CA . VAL A 1 383 ? 17.806 -22.327 -56.495 1.00 34.00 383 VAL A CA 1
ATOM 2890 C C . VAL A 1 383 ? 17.744 -22.661 -55.004 1.00 34.00 383 VAL A C 1
ATOM 2892 O O . VAL A 1 383 ? 18.426 -22.074 -54.169 1.00 34.00 383 VAL A O 1
ATOM 2895 N N . THR A 1 384 ? 16.890 -23.633 -54.725 1.00 36.72 384 THR A N 1
ATOM 2896 C CA . THR A 1 384 ? 16.428 -24.145 -53.441 1.00 36.72 384 THR A CA 1
ATOM 2897 C C . THR A 1 384 ? 17.212 -25.417 -53.069 1.00 36.72 384 THR A C 1
ATOM 2899 O O . THR A 1 384 ? 17.405 -26.273 -53.924 1.00 36.72 384 THR A O 1
ATOM 2902 N N . VAL A 1 385 ? 17.585 -25.539 -51.786 1.00 36.38 385 VAL A N 1
ATOM 2903 C CA . VAL A 1 385 ? 17.609 -26.753 -50.924 1.00 36.38 385 VAL A CA 1
ATOM 2904 C C . VAL A 1 385 ? 18.379 -28.009 -51.384 1.00 36.38 385 VAL A C 1
ATOM 2906 O O . VAL A 1 385 ? 17.990 -28.675 -52.337 1.00 36.38 385 VAL A O 1
ATOM 2909 N N . ARG A 1 386 ? 19.299 -28.499 -50.529 1.00 31.22 386 ARG A N 1
ATOM 2910 C CA . ARG A 1 386 ? 19.127 -29.824 -49.888 1.00 31.22 386 ARG A CA 1
ATOM 2911 C C . ARG A 1 386 ? 20.021 -30.063 -48.670 1.00 31.22 386 ARG A C 1
ATOM 2913 O O . ARG A 1 386 ? 21.228 -29.871 -48.699 1.00 31.22 386 ARG A O 1
ATOM 2920 N N . THR A 1 387 ? 19.342 -30.545 -47.642 1.00 46.41 387 THR A N 1
ATOM 2921 C CA . THR A 1 387 ? 19.774 -31.138 -46.379 1.00 46.41 387 THR A CA 1
ATOM 2922 C C . THR A 1 387 ? 20.655 -32.380 -46.538 1.00 46.41 387 THR A C 1
ATOM 2924 O O . THR A 1 387 ? 20.419 -33.204 -47.429 1.00 46.41 387 THR A O 1
ATOM 2927 N N . ARG A 1 388 ? 21.547 -32.576 -45.566 1.00 49.53 388 ARG A N 1
ATOM 2928 C CA . ARG A 1 388 ? 21.774 -33.866 -44.907 1.00 49.53 388 ARG A CA 1
ATOM 2929 C C . ARG A 1 388 ? 21.785 -33.656 -43.407 1.00 49.53 388 ARG A C 1
ATOM 2931 O O . ARG A 1 388 ? 22.313 -32.600 -42.999 1.00 49.53 388 ARG A O 1
#